Protein AF-0000000070532020 (afdb_homodimer)

InterPro domains:
  IPR010504 Arfaptin homology (AH) domain [PF06456] (80-303)
  IPR010504 Arfaptin homology (AH) domain [PS50870] (108-308)
  IPR010504 Arfaptin homology (AH) domain [SM01015] (76-303)
  IPR027267 AH/BAR domain superfamily [G3DSA:1.20.1270.60] (105-305)
  IPR027267 AH/BAR domain superfamily [SSF103657] (107-305)
  IPR030798 Arfaptin family [PTHR12141] (69-328)

Sequence (656 aa):
MPVSQCWAYAWSWACCCGNSSSRTRALEAGAARSPWLPPLCSWCQVPVPVPVPGPGLHPPPPGPPPGGEEVVRGIAVEKFDIVKKWGINTYKCTKQLLSERFGRGSRTVDLELETQIELLRETKRKYESVLHLARALTAHLYSLVQTQHALGDAFADLSQKSPELQEEFGYNAETQKLLCKNGETLLGAVNFFVSSINTLVNKTMEDTL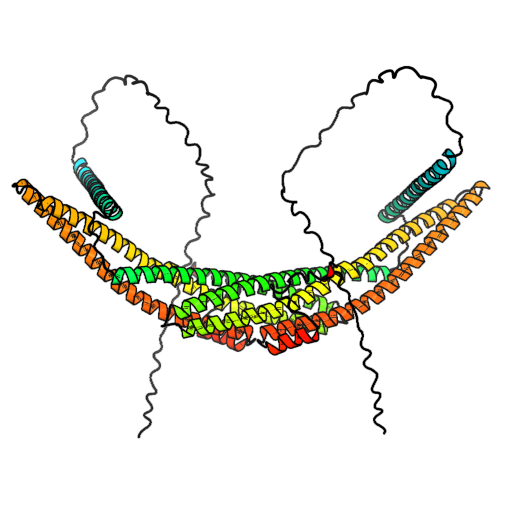MTVKQYETARLEYDAYRTDLEELSMGPRDAGAVSRLDAAQSQFQSHKDKYEKLRADVAIKLKFLEENKIKVMHKQLLLFHNAISAYFAGNQQQLEQTLKQFNIKLKTPGAEKPSWLEEQMPVSQCWAYAWSWACCCGNSSSRTRALEAGAARSPWLPPLCSWCQVPVPVPVPGPGLHPPPPGPPPGGEEVVRGIAVEKFDIVKKWGINTYKCTKQLLSERFGRGSRTVDLELETQIELLRETKRKYESVLHLARALTAHLYSLVQTQHALGDAFADLSQKSPELQEEFGYNAETQKLLCKNGETLLGAVNFFVSSINTLVNKTMEDTLMTVKQYETARLEYDAYRTDLEELSMGPRDAGAVSRLDAAQSQFQSHKDKYEKLRADVAIKLKFLEENKIKVMHKQLLLFHNAISAYFAGNQQQLEQTLKQFNIKLKTPGAEKPSWLEEQ

Nearest PDB structures (foldseek):
  1i49-assembly1_B  TM=9.556E-01  e=4.790E-19  Homo sapiens
  1i4d-assembly1_A  TM=9.467E-01  e=3.806E-17  Homo sapiens
  1i4d-assembly1_B  TM=9.418E-01  e=1.828E-16  Homo sapiens
  1i4t-assembly2_A-2  TM=9.404E-01  e=3.731E-16  Homo sapiens
  1i4t-assembly1_B  TM=9.207E-01  e=2.067E-15  Homo sapiens

Radius of gyration: 43.72 Å; Cα contacts (8 Å, |Δi|>4): 431; chains: 2; bounding box: 119×133×74 Å

Organism: Taeniopygia guttata (NCBI:txid59729)

Solvent-accessible surface area (backbone atoms only — not comparable to full-atom values): 37353 Å² total; per-residue (Å²): 135,91,84,82,79,91,76,83,90,81,81,79,77,78,72,78,72,74,70,76,66,71,72,75,77,88,78,76,88,75,79,77,82,71,80,71,76,68,74,79,76,75,80,77,77,73,74,75,75,74,80,72,81,75,84,84,83,73,84,78,76,92,74,77,82,69,75,68,53,52,60,52,41,46,52,45,43,48,50,47,48,49,50,49,49,46,48,51,50,50,50,42,34,50,51,40,52,51,30,43,74,72,68,76,42,84,72,88,77,56,68,69,61,52,51,52,51,52,49,48,54,52,49,46,52,53,49,48,50,50,49,52,44,47,50,50,44,52,52,31,50,51,51,40,31,52,43,30,43,53,46,15,51,52,24,44,53,45,19,70,74,32,73,93,46,23,65,56,25,40,56,42,14,50,52,26,45,51,50,26,54,52,42,54,56,45,48,45,54,53,50,50,44,45,51,52,50,47,44,46,54,70,45,56,50,42,52,55,50,50,50,45,50,52,31,54,51,31,46,45,46,29,41,25,37,46,53,49,40,54,55,57,67,72,46,78,88,46,78,71,42,51,57,52,47,52,53,37,51,52,50,31,52,52,33,44,50,50,28,55,51,38,50,52,49,43,55,52,49,50,54,52,46,53,55,49,48,52,55,52,48,53,53,43,40,48,49,51,40,50,36,52,51,18,53,36,43,55,33,61,66,55,30,53,48,50,32,58,75,68,68,56,74,74,77,51,88,76,62,75,58,77,74,65,66,58,74,110,137,89,85,84,72,88,77,82,85,82,81,78,80,75,74,75,71,75,74,74,77,73,77,74,76,83,76,81,75,70,74,68,85,80,82,87,84,73,88,81,82,85,80,81,87,76,82,78,80,76,80,76,82,76,82,84,82,73,80,78,72,91,73,76,81,71,75,66,54,53,59,53,43,47,52,45,44,48,51,46,47,50,52,48,50,47,50,50,49,51,48,42,34,51,52,42,52,52,30,43,74,70,67,76,41,83,72,92,77,56,68,68,62,52,50,52,51,50,49,50,55,52,50,48,50,54,51,49,50,50,48,52,44,47,51,50,44,51,51,31,50,51,52,39,31,52,42,31,42,53,46,16,51,53,24,45,53,47,19,72,73,31,73,93,46,23,66,57,25,39,56,42,14,51,50,26,44,52,51,25,55,50,41,55,55,46,47,43,54,52,49,50,44,47,51,52,51,47,44,46,54,68,44,55,49,42,53,54,48,51,50,45,51,52,32,54,51,30,46,44,45,29,42,24,37,46,52,49,40,54,56,56,67,73,44,79,87,45,79,72,41,51,57,52,48,52,53,39,51,52,51,32,51,52,33,43,51,52,30,54,50,38,50,52,48,45,56,51,50,52,53,52,47,52,54,48,49,52,55,52,47,53,54,41,42,48,49,50,40,50,34,53,51,19,54,37,43,55,34,61,67,55,30,53,49,50,32,58,74,68,69,57,76,73,78,53,88,76,61,74,59,77,76,69,67,80,76,111

Foldseek 3Di:
DDPDDPDDDDPPPPPCCVVLVQPDDPDDPDDDDPPPVPDDPDDDPPPPPDPPDDDDDDPDDDDDDCPVVVVVCVVVVVVVVVVVVVVVLVVLLVVQVVCVVVVNADADDDPVLVVLVVVLVVVLVVLVVVLVVLVVVLVVLVVLLVVLQVLLVVLCVVLVVPVVCNVVSVVSSVVSVLLSVLSLLLSLLSVVLSVLSCCLNVPLSVVLVVLVVVLVSLSSSLRSLVVVLVVLVVDDDDPVSVVVNVVSVVSNVVSVVVNVVSSVVSVVSSVVSVVVVCVSCVLSVVLNCQLVVCSVVVNSPSNVVSCVVVVGDRPDVPPPPPPVPSVD/DDPDPPPDDPPPPPPPVVVPPPVPPPPDPPPDDDDDDDDDDDDDDDDDPDDPDDDDCDPDPDDDDCPVVVVVCVVVVVVVVVVVVVVVLVVLLVVQVVCVVVVNADADDDPVLVVLVVVLVVVLVVLVVVLVVLVVVLVVLVVLLVVLQVLLVVLCVVLVVPVVCNVVSVVSSVVSVLLSVLSLLLSLLSVVLSVLSCCLNVPLSVVLVVLVVVLVSLSSSLRSLVVVLVVLVVDDDDPVSVVVNVVSVVSNVVSVVVNVVSSVVSVVSSVVSVVVVCVSCVLSVVLNCQLVVCSVVVNSPSNVVSCVVVVGDRPDVPPPPPPVPVVD

Structure (mmCIF, N/CA/C/O backbone):
data_AF-0000000070532020-model_v1
#
loop_
_entity.id
_entity.type
_entity.pdbx_description
1 polymer 'ARF interacting protein 2'
#
loop_
_atom_site.group_PDB
_atom_site.id
_atom_site.type_symbol
_atom_site.label_atom_id
_atom_site.label_alt_id
_atom_site.label_comp_id
_atom_site.label_asym_id
_atom_site.label_entity_id
_atom_site.label_seq_id
_atom_site.pdbx_PDB_ins_code
_atom_site.Cartn_x
_atom_site.Cartn_y
_atom_site.Cartn_z
_atom_site.occupancy
_atom_site.B_iso_or_equiv
_atom_site.auth_seq_id
_atom_site.auth_comp_id
_atom_site.auth_asym_id
_atom_site.auth_atom_id
_atom_site.pdbx_PDB_model_num
ATOM 1 N N . MET A 1 1 ? -42.812 -44.406 5.457 1 21.59 1 MET A N 1
ATOM 2 C CA . MET A 1 1 ? -41.562 -45.156 5.414 1 21.59 1 MET A CA 1
ATOM 3 C C . MET A 1 1 ? -40.594 -44.688 6.488 1 21.59 1 MET A C 1
ATOM 5 O O . MET A 1 1 ? -40.562 -43.5 6.797 1 21.59 1 MET A O 1
ATOM 9 N N . PRO A 1 2 ? -39.938 -45.5 7.457 1 22.05 2 PRO A N 1
ATOM 10 C CA . PRO A 1 2 ? -39.156 -45.406 8.703 1 22.05 2 PRO A CA 1
ATOM 11 C C . PRO A 1 2 ? -37.812 -44.719 8.5 1 22.05 2 PRO A C 1
ATOM 13 O O . PRO A 1 2 ? -37.156 -44.906 7.473 1 22.05 2 PRO A O 1
ATOM 16 N N . VAL A 1 3 ? -37.625 -43.406 9.031 1 24.3 3 VAL A N 1
ATOM 17 C CA . VAL A 1 3 ? -36.719 -42.281 9.141 1 24.3 3 VAL A CA 1
ATOM 18 C C . VAL A 1 3 ? -35.438 -42.688 9.898 1 24.3 3 VAL A C 1
ATOM 20 O O . VAL A 1 3 ? -35.438 -42.75 11.133 1 24.3 3 VAL A O 1
ATOM 23 N N . SER A 1 4 ? -34.75 -43.938 9.508 1 19.77 4 SER A N 1
ATOM 24 C CA . SER A 1 4 ? -33.688 -44.594 10.242 1 19.77 4 SER A CA 1
ATOM 25 C C . SER A 1 4 ? -32.531 -43.656 10.531 1 19.77 4 SER A C 1
ATOM 27 O O . SER A 1 4 ? -32.156 -42.844 9.68 1 19.77 4 SER A O 1
ATOM 29 N N . GLN A 1 5 ? -31.906 -43.469 11.852 1 20.06 5 GLN A N 1
ATOM 30 C CA . GLN A 1 5 ? -31.141 -42.812 12.891 1 20.06 5 GLN A CA 1
ATOM 31 C C . GLN A 1 5 ? -29.641 -43.031 12.703 1 20.06 5 GLN A C 1
ATOM 33 O O . GLN A 1 5 ? -29.031 -43.844 13.422 1 20.06 5 GLN A O 1
ATOM 38 N N . CYS A 1 6 ? -28.953 -43.156 11.461 1 20.36 6 CYS A N 1
ATOM 39 C CA . CYS A 1 6 ? -27.578 -43.656 11.477 1 20.36 6 CYS A CA 1
ATOM 40 C C . CYS A 1 6 ? -26.641 -42.688 12.188 1 20.36 6 CYS A C 1
ATOM 42 O O . CYS A 1 6 ? -26.312 -41.625 11.641 1 20.36 6 CYS A O 1
ATOM 44 N N . TRP A 1 7 ? -26.547 -42.5 13.57 1 18.08 7 TRP A N 1
ATOM 45 C CA . TRP A 1 7 ? -25.922 -41.594 14.547 1 18.08 7 TRP A CA 1
ATOM 46 C C . TRP A 1 7 ? -24.406 -41.75 14.508 1 18.08 7 TRP A C 1
ATOM 48 O O . TRP A 1 7 ? -23.688 -40.719 14.523 1 18.08 7 TRP A O 1
ATOM 58 N N . ALA A 1 8 ? -23.688 -42.906 14.812 1 18.77 8 ALA A N 1
ATOM 59 C CA . ALA A 1 8 ? -22.875 -43 16.031 1 18.77 8 ALA A CA 1
ATOM 60 C C . ALA A 1 8 ? -21.516 -42.344 15.828 1 18.77 8 ALA A C 1
ATOM 62 O O . ALA A 1 8 ? -21.109 -41.469 16.609 1 18.77 8 ALA A O 1
ATOM 63 N N . TYR A 1 9 ? -20.344 -43.219 15.664 1 18.69 9 TYR A N 1
ATOM 64 C CA . TYR A 1 9 ? -19.141 -43.469 16.469 1 18.69 9 TYR A CA 1
ATOM 65 C C . TYR A 1 9 ? -18.062 -42.438 16.141 1 18.69 9 TYR A C 1
ATOM 67 O O . TYR A 1 9 ? -17.938 -42 14.992 1 18.69 9 TYR A O 1
ATOM 75 N N . ALA A 1 10 ? -17.375 -41.75 17.188 1 21.06 10 ALA A N 1
ATOM 76 C CA . ALA A 1 10 ? -16.531 -40.688 17.734 1 21.06 10 ALA A C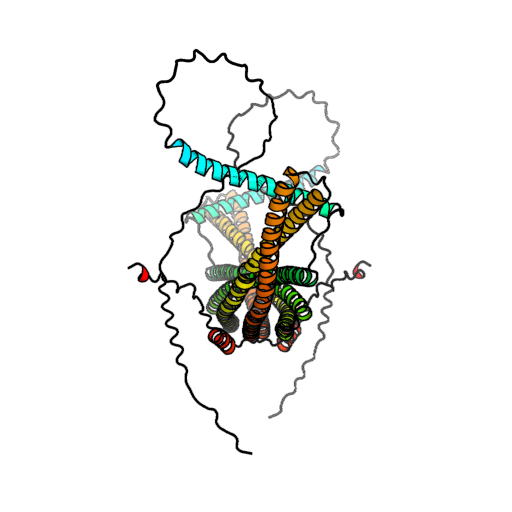A 1
ATOM 77 C C . ALA A 1 10 ? -15.062 -40.906 17.422 1 21.06 10 ALA A C 1
ATOM 79 O O . ALA A 1 10 ? -14.414 -41.75 18.062 1 21.06 10 ALA A O 1
ATOM 80 N N . TRP A 1 11 ? -14.586 -41.281 16.156 1 19.91 11 TRP A N 1
ATOM 81 C CA . TRP A 1 11 ? -13.211 -41.719 15.93 1 19.91 11 TRP A CA 1
ATOM 82 C C . TRP A 1 11 ? -12.227 -40.625 16.359 1 19.91 11 TRP A C 1
ATOM 84 O O . TRP A 1 11 ? -12.336 -39.469 15.945 1 19.91 11 TRP A O 1
ATOM 94 N N . SER A 1 12 ? -11.672 -40.75 17.641 1 20.11 12 SER A N 1
ATOM 95 C CA . SER A 1 12 ? -10.75 -40 18.469 1 20.11 12 SER A CA 1
ATOM 96 C C . SER A 1 12 ? -9.398 -39.812 17.781 1 20.11 12 SER A C 1
ATOM 98 O O . SER A 1 12 ? -8.672 -40.812 17.562 1 20.11 12 SER A O 1
ATOM 100 N N . TRP A 1 13 ? -9.312 -39.125 16.672 1 19.73 13 TRP A N 1
ATOM 101 C CA . TRP A 1 13 ? -8.102 -38.969 15.867 1 19.73 13 TRP A CA 1
ATOM 102 C C . TRP A 1 13 ? -6.988 -38.312 16.672 1 19.73 13 TRP A C 1
ATOM 104 O O . TRP A 1 13 ? -7.129 -37.188 17.125 1 19.73 13 TRP A O 1
ATOM 114 N N . ALA A 1 14 ? -6.348 -39.125 17.672 1 21.09 14 ALA A N 1
ATOM 115 C CA . ALA A 1 14 ? -5.254 -38.75 18.562 1 21.09 14 ALA A CA 1
ATOM 116 C C . ALA A 1 14 ? -4.07 -38.188 17.781 1 21.09 14 ALA A C 1
ATOM 118 O O . ALA A 1 14 ? -3.439 -38.906 17 1 21.09 14 ALA A O 1
ATOM 119 N N . CYS A 1 15 ? -4.234 -37.062 17.219 1 19.3 15 CYS A N 1
ATOM 120 C CA . CYS A 1 15 ? -3.23 -36.375 16.422 1 19.3 15 CYS A CA 1
ATOM 121 C C . CYS A 1 15 ? -1.974 -36.094 17.234 1 19.3 15 CYS A C 1
ATOM 123 O O . CYS A 1 15 ? -2.004 -35.312 18.172 1 19.3 15 CYS A O 1
ATOM 125 N N . CYS A 1 16 ? -1.313 -37.219 17.781 1 20.09 16 CYS A N 1
ATOM 126 C CA . CYS A 1 16 ? -0.093 -37.094 18.578 1 20.09 16 CYS A CA 1
ATOM 127 C C . CYS A 1 16 ? 0.936 -36.219 17.859 1 20.09 16 CYS A C 1
ATOM 129 O O . CYS A 1 16 ? 1.514 -36.656 16.844 1 20.09 16 CYS A O 1
ATOM 131 N N . CYS A 1 17 ? 0.544 -35 17.562 1 19.69 17 CYS A N 1
ATOM 132 C CA . CYS A 1 17 ? 1.395 -34.094 16.828 1 19.69 17 CYS A CA 1
ATOM 133 C C . CYS A 1 17 ? 2.695 -33.812 17.578 1 19.69 17 CYS A C 1
ATOM 135 O O . CYS A 1 17 ? 2.699 -33.156 18.609 1 19.69 17 CYS A O 1
ATOM 137 N N . GLY A 1 18 ? 3.389 -34.938 18.078 1 18.83 18 GLY A N 1
ATOM 138 C CA . GLY A 1 18 ? 4.613 -34.688 18.812 1 18.83 18 GLY A CA 1
ATOM 139 C C . GLY A 1 18 ? 5.602 -33.812 18.078 1 18.83 18 GLY A C 1
ATOM 140 O O . GLY A 1 18 ? 6.16 -34.25 17.062 1 18.83 18 GLY A O 1
ATOM 141 N N . ASN A 1 19 ? 5.211 -32.625 17.828 1 18.42 19 ASN A N 1
ATOM 142 C CA . ASN A 1 19 ? 6 -31.688 17.047 1 18.42 19 ASN A CA 1
ATOM 143 C C . ASN A 1 19 ? 7.367 -31.438 17.672 1 18.42 19 ASN A C 1
ATOM 145 O O . ASN A 1 19 ? 7.469 -30.766 18.703 1 18.42 19 ASN A O 1
ATOM 149 N N . SER A 1 20 ? 8.078 -32.531 17.984 1 19.36 20 SER A N 1
ATOM 150 C CA . SER A 1 20 ? 9.383 -32.281 18.594 1 19.36 20 SER A CA 1
ATOM 151 C C . SER A 1 20 ? 10.234 -31.375 17.719 1 19.36 20 SER A C 1
ATOM 153 O O . SER A 1 20 ? 10.508 -31.688 16.562 1 19.36 20 SER A O 1
ATOM 155 N N . SER A 1 21 ? 9.945 -30.094 17.859 1 19 21 SER A N 1
ATOM 156 C CA . SER A 1 21 ? 10.523 -28.953 17.172 1 19 21 SER A CA 1
ATOM 157 C C . SER A 1 21 ? 12.039 -28.891 17.375 1 19 21 SER A C 1
ATOM 159 O O . SER A 1 21 ? 12.516 -28.641 18.484 1 19 21 SER A O 1
ATOM 161 N N . SER A 1 22 ? 12.711 -29.953 16.953 1 18 22 SER A N 1
ATOM 162 C CA . SER A 1 22 ? 14.164 -29.922 17.078 1 18 22 SER A CA 1
ATOM 163 C C . SER A 1 22 ? 14.742 -28.641 16.484 1 18 22 SER A C 1
ATOM 165 O O . SER A 1 22 ? 14.227 -28.125 15.5 1 18 22 SER A O 1
ATOM 167 N N . ARG A 1 23 ? 15.414 -27.812 17.344 1 21.22 23 ARG A N 1
ATOM 168 C CA . ARG A 1 23 ? 16.125 -26.531 17.375 1 21.22 23 ARG A CA 1
ATOM 169 C C . ARG A 1 23 ? 17.219 -26.5 16.297 1 21.22 23 ARG A C 1
ATOM 171 O O . ARG A 1 23 ? 18.375 -26.797 16.578 1 21.22 23 ARG A O 1
ATOM 178 N N . THR A 1 24 ? 16.906 -26.984 14.992 1 16.84 24 THR A N 1
ATOM 179 C CA . THR A 1 24 ? 18.109 -27.125 14.18 1 16.84 24 THR A CA 1
ATOM 180 C C . THR A 1 24 ? 18.922 -25.844 14.18 1 16.84 24 THR A C 1
ATOM 182 O O . THR A 1 24 ? 18.531 -24.859 14.805 1 16.84 24 THR A O 1
ATOM 185 N N . ARG A 1 25 ? 19.297 -25.359 13.023 1 16.86 25 ARG A N 1
ATOM 186 C CA . ARG A 1 25 ? 20.516 -25.125 12.234 1 16.86 25 ARG A CA 1
ATOM 187 C C . ARG A 1 25 ? 20.859 -23.641 12.18 1 16.86 25 ARG A C 1
ATOM 189 O O . ARG A 1 25 ? 20.047 -22.828 11.727 1 16.86 25 ARG A O 1
ATOM 196 N N . ALA A 1 26 ? 21.531 -22.938 13.227 1 19.58 26 ALA A N 1
ATOM 197 C CA . ALA A 1 26 ? 22.141 -21.609 13.219 1 19.58 26 ALA A CA 1
ATOM 198 C C . ALA A 1 26 ? 22.875 -21.359 11.906 1 19.58 26 ALA A C 1
ATOM 200 O O . ALA A 1 26 ? 23.922 -21.938 11.648 1 19.58 26 ALA A O 1
ATOM 201 N N . LEU A 1 27 ? 22.172 -21.359 10.773 1 17.33 27 LEU A N 1
ATOM 202 C CA . LEU A 1 27 ? 22.734 -21.172 9.438 1 17.33 27 LEU A CA 1
ATOM 203 C C . LEU A 1 27 ? 23.625 -19.938 9.398 1 17.33 27 LEU A C 1
ATOM 205 O O . LEU A 1 27 ? 23.312 -18.906 10 1 17.33 27 LEU A O 1
ATOM 209 N N . GLU A 1 28 ? 24.953 -20.141 9.078 1 18.97 28 GLU A N 1
ATOM 210 C CA . GLU A 1 28 ? 26.203 -19.5 8.719 1 18.97 28 GLU A CA 1
ATOM 211 C C . GLU A 1 28 ? 25.969 -18.328 7.773 1 18.97 28 GLU A C 1
ATOM 213 O O . GLU A 1 28 ? 25.062 -18.359 6.945 1 18.97 28 GLU A O 1
ATOM 218 N N . ALA A 1 29 ? 26.328 -17.141 8.258 1 19.95 29 ALA A N 1
ATOM 219 C CA . ALA A 1 29 ? 26.578 -15.766 7.816 1 19.95 29 ALA A CA 1
ATOM 220 C C . ALA A 1 29 ? 27.266 -15.742 6.457 1 19.95 29 ALA A C 1
ATOM 222 O O . ALA A 1 29 ? 28.422 -16.156 6.336 1 19.95 29 ALA A O 1
ATOM 223 N N . GLY A 1 30 ? 26.547 -16.188 5.375 1 16.25 30 GLY A N 1
ATOM 224 C CA . GLY A 1 30 ? 27.031 -16.359 4.008 1 16.25 30 GLY A CA 1
ATOM 225 C C . GLY A 1 30 ? 27.844 -15.18 3.514 1 16.25 30 GLY A C 1
ATOM 226 O O . GLY A 1 30 ? 27.797 -14.094 4.098 1 16.25 30 GLY A O 1
ATOM 227 N N . ALA A 1 31 ? 28.688 -15.469 2.559 1 19.62 31 ALA A N 1
ATOM 228 C CA . ALA A 1 31 ? 29.766 -15.109 1.633 1 19.62 31 ALA A CA 1
ATOM 229 C C . ALA A 1 31 ? 29.391 -13.875 0.813 1 19.62 31 ALA A C 1
ATOM 231 O O . ALA A 1 31 ? 28.281 -13.789 0.285 1 19.62 31 ALA A O 1
ATOM 232 N N . ALA A 1 32 ? 29.875 -12.789 1.363 1 19.94 32 ALA A N 1
ATOM 233 C CA . ALA A 1 32 ? 29.969 -11.5 0.69 1 19.94 32 ALA A CA 1
ATOM 234 C C . ALA A 1 32 ? 30.25 -11.672 -0.798 1 19.94 32 ALA A C 1
ATOM 236 O O . ALA A 1 32 ? 30.984 -12.578 -1.193 1 19.94 32 ALA A O 1
ATOM 237 N N . ARG A 1 33 ? 29.328 -11.219 -1.539 1 18.23 33 ARG A N 1
ATOM 238 C CA . ARG A 1 33 ? 29.094 -11.141 -2.975 1 18.23 33 ARG A CA 1
ATOM 239 C C . ARG A 1 33 ? 30.328 -10.648 -3.717 1 18.23 33 ARG A C 1
ATOM 241 O O . ARG A 1 33 ? 30.906 -9.625 -3.359 1 18.23 33 ARG A O 1
ATOM 248 N N . SER A 1 34 ? 31.094 -11.609 -4.301 1 20.22 34 SER A N 1
ATOM 249 C CA . SER A 1 34 ? 32.281 -11.695 -5.16 1 20.22 34 SER A CA 1
ATOM 250 C C . SER A 1 34 ? 32.125 -10.805 -6.391 1 20.22 34 SER A C 1
ATOM 252 O O . SER A 1 34 ? 31.234 -11.023 -7.219 1 20.22 34 SER A O 1
ATOM 254 N N . PRO A 1 35 ? 32.156 -9.453 -6.254 1 21.64 35 PRO A N 1
ATOM 255 C CA . PRO A 1 35 ? 31.844 -8.766 -7.508 1 21.64 35 PRO A CA 1
ATOM 256 C C . PRO A 1 35 ? 32.719 -9.25 -8.672 1 21.64 35 PRO A C 1
ATOM 258 O O . PRO A 1 35 ? 33.938 -9.117 -8.625 1 21.64 35 PRO A O 1
ATOM 261 N N . TRP A 1 36 ? 32.5 -10.383 -9.125 1 20.2 36 TRP A N 1
ATOM 262 C CA . TRP A 1 36 ? 33.344 -11.039 -10.141 1 20.2 36 TRP A CA 1
ATOM 263 C C . TRP A 1 36 ? 33.344 -10.227 -11.43 1 20.2 36 TRP A C 1
ATOM 265 O O . TRP A 1 36 ? 32.312 -10.086 -12.102 1 20.2 36 TRP A O 1
ATOM 275 N N . LEU A 1 37 ? 33.844 -8.914 -11.266 1 22.02 37 LEU A N 1
ATOM 276 C CA . LEU A 1 37 ? 33.844 -8.203 -12.531 1 22.02 37 LEU A CA 1
ATOM 277 C C . LEU A 1 37 ? 34.5 -9.023 -13.633 1 22.02 37 LEU A C 1
ATOM 279 O O . LEU A 1 37 ? 35.656 -9.43 -13.492 1 22.02 37 LEU A O 1
ATOM 283 N N . PRO A 1 38 ? 33.812 -9.734 -14.438 1 22.03 38 PRO A N 1
ATOM 284 C CA . PRO A 1 38 ? 34.344 -10.75 -15.352 1 22.03 38 PRO A CA 1
ATOM 285 C C . PRO A 1 38 ? 35.125 -10.148 -16.5 1 22.03 38 PRO A C 1
ATOM 287 O O . PRO A 1 38 ? 35.875 -10.867 -17.188 1 22.03 38 PRO A O 1
ATOM 290 N N . PRO A 1 39 ? 35.094 -8.766 -16.703 1 20.92 39 PRO A N 1
ATOM 291 C CA . PRO A 1 39 ? 34.844 -8.797 -18.141 1 20.92 39 PRO A CA 1
ATOM 292 C C . PRO A 1 39 ? 36 -9.477 -18.906 1 20.92 39 PRO A C 1
ATOM 294 O O . PRO A 1 39 ? 35.75 -10.227 -19.859 1 20.92 39 PRO A O 1
ATOM 297 N N . LEU A 1 40 ? 37.156 -8.875 -18.609 1 20.42 40 LEU A N 1
ATOM 298 C CA . LEU A 1 40 ? 37.938 -8.414 -19.734 1 20.42 40 LEU A CA 1
ATOM 299 C C . LEU A 1 40 ? 38.594 -9.586 -20.453 1 20.42 40 LEU A C 1
ATOM 301 O O . LEU A 1 40 ? 39.344 -10.359 -19.828 1 20.42 40 LEU A O 1
ATOM 305 N N . CYS A 1 41 ? 38 -10.109 -21.531 1 19.72 41 CYS A N 1
ATOM 306 C CA . CYS A 1 41 ? 38.25 -11.219 -22.438 1 19.72 41 CYS A CA 1
ATOM 307 C C . CYS A 1 41 ? 39.594 -11.078 -23.109 1 19.72 41 CYS A C 1
ATOM 309 O O . CYS A 1 41 ? 39.688 -10.602 -24.25 1 19.72 41 CYS A O 1
ATOM 311 N N . SER A 1 42 ? 40.5 -10.281 -22.375 1 19.86 42 SER A N 1
ATOM 312 C CA . SER A 1 42 ? 41.594 -9.969 -23.297 1 19.86 42 SER A CA 1
ATOM 313 C C . SER A 1 42 ? 42.062 -11.211 -24.047 1 19.86 42 SER A C 1
ATOM 315 O O . SER A 1 42 ? 41.781 -12.336 -23.625 1 19.86 42 SER A O 1
ATOM 317 N N . TRP A 1 43 ? 42.812 -10.906 -25.188 1 19.77 43 TRP A N 1
ATOM 318 C CA . TRP A 1 43 ? 43.438 -11.344 -26.438 1 19.77 43 TRP A CA 1
ATOM 319 C C . TRP A 1 43 ? 44.406 -12.477 -26.203 1 19.77 43 TRP A C 1
ATOM 321 O O . TRP A 1 43 ? 45.031 -12.547 -25.141 1 19.77 43 TRP A O 1
ATOM 331 N N . CYS A 1 44 ? 44.281 -13.555 -26.969 1 20.08 44 CYS A N 1
ATOM 332 C CA . CYS A 1 44 ? 44.656 -14.93 -27.281 1 20.08 44 CYS A CA 1
ATOM 333 C C . CYS A 1 44 ? 46.156 -15.062 -27.422 1 20.08 44 CYS A C 1
ATOM 335 O O . CYS A 1 44 ? 46.656 -16.062 -27.922 1 20.08 44 CYS A O 1
ATOM 337 N N . GLN A 1 45 ? 46.906 -13.992 -27.016 1 19.77 45 GLN A N 1
ATOM 338 C CA . GLN A 1 45 ? 48.125 -14.195 -27.766 1 19.77 45 GLN A CA 1
ATOM 339 C C . GLN A 1 45 ? 48.844 -15.484 -27.344 1 19.77 45 GLN A C 1
ATOM 341 O O . GLN A 1 45 ? 48.812 -15.844 -26.156 1 19.77 45 GLN A O 1
ATOM 346 N N . VAL A 1 46 ? 49.031 -16.375 -28.344 1 23.19 46 VAL A N 1
ATOM 347 C CA . VAL A 1 46 ? 49.562 -17.719 -28.531 1 23.19 46 VAL A CA 1
ATOM 348 C C . VAL A 1 46 ? 51 -17.766 -27.984 1 23.19 46 VAL A C 1
ATOM 350 O O . VAL A 1 46 ? 51.938 -17.219 -28.609 1 23.19 46 VAL A O 1
ATOM 353 N N . PRO A 1 47 ? 51.219 -17.219 -26.719 1 22.91 47 PRO A N 1
ATOM 354 C CA . PRO A 1 47 ? 52.656 -17.125 -26.656 1 22.91 47 PRO A CA 1
ATOM 355 C C . PRO A 1 47 ? 53.344 -18.484 -26.828 1 22.91 47 PRO A C 1
ATOM 357 O O . PRO A 1 47 ? 52.781 -19.516 -26.438 1 22.91 47 PRO A O 1
ATOM 360 N N . VAL A 1 48 ? 54.125 -18.609 -27.906 1 23.75 48 VAL A N 1
ATOM 361 C CA . VAL A 1 48 ? 54.938 -19.703 -28.422 1 23.75 48 VAL A CA 1
ATOM 362 C C . VAL A 1 48 ? 55.969 -20.141 -27.359 1 23.75 48 VAL A C 1
ATOM 364 O O . VAL A 1 48 ? 56.844 -19.359 -26.969 1 23.75 48 VAL A O 1
ATOM 367 N N . PRO A 1 49 ? 55.438 -20.656 -26.234 1 24.53 49 PRO A N 1
ATOM 368 C CA . PRO A 1 49 ? 56.5 -20.891 -25.234 1 24.53 49 PRO A CA 1
ATOM 369 C C . PRO A 1 49 ? 57.656 -21.734 -25.781 1 24.53 49 PRO A C 1
ATOM 371 O O . PRO A 1 49 ? 57.438 -22.578 -26.656 1 24.53 49 PRO A O 1
ATOM 374 N N . VAL A 1 50 ? 58.75 -21.109 -25.812 1 25.12 50 VAL A N 1
ATOM 375 C CA . VAL A 1 50 ? 60.062 -21.609 -26.234 1 25.12 50 VAL A CA 1
ATOM 376 C C . VAL A 1 50 ? 60.406 -22.859 -25.422 1 25.12 50 VAL A C 1
ATOM 378 O O . VAL A 1 50 ? 60.094 -22.938 -24.234 1 25.12 50 VAL A O 1
ATOM 381 N N . PRO A 1 51 ? 60.719 -23.969 -26.141 1 25.69 51 PRO A N 1
ATOM 382 C CA . PRO A 1 51 ? 61 -25.359 -25.75 1 25.69 51 PRO A CA 1
ATOM 383 C C . PRO A 1 51 ? 62.156 -25.484 -24.766 1 25.69 51 PRO A C 1
ATOM 385 O O . PRO A 1 51 ? 63.281 -25.078 -25.078 1 25.69 51 PRO A O 1
ATOM 388 N N . VAL A 1 52 ? 62.031 -24.828 -23.562 1 24.41 52 VAL A N 1
ATOM 389 C CA . VAL A 1 52 ? 63.344 -24.906 -22.875 1 24.41 52 VAL A CA 1
ATOM 390 C C . VAL A 1 52 ? 63.719 -26.375 -22.672 1 24.41 52 VAL A C 1
ATOM 392 O O . VAL A 1 52 ? 62.844 -27.219 -22.422 1 24.41 52 VAL A O 1
ATOM 395 N N . PRO A 1 53 ? 64.938 -26.766 -23 1 27.3 53 PRO A N 1
ATOM 396 C CA . PRO A 1 53 ? 65.562 -28.062 -23.125 1 27.3 53 PRO A CA 1
ATOM 397 C C . PRO A 1 53 ? 65.688 -28.797 -21.781 1 27.3 53 PRO A C 1
ATOM 399 O O . PRO A 1 53 ? 66.25 -28.266 -20.828 1 27.3 53 PRO A O 1
ATOM 402 N N . GLY A 1 54 ? 64.562 -29.344 -21.25 1 22.62 54 GLY A N 1
ATOM 403 C CA . GLY A 1 54 ? 64.625 -29.938 -19.906 1 22.62 54 GLY A CA 1
ATOM 404 C C . GLY A 1 54 ? 65.75 -30.953 -19.719 1 22.62 54 GLY A C 1
ATOM 405 O O . GLY A 1 54 ? 66.188 -31.547 -20.688 1 22.62 54 GLY A O 1
ATOM 406 N N . PRO A 1 55 ? 66.438 -30.703 -18.625 1 29.92 55 PRO A N 1
ATOM 407 C CA . PRO A 1 55 ? 67.625 -31.469 -18.297 1 29.92 55 PRO A CA 1
ATOM 408 C C . PRO A 1 55 ? 67.375 -32.969 -18.234 1 29.92 55 PRO A C 1
ATOM 410 O O . PRO A 1 55 ? 66.188 -33.406 -18.203 1 29.92 55 PRO A O 1
ATOM 413 N N . GLY A 1 56 ? 68.438 -33.812 -17.844 1 24.47 56 GLY A N 1
ATOM 414 C CA . GLY A 1 56 ? 68.938 -35.188 -17.953 1 24.47 56 GLY A CA 1
ATOM 415 C C . GLY A 1 56 ? 68.125 -36.156 -17.094 1 24.47 56 GLY A C 1
ATOM 416 O O . GLY A 1 56 ? 67.562 -35.781 -16.078 1 24.47 56 GLY A O 1
ATOM 417 N N . LEU A 1 57 ? 67.625 -37.281 -17.625 1 25.88 57 LEU A N 1
ATOM 418 C CA . LEU A 1 57 ? 66.812 -38.438 -17.344 1 25.88 57 LEU A CA 1
ATOM 419 C C . LEU A 1 57 ? 67.375 -39.25 -16.188 1 25.88 57 LEU A C 1
ATOM 421 O O . LEU A 1 57 ? 68.375 -39.938 -16.344 1 25.88 57 LEU A O 1
ATOM 425 N N . HIS A 1 58 ? 67.5 -38.656 -14.984 1 28.06 58 HIS A N 1
ATOM 426 C CA . HIS A 1 58 ? 68 -39.656 -14.055 1 28.06 58 HIS A CA 1
ATOM 427 C C . HIS A 1 58 ? 67.062 -40.844 -13.914 1 28.06 58 HIS A C 1
ATOM 429 O O . HIS A 1 58 ? 65.875 -40.688 -14.016 1 28.06 58 HIS A O 1
ATOM 435 N N . PRO A 1 59 ? 67.562 -42.125 -13.992 1 30.86 59 PRO A N 1
ATOM 436 C CA . PRO A 1 59 ? 66.812 -43.406 -14.086 1 30.86 59 PRO A CA 1
ATOM 437 C C . PRO A 1 59 ? 66 -43.719 -12.836 1 30.86 59 PRO A C 1
ATOM 439 O O . PRO A 1 59 ? 66.5 -43.656 -11.719 1 30.86 59 PRO A O 1
ATOM 442 N N . PRO A 1 60 ? 64.625 -43.375 -12.758 1 32.16 60 PRO A N 1
ATOM 443 C CA . PRO A 1 60 ? 63.875 -43.5 -11.508 1 32.16 60 PRO A CA 1
ATOM 444 C C . PRO A 1 60 ? 63.906 -44.906 -10.93 1 32.16 60 PRO A C 1
ATOM 446 O O . PRO A 1 60 ? 64.188 -45.875 -11.656 1 32.16 60 PRO A O 1
ATOM 449 N N . PRO A 1 61 ? 63.969 -45.031 -9.617 1 38.97 61 PRO A N 1
ATOM 450 C CA . PRO A 1 61 ? 64.125 -46.219 -8.812 1 38.97 61 PRO A CA 1
ATOM 451 C C . PRO A 1 61 ? 63 -47.25 -9.047 1 38.97 61 PRO A C 1
ATOM 453 O O . PRO A 1 61 ? 61.938 -46.875 -9.562 1 38.97 61 PRO A O 1
ATOM 456 N N . PRO A 1 62 ? 63.125 -48.625 -8.75 1 37.94 62 PRO A N 1
ATOM 457 C CA . PRO A 1 62 ? 62.281 -49.781 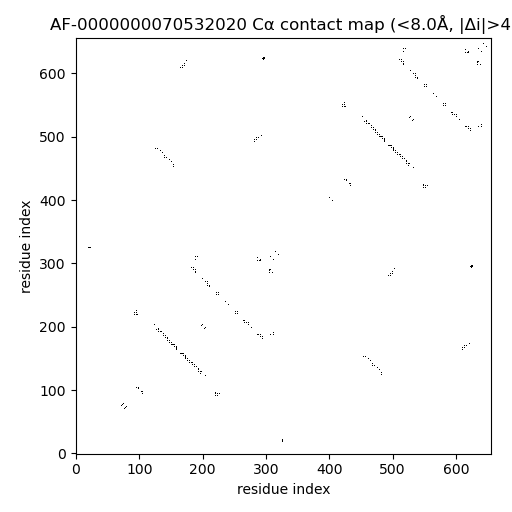-9.086 1 37.94 62 PRO A CA 1
ATOM 458 C C . PRO A 1 62 ? 60.906 -49.688 -8.477 1 37.94 62 PRO A C 1
ATOM 460 O O . PRO A 1 62 ? 60.75 -49.281 -7.309 1 37.94 62 PRO A O 1
ATOM 463 N N . GLY A 1 63 ? 59.875 -49.188 -9.172 1 33.16 63 GLY A N 1
ATOM 464 C CA . GLY A 1 63 ? 58.5 -48.875 -8.789 1 33.16 63 GLY A CA 1
ATOM 465 C C . GLY A 1 63 ? 57.781 -50 -8.078 1 33.16 63 GLY A C 1
ATOM 466 O O . GLY A 1 63 ? 58.219 -51.156 -8.148 1 33.16 63 GLY A O 1
ATOM 467 N N . PRO A 1 64 ? 57 -49.688 -6.957 1 46.56 64 PRO A N 1
ATOM 468 C CA . PRO A 1 64 ? 56.281 -50.594 -6.062 1 46.56 64 PRO A CA 1
ATOM 469 C C . PRO A 1 64 ? 55.406 -51.594 -6.82 1 46.56 64 PRO A C 1
ATOM 471 O O . PRO A 1 64 ? 55.094 -51.375 -8 1 46.56 64 PRO A O 1
ATOM 474 N N . PRO A 1 65 ? 55.062 -52.812 -6.27 1 44.38 65 PRO A N 1
ATOM 475 C CA . PRO A 1 65 ? 54.344 -53.906 -6.906 1 44.38 65 PRO A CA 1
ATOM 476 C C . PRO A 1 65 ? 52.969 -53.5 -7.41 1 44.38 65 PRO A C 1
ATOM 478 O O . PRO A 1 65 ? 52.375 -52.562 -6.879 1 44.38 65 PRO A O 1
ATOM 481 N N . PRO A 1 66 ? 52.531 -53.719 -8.734 1 41.44 66 PRO A N 1
ATOM 482 C CA . PRO A 1 66 ? 51.406 -53.219 -9.523 1 41.44 66 PRO A CA 1
ATOM 483 C C . PRO A 1 66 ? 50.062 -53.594 -8.922 1 41.44 66 PRO A C 1
ATOM 485 O O . PRO A 1 66 ? 49.031 -53.469 -9.586 1 41.44 66 PRO A O 1
ATOM 488 N N . GLY A 1 67 ? 49.875 -54.219 -7.723 1 42.28 67 GLY A N 1
ATOM 489 C CA . GLY A 1 67 ? 48.531 -54.625 -7.387 1 42.28 67 GLY A CA 1
ATOM 490 C C . GLY A 1 67 ? 47.562 -53.438 -7.297 1 42.28 67 GLY A C 1
ATOM 491 O O . GLY A 1 67 ? 46.375 -53.625 -7.133 1 42.28 67 GLY A O 1
ATOM 492 N N . GLY A 1 68 ? 47.969 -52.312 -6.77 1 45.41 68 GLY A N 1
ATOM 493 C CA . GLY A 1 68 ? 47.094 -51.188 -6.578 1 45.41 68 GLY A CA 1
ATOM 494 C C . GLY A 1 68 ? 46.5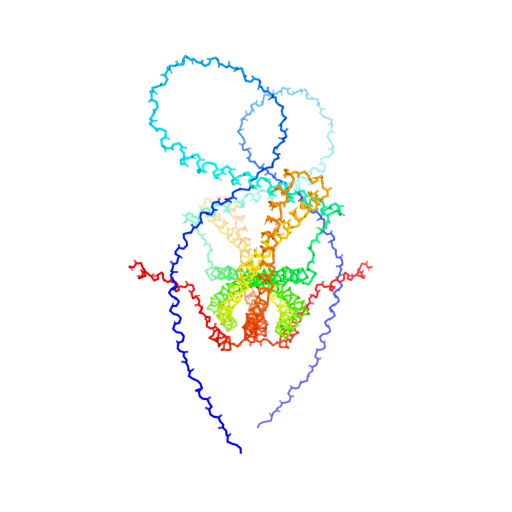94 -50.594 -7.879 1 45.41 68 GLY A C 1
ATOM 495 O O . GLY A 1 68 ? 45.812 -49.625 -7.871 1 45.41 68 GLY A O 1
ATOM 496 N N . GLU A 1 69 ? 47.281 -50.875 -8.984 1 47.97 69 GLU A N 1
ATOM 497 C CA . GLU A 1 69 ? 46.969 -50.219 -10.258 1 47.97 69 GLU A CA 1
ATOM 498 C C . GLU A 1 69 ? 45.688 -50.781 -10.867 1 47.97 69 GLU A C 1
ATOM 500 O O . GLU A 1 69 ? 44.969 -50.062 -11.562 1 47.97 69 GLU A O 1
ATOM 505 N N . GLU A 1 70 ? 45.406 -52 -10.492 1 49.59 70 GLU A N 1
ATOM 506 C CA . GLU A 1 70 ? 44.25 -52.594 -11.164 1 49.59 70 GLU A CA 1
ATOM 507 C C . GLU A 1 70 ? 42.969 -52 -10.641 1 49.59 70 GLU A C 1
ATOM 509 O O . GLU A 1 70 ? 42.031 -51.75 -11.414 1 49.59 70 GLU A O 1
ATOM 514 N N . VAL A 1 71 ? 42.781 -51.906 -9.305 1 53.41 71 VAL A N 1
ATOM 515 C CA . VAL A 1 71 ? 41.562 -51.375 -8.75 1 53.41 71 VAL A CA 1
ATOM 516 C C . VAL A 1 71 ? 41.406 -49.906 -9.195 1 53.41 71 VAL A C 1
ATOM 518 O O . VAL A 1 71 ? 40.312 -49.469 -9.531 1 53.41 71 VAL A O 1
ATOM 521 N N . VAL A 1 72 ? 42.469 -49.219 -9.141 1 53.31 72 VAL A N 1
ATOM 522 C CA . VAL A 1 72 ? 42.406 -47.844 -9.594 1 53.31 72 VAL A CA 1
ATOM 523 C C . VAL A 1 72 ? 42.156 -47.781 -11.102 1 53.31 72 VAL A C 1
ATOM 525 O O . VAL A 1 72 ? 41.5 -46.875 -11.602 1 53.31 72 VAL A O 1
ATOM 528 N N . ARG A 1 73 ? 42.562 -48.781 -11.789 1 56.12 73 ARG A N 1
ATOM 529 C CA . ARG A 1 73 ? 42.312 -48.875 -13.219 1 56.12 73 ARG A CA 1
ATOM 530 C C . ARG A 1 73 ? 40.844 -49.25 -13.484 1 56.12 73 ARG A C 1
ATOM 532 O O . ARG A 1 73 ? 40.25 -48.75 -14.43 1 56.12 73 ARG A O 1
ATOM 539 N N . GLY A 1 74 ? 40.406 -50.062 -12.594 1 56.12 74 GLY A N 1
ATOM 540 C CA . GLY A 1 74 ? 39 -50.406 -12.711 1 56.12 74 GLY A CA 1
ATOM 541 C C . GLY A 1 74 ? 38.062 -49.25 -12.477 1 56.12 74 GLY A C 1
ATOM 542 O O . GLY A 1 74 ? 37.094 -49.062 -13.227 1 56.12 74 GLY A O 1
ATOM 543 N N . ILE A 1 75 ? 38.344 -48.594 -11.344 1 61 75 ILE A N 1
ATOM 544 C CA . ILE A 1 75 ? 37.531 -47.438 -11.039 1 61 75 ILE A CA 1
ATOM 545 C C . ILE A 1 75 ? 37.719 -46.375 -12.133 1 61 75 ILE A C 1
ATOM 547 O O . ILE A 1 75 ? 36.75 -45.75 -12.57 1 61 75 ILE A O 1
ATOM 551 N N . ALA A 1 76 ? 39 -46.281 -12.445 1 62 76 ALA A N 1
ATOM 552 C CA . ALA A 1 76 ? 39.281 -45.312 -13.508 1 62 76 ALA A CA 1
ATOM 553 C C . ALA A 1 76 ? 38.656 -45.75 -14.828 1 62 76 ALA A C 1
ATOM 555 O O . ALA A 1 76 ? 38.156 -44.906 -15.578 1 62 76 ALA A O 1
ATOM 556 N N . VAL A 1 77 ? 38.781 -47.031 -15 1 64.56 77 VAL A N 1
ATOM 557 C CA . VAL A 1 77 ? 38.188 -47.562 -16.219 1 64.56 77 VAL A CA 1
ATOM 558 C C . VAL A 1 77 ? 36.688 -47.406 -16.172 1 64.56 77 VAL A C 1
ATOM 560 O O . VAL A 1 77 ? 36.062 -47.031 -17.172 1 64.56 77 VAL A O 1
ATOM 563 N N . GLU A 1 78 ? 36.219 -47.656 -14.961 1 67.38 78 GLU A N 1
ATOM 564 C CA . GLU A 1 78 ? 34.781 -47.5 -14.828 1 67.38 78 GLU A CA 1
ATOM 565 C C . GLU A 1 78 ? 34.344 -46.031 -15.016 1 67.38 78 GLU A C 1
ATOM 567 O O . GLU A 1 78 ? 33.344 -45.75 -15.672 1 67.38 78 GLU A O 1
ATOM 572 N N . LYS A 1 79 ? 35.219 -45.219 -14.359 1 72.56 79 LYS A N 1
ATOM 573 C CA . LYS A 1 79 ? 34.906 -43.812 -14.531 1 72.56 79 LYS A CA 1
ATOM 574 C C . LYS A 1 79 ? 35.094 -43.375 -15.984 1 72.56 79 LYS A C 1
ATOM 576 O O . LYS A 1 79 ? 34.312 -42.562 -16.484 1 72.56 79 LYS A O 1
ATOM 581 N N . PHE A 1 80 ? 36.125 -43.969 -16.531 1 73.31 80 PHE A N 1
ATOM 582 C CA . PHE A 1 80 ? 36.312 -43.625 -17.938 1 73.31 80 PHE A CA 1
ATOM 583 C C . PHE A 1 80 ? 35.188 -44.188 -18.797 1 73.31 80 PHE A C 1
ATOM 585 O O . PHE A 1 80 ? 34.75 -43.531 -19.75 1 73.31 80 PHE A O 1
ATOM 592 N N . ASP A 1 81 ? 34.781 -45.312 -18.406 1 76.12 81 ASP A N 1
ATOM 593 C CA . ASP A 1 81 ? 33.656 -45.906 -19.141 1 76.12 81 ASP A CA 1
ATOM 594 C C . ASP A 1 81 ? 32.406 -45.062 -18.984 1 76.12 81 ASP A C 1
ATOM 596 O O . ASP A 1 81 ? 31.641 -44.906 -19.938 1 76.12 81 ASP A O 1
ATOM 600 N N . ILE A 1 82 ? 32.25 -44.469 -17.922 1 79.12 82 ILE A N 1
ATOM 601 C CA . ILE A 1 82 ? 31.078 -43.656 -17.672 1 79.12 82 ILE A CA 1
ATOM 602 C C . ILE A 1 82 ? 31.172 -42.375 -18.5 1 79.12 82 ILE A C 1
ATOM 604 O O . ILE A 1 82 ? 30.172 -41.938 -19.094 1 79.12 82 ILE A O 1
ATOM 608 N N . VAL A 1 83 ? 32.344 -41.875 -18.562 1 81.81 83 VAL A N 1
ATOM 609 C CA . VAL A 1 83 ? 32.531 -40.656 -19.328 1 81.81 83 VAL A CA 1
ATOM 610 C C . VAL A 1 83 ? 32.375 -40.906 -20.812 1 81.81 83 VAL A C 1
ATOM 612 O O . VAL A 1 83 ? 31.781 -40.094 -21.547 1 81.81 83 VAL A O 1
ATOM 615 N N . LYS A 1 84 ? 32.844 -42.031 -21.156 1 82.69 84 LYS A N 1
ATOM 616 C CA . LYS A 1 84 ? 32.719 -42.406 -22.578 1 82.69 84 LYS A CA 1
ATOM 617 C C . LYS A 1 84 ? 31.25 -42.625 -22.938 1 82.69 84 LYS A C 1
ATOM 619 O O . LYS A 1 84 ? 30.781 -42.125 -23.969 1 82.69 84 LYS A O 1
ATOM 624 N N . LYS A 1 85 ? 30.609 -43.312 -22.078 1 82.62 85 LYS A N 1
ATOM 625 C CA . LYS A 1 85 ? 29.203 -43.562 -22.328 1 82.62 85 LYS A CA 1
ATOM 626 C C . LYS A 1 85 ? 28.406 -42.281 -22.359 1 82.62 85 LYS A C 1
ATOM 628 O O . LYS A 1 85 ? 27.5 -42.094 -23.172 1 82.62 85 LYS A O 1
ATOM 633 N N . TRP A 1 86 ? 28.828 -41.469 -21.516 1 83.88 86 TRP A N 1
ATOM 634 C CA . TRP A 1 86 ? 28.172 -40.188 -21.484 1 83.88 86 TRP A CA 1
ATOM 635 C C . TRP A 1 86 ? 28.422 -39.406 -22.766 1 83.88 86 TRP A C 1
ATOM 637 O O . TRP A 1 86 ? 27.516 -38.781 -23.328 1 83.88 86 TRP A O 1
ATOM 647 N N . GLY A 1 87 ? 29.547 -39.5 -23.156 1 83.94 87 GLY A N 1
ATOM 648 C CA . GLY A 1 87 ? 29.906 -38.812 -24.391 1 83.94 87 GLY A CA 1
ATOM 649 C C . GLY A 1 87 ? 29.156 -39.344 -25.609 1 83.94 87 GLY A C 1
ATOM 650 O O . GLY A 1 87 ? 28.656 -38.562 -26.422 1 83.94 87 GLY A O 1
ATOM 651 N N . ILE A 1 88 ? 29.047 -40.625 -25.656 1 86.19 88 ILE A N 1
ATOM 652 C CA . ILE A 1 88 ? 28.359 -41.281 -26.766 1 86.19 88 ILE A CA 1
ATOM 653 C C . ILE A 1 88 ? 26.875 -40.906 -26.734 1 86.19 88 ILE A C 1
ATOM 655 O O . ILE A 1 88 ? 26.281 -40.562 -27.75 1 86.19 88 ILE A O 1
ATOM 659 N N . ASN A 1 89 ? 26.406 -41 -25.609 1 86.94 89 ASN A N 1
ATOM 660 C CA . ASN A 1 89 ? 24.984 -40.688 -25.438 1 86.94 89 ASN A CA 1
ATOM 661 C C . ASN A 1 89 ? 24.719 -39.219 -25.797 1 86.94 89 ASN A C 1
ATOM 663 O O . ASN A 1 89 ? 23.734 -38.906 -26.484 1 86.94 89 ASN A O 1
ATOM 667 N N . THR A 1 90 ? 25.531 -38.344 -25.328 1 88.06 90 THR A N 1
ATOM 668 C CA . THR A 1 90 ? 25.359 -36.938 -25.609 1 88.06 90 THR A CA 1
ATOM 669 C C . THR A 1 90 ? 25.438 -36.656 -27.109 1 88.06 90 THR A C 1
ATOM 671 O O . THR A 1 90 ? 24.672 -35.875 -27.641 1 88.06 90 THR A O 1
ATOM 674 N N . TYR A 1 91 ? 26.344 -37.375 -27.656 1 87.94 91 TYR A N 1
ATOM 675 C CA . TYR A 1 91 ? 26.484 -37.219 -29.109 1 87.94 91 TYR A CA 1
ATOM 676 C C . TYR A 1 91 ? 25.234 -37.719 -29.828 1 87.94 91 TYR A C 1
ATOM 678 O O . TYR A 1 91 ? 24.703 -37.031 -30.703 1 87.94 91 TYR A O 1
ATOM 686 N N . LYS A 1 92 ? 24.781 -38.844 -29.484 1 89 92 LYS A N 1
ATOM 687 C CA . LYS A 1 92 ? 23.609 -39.406 -30.141 1 89 92 LYS A CA 1
ATOM 688 C C . LYS A 1 92 ? 22.359 -38.562 -29.922 1 89 92 LYS A C 1
ATOM 690 O O . LYS A 1 92 ? 21.562 -38.375 -30.844 1 89 92 LYS A O 1
ATOM 695 N N . CYS A 1 93 ? 22.266 -38.062 -28.828 1 89.5 93 CYS A N 1
ATOM 696 C CA . CYS A 1 93 ? 21.109 -37.25 -28.484 1 89.5 93 CYS A CA 1
ATOM 697 C C . CYS A 1 93 ? 21.172 -35.906 -29.203 1 89.5 93 CYS A C 1
ATOM 699 O O . CYS A 1 93 ? 20.141 -35.406 -29.672 1 89.5 93 CYS A O 1
ATOM 701 N N . THR A 1 94 ? 22.312 -35.281 -29.203 1 90 94 THR A N 1
ATOM 702 C CA . THR A 1 94 ? 22.469 -34.031 -29.891 1 90 94 THR A CA 1
ATOM 703 C C . THR A 1 94 ? 22.172 -34.188 -31.391 1 90 94 THR A C 1
ATOM 705 O O . THR A 1 94 ? 21.531 -33.312 -32 1 90 94 THR A O 1
ATOM 708 N N . LYS A 1 95 ? 22.656 -35.219 -31.922 1 88.44 95 LYS A N 1
ATOM 709 C CA . LYS A 1 95 ? 22.375 -35.5 -33.312 1 88.44 95 LYS A CA 1
ATOM 710 C C . LYS A 1 95 ? 20.875 -35.625 -33.562 1 88.44 95 LYS A C 1
ATOM 712 O O . LYS A 1 95 ? 20.359 -35.094 -34.531 1 88.44 95 LYS A O 1
ATOM 717 N N . GLN A 1 96 ? 20.266 -36.406 -32.75 1 89.56 96 GLN A N 1
ATOM 718 C CA . GLN A 1 96 ? 18.828 -36.594 -32.875 1 89.56 96 GLN A CA 1
ATOM 719 C C . GLN A 1 96 ? 18.078 -35.281 -32.688 1 89.56 96 GLN A C 1
ATOM 721 O O . GLN A 1 96 ? 17.141 -34.969 -33.438 1 89.56 96 GLN A O 1
ATOM 726 N N . LEU A 1 97 ? 18.531 -34.469 -31.75 1 89.44 97 LEU A N 1
ATOM 727 C CA . LEU A 1 97 ? 17.906 -33.188 -31.484 1 89.44 97 LEU A CA 1
ATOM 728 C C . LEU A 1 97 ? 18 -32.25 -32.688 1 89.44 97 LEU A C 1
ATOM 730 O O . LEU A 1 97 ? 17.016 -31.594 -33.062 1 89.44 97 LEU A O 1
ATOM 734 N N . LEU A 1 98 ? 19.125 -32.25 -33.281 1 87.75 98 LEU A N 1
ATOM 735 C CA . LEU A 1 98 ? 19.359 -31.438 -34.469 1 87.75 98 LEU A CA 1
ATOM 736 C C . LEU A 1 98 ? 18.547 -31.938 -35.656 1 87.75 98 LEU A C 1
ATOM 738 O O . LEU A 1 98 ? 18 -31.125 -36.406 1 87.75 98 LEU A O 1
ATOM 742 N N . SER A 1 99 ? 18.422 -33.188 -35.75 1 89.12 99 SER A N 1
ATOM 743 C CA . SER A 1 99 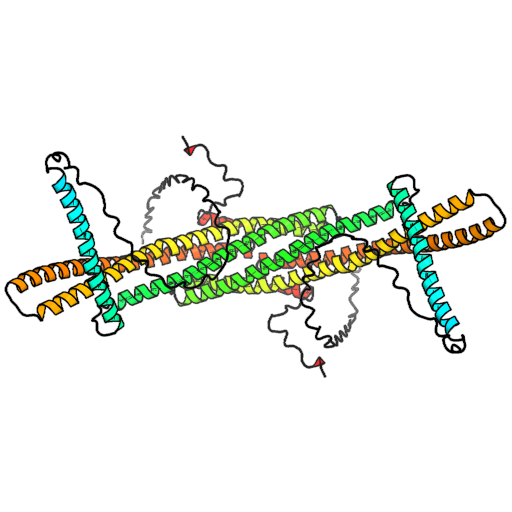? 17.641 -33.75 -36.844 1 89.12 99 SER A CA 1
ATOM 744 C C . SER A 1 99 ? 16.156 -33.406 -36.688 1 89.12 99 SER A C 1
ATOM 746 O O . SER A 1 99 ? 15.484 -33.094 -37.688 1 89.12 99 SER A O 1
ATOM 748 N N . GLU A 1 100 ? 15.672 -33.5 -35.531 1 87.5 100 GLU A N 1
ATOM 749 C CA . GLU A 1 100 ? 14.289 -33.125 -35.281 1 87.5 100 GLU A CA 1
ATOM 750 C C . GLU A 1 100 ? 14.047 -31.641 -35.562 1 87.5 100 GLU A C 1
ATOM 752 O O . GLU A 1 100 ? 13.008 -31.266 -36.125 1 87.5 100 GLU A O 1
ATOM 757 N N . ARG A 1 101 ? 15.008 -30.812 -35.188 1 87.69 101 ARG A N 1
ATOM 758 C CA . ARG A 1 101 ? 14.883 -29.375 -35.375 1 87.69 101 ARG A CA 1
ATOM 759 C C . ARG A 1 101 ? 14.852 -29.016 -36.875 1 87.69 101 ARG A C 1
ATOM 761 O O . ARG A 1 101 ? 14.18 -28.062 -37.25 1 87.69 101 ARG A O 1
ATOM 768 N N . PHE A 1 102 ? 15.547 -29.812 -37.625 1 86.94 102 PHE A N 1
ATOM 769 C CA . PHE A 1 102 ? 15.617 -29.547 -39.062 1 86.94 102 PHE A CA 1
ATOM 770 C C . PHE A 1 102 ? 14.531 -30.312 -39.781 1 86.94 102 PHE A C 1
ATOM 772 O O . PHE A 1 102 ? 14.414 -30.203 -41.031 1 86.94 102 PHE A O 1
ATOM 779 N N . GLY A 1 103 ? 13.594 -31.016 -39.062 1 83.69 103 GLY A N 1
ATOM 780 C CA . GLY A 1 103 ? 12.445 -31.688 -39.656 1 83.69 103 GLY A CA 1
ATOM 781 C C . GLY A 1 103 ? 12.812 -33 -40.344 1 83.69 103 GLY A C 1
ATOM 782 O O . GLY A 1 103 ? 12.039 -33.5 -41.188 1 83.69 103 GLY A O 1
ATOM 783 N N . ARG A 1 104 ? 13.938 -33.562 -40.219 1 81.31 104 ARG A N 1
ATOM 784 C CA . ARG A 1 104 ? 14.383 -34.781 -40.906 1 81.31 104 ARG A CA 1
ATOM 785 C C . ARG A 1 104 ? 14.234 -36 -39.969 1 81.31 104 ARG A C 1
ATOM 787 O O . ARG A 1 104 ? 14.234 -37.125 -40.438 1 81.31 104 ARG A O 1
ATOM 794 N N . GLY A 1 105 ? 14.016 -35.688 -38.688 1 75.88 105 GLY A N 1
ATOM 795 C CA . GLY A 1 105 ? 14.008 -36.781 -37.75 1 75.88 105 GLY A CA 1
ATOM 796 C C . GLY A 1 105 ? 12.609 -37.188 -37.312 1 75.88 105 GLY A C 1
ATOM 797 O O . GLY A 1 105 ? 11.68 -36.375 -37.344 1 75.88 105 GLY A O 1
ATOM 798 N N . SER A 1 106 ? 12.383 -38.562 -37.125 1 84.12 106 SER A N 1
ATOM 799 C CA . SER A 1 106 ? 11.133 -39.094 -36.625 1 84.12 106 SER A CA 1
ATOM 800 C C . SER A 1 106 ? 11.023 -38.906 -35.125 1 84.12 106 SER A C 1
ATOM 802 O O . SER A 1 106 ? 11.922 -39.281 -34.344 1 84.12 106 SER A O 1
ATOM 804 N N . ARG A 1 107 ? 10.141 -38.125 -34.625 1 87.62 107 ARG A N 1
ATOM 805 C CA . ARG A 1 107 ? 9.945 -37.844 -33.219 1 87.62 107 ARG A CA 1
ATOM 806 C C . ARG A 1 107 ? 8.758 -38.656 -32.656 1 87.62 107 ARG A C 1
ATOM 808 O O . ARG A 1 107 ? 7.695 -38.688 -33.281 1 87.62 107 ARG A O 1
ATOM 815 N N . THR A 1 108 ? 8.984 -39.375 -31.641 1 89.12 108 THR A N 1
ATOM 816 C CA . THR A 1 108 ? 7.902 -40.062 -30.953 1 89.12 108 THR A CA 1
ATOM 817 C C . THR A 1 108 ? 6.984 -39.062 -30.266 1 89.12 108 THR A C 1
ATOM 819 O O . THR A 1 108 ? 7.449 -38.219 -29.484 1 89.12 108 THR A O 1
ATOM 822 N N . VAL A 1 109 ? 5.691 -39.062 -30.688 1 85.69 109 VAL A N 1
ATOM 823 C CA . VAL A 1 109 ? 4.793 -38.062 -30.156 1 85.69 109 VAL A CA 1
ATOM 824 C C . VAL A 1 109 ? 3.611 -38.719 -29.453 1 85.69 109 VAL A C 1
ATOM 826 O O . VAL A 1 109 ? 3.025 -39.656 -29.984 1 85.69 109 VAL A O 1
ATOM 829 N N . ASP A 1 110 ? 3.453 -38.375 -28.219 1 91.19 110 ASP A N 1
ATOM 830 C CA . ASP A 1 110 ? 2.211 -38.656 -27.5 1 91.19 110 ASP A CA 1
ATOM 831 C C . ASP A 1 110 ? 1.378 -37.375 -27.344 1 91.19 110 ASP A C 1
ATOM 833 O O . ASP A 1 110 ? 1.555 -36.656 -26.375 1 91.19 110 ASP A O 1
ATOM 837 N N . LEU A 1 111 ? 0.408 -37.25 -28.25 1 91.12 111 LEU A N 1
ATOM 838 C CA . LEU A 1 111 ? -0.323 -35.969 -28.359 1 91.12 111 LEU A CA 1
ATOM 839 C C . LEU A 1 111 ? -1.121 -35.719 -27.094 1 91.12 111 LEU A C 1
ATOM 841 O O . LEU A 1 111 ? -1.159 -34.562 -26.609 1 91.12 111 LEU A O 1
ATOM 845 N N . GLU A 1 112 ? -1.72 -36.719 -26.547 1 93.69 112 GLU A N 1
ATOM 846 C CA . GLU A 1 112 ? -2.539 -36.562 -25.344 1 93.69 112 GLU A CA 1
ATOM 847 C C . GLU A 1 112 ? -1.69 -36.125 -24.156 1 93.69 112 GLU A C 1
ATOM 849 O O . GLU A 1 112 ? -2.023 -35.156 -23.469 1 93.69 112 GLU A O 1
ATOM 854 N N . LEU A 1 113 ? -0.629 -36.844 -23.984 1 94.44 113 LEU A N 1
ATOM 855 C CA . LEU A 1 113 ? 0.243 -36.531 -22.844 1 94.44 113 LEU A CA 1
ATOM 856 C C . LEU A 1 113 ? 0.896 -35.188 -23.016 1 94.44 113 LEU A C 1
ATOM 858 O O . LEU A 1 113 ? 1.008 -34.406 -22.062 1 94.44 113 LEU A O 1
ATOM 862 N N . GLU A 1 114 ? 1.339 -34.844 -24.219 1 93.62 114 GLU A N 1
ATOM 863 C CA . GLU A 1 114 ? 1.971 -33.562 -24.484 1 93.62 114 GLU A CA 1
ATOM 864 C C . GLU A 1 114 ? 0.996 -32.406 -24.266 1 93.62 114 GLU A C 1
ATOM 866 O O . GLU A 1 114 ? 1.382 -31.344 -23.766 1 93.62 114 GLU A O 1
ATOM 871 N N . THR A 1 115 ? -0.27 -32.594 -24.625 1 95.5 115 THR A N 1
ATOM 872 C CA . THR A 1 115 ? -1.283 -31.578 -24.391 1 95.5 115 THR A CA 1
ATOM 873 C C . THR A 1 115 ? -1.495 -31.375 -22.891 1 95.5 115 THR A C 1
ATOM 875 O O . THR A 1 115 ? -1.632 -30.234 -22.438 1 95.5 115 THR A O 1
ATOM 878 N N . GLN A 1 116 ? -1.492 -32.438 -22.141 1 95.25 116 GLN A N 1
ATOM 879 C CA . GLN A 1 116 ? -1.663 -32.375 -20.688 1 95.25 116 GLN A CA 1
ATOM 880 C C . GLN A 1 116 ? -0.488 -31.641 -20.031 1 95.25 116 GLN A C 1
ATOM 882 O O . GLN A 1 116 ? -0.673 -30.859 -19.094 1 95.25 116 GLN A O 1
ATOM 887 N N . ILE A 1 117 ? 0.663 -31.906 -20.562 1 96.19 117 ILE A N 1
ATOM 888 C CA . ILE A 1 117 ? 1.86 -31.266 -20.031 1 96.19 117 ILE A CA 1
ATOM 889 C C . ILE A 1 117 ? 1.82 -29.781 -20.312 1 96.19 117 ILE A C 1
ATOM 891 O O . ILE A 1 117 ? 2.15 -28.953 -19.453 1 96.19 117 ILE A O 1
ATOM 895 N N . GLU A 1 118 ? 1.403 -29.422 -21.531 1 95.5 118 GLU A N 1
ATOM 896 C CA . GLU A 1 118 ? 1.307 -28.016 -21.875 1 95.5 118 GLU A CA 1
ATOM 897 C C . GLU A 1 118 ? 0.252 -27.312 -21.016 1 95.5 118 GLU A C 1
ATOM 899 O O . GLU A 1 118 ? 0.439 -26.156 -20.609 1 95.5 118 GLU A O 1
ATOM 904 N N . LEU A 1 119 ? -0.812 -28 -20.797 1 94.62 119 LEU A N 1
ATOM 905 C CA . LEU A 1 119 ? -1.851 -27.438 -19.938 1 94.62 119 LEU A CA 1
ATOM 906 C C . LEU A 1 119 ? -1.316 -27.203 -18.516 1 94.62 119 LEU A C 1
ATOM 908 O O . LEU A 1 119 ? -1.637 -26.188 -17.891 1 94.62 119 LEU A O 1
ATOM 912 N N . LEU A 1 120 ? -0.515 -28.156 -18.031 1 95.88 120 LEU A N 1
ATOM 913 C CA . LEU A 1 120 ? 0.093 -28 -16.719 1 95.88 120 LEU A CA 1
ATOM 914 C C . LEU A 1 120 ? 1.013 -26.781 -16.688 1 95.88 120 LEU A C 1
ATOM 916 O O . LEU A 1 120 ? 0.991 -26.016 -15.727 1 95.88 120 LEU A O 1
ATOM 920 N N . ARG A 1 121 ? 1.79 -26.531 -17.703 1 96.69 121 ARG A N 1
ATOM 921 C CA . ARG A 1 121 ? 2.695 -25.391 -17.781 1 96.69 121 ARG A CA 1
ATOM 922 C C . ARG A 1 121 ? 1.921 -24.078 -17.781 1 96.69 121 ARG A C 1
ATOM 924 O O . ARG A 1 121 ? 2.305 -23.125 -17.109 1 96.69 121 ARG A O 1
ATOM 931 N N . GLU A 1 122 ? 0.822 -24.031 -18.516 1 95.62 122 GLU A N 1
ATOM 932 C CA . GLU A 1 122 ? -0.02 -22.828 -18.562 1 95.62 122 GLU A CA 1
ATOM 933 C C . GLU A 1 122 ? -0.672 -22.562 -17.219 1 95.62 122 GLU A C 1
ATOM 935 O O . GLU A 1 122 ? -0.717 -21.422 -16.766 1 95.62 122 GLU A O 1
ATOM 940 N N . THR A 1 123 ? -1.186 -23.641 -16.672 1 95.25 123 THR A N 1
ATOM 941 C CA . THR A 1 123 ? -1.804 -23.5 -15.352 1 95.25 123 THR A CA 1
ATOM 942 C C . THR A 1 123 ? -0.792 -23 -14.328 1 95.25 123 THR A C 1
ATOM 944 O O . THR A 1 123 ? -1.113 -22.141 -13.5 1 95.25 123 THR A O 1
ATOM 947 N N . LYS A 1 124 ? 0.397 -23.562 -14.367 1 97 124 LYS A N 1
ATOM 948 C CA . LYS A 1 124 ? 1.432 -23.109 -13.438 1 97 124 LYS A CA 1
ATOM 949 C C . LYS A 1 124 ? 1.718 -21.625 -13.609 1 97 124 LYS A C 1
ATOM 951 O O . LYS A 1 124 ? 1.846 -20.891 -12.633 1 97 124 LYS A O 1
ATOM 956 N N . ARG A 1 125 ? 1.772 -21.156 -14.82 1 97.12 125 ARG A N 1
ATOM 957 C CA . ARG A 1 125 ? 2.016 -19.734 -15.102 1 97.12 125 ARG A CA 1
ATOM 958 C C . ARG A 1 125 ? 0.911 -18.859 -14.516 1 97.12 125 ARG A C 1
ATOM 960 O O . ARG A 1 125 ? 1.187 -17.828 -13.898 1 97.12 125 ARG A O 1
ATOM 967 N N . LYS A 1 126 ? -0.253 -19.219 -14.719 1 96.94 126 LYS A N 1
ATOM 968 C CA . LYS A 1 126 ? -1.396 -18.469 -14.211 1 96.94 126 LYS A CA 1
ATOM 969 C C . LYS A 1 126 ? -1.409 -18.438 -12.688 1 96.94 126 LYS A C 1
ATOM 971 O O . LYS A 1 126 ? -1.693 -17.406 -12.078 1 96.94 126 LYS A O 1
ATOM 976 N N . TYR A 1 127 ? -1.133 -19.609 -12.094 1 97.75 127 TYR A N 1
ATOM 977 C CA . TYR A 1 127 ? -1.094 -19.672 -10.641 1 97.75 127 TYR A CA 1
ATOM 978 C C . TYR A 1 127 ? 0.079 -18.875 -10.086 1 97.75 127 TYR A C 1
ATOM 980 O O . TYR A 1 127 ? -0.004 -18.312 -8.984 1 97.75 127 TYR A O 1
ATOM 988 N N . GLU A 1 128 ? 1.167 -18.781 -10.836 1 97.69 128 GLU A N 1
ATOM 989 C CA . GLU A 1 128 ? 2.281 -17.938 -10.438 1 97.69 128 GLU A CA 1
ATOM 990 C C . GLU A 1 128 ? 1.871 -16.469 -10.43 1 97.69 128 GLU A C 1
ATOM 992 O O . GLU A 1 128 ? 2.295 -15.703 -9.555 1 97.69 128 GLU A O 1
ATOM 997 N N . SER A 1 129 ? 1.122 -16.141 -11.398 1 97.25 129 SER A N 1
ATOM 998 C CA . SER A 1 129 ? 0.606 -14.773 -11.438 1 97.25 129 SER A CA 1
ATOM 999 C C . SER A 1 129 ? -0.279 -14.484 -10.234 1 97.25 129 SER A C 1
ATOM 1001 O O . SER A 1 129 ? -0.161 -13.43 -9.609 1 97.25 129 SER A O 1
ATOM 1003 N N . VAL A 1 130 ? -1.137 -15.414 -9.922 1 97.31 130 VAL A N 1
ATOM 1004 C CA . VAL A 1 130 ? -2.01 -15.266 -8.758 1 97.31 130 VAL A CA 1
ATOM 1005 C C . VAL A 1 130 ? -1.169 -15.164 -7.488 1 97.31 130 VAL A C 1
ATOM 1007 O O . VAL A 1 130 ? -1.47 -14.359 -6.602 1 97.31 130 VAL A O 1
ATOM 1010 N N . LEU A 1 131 ? -0.161 -15.992 -7.438 1 97.62 131 LEU A N 1
ATOM 1011 C CA . LEU A 1 131 ? 0.736 -15.969 -6.285 1 97.62 131 LEU A CA 1
ATOM 1012 C C . LEU A 1 131 ? 1.402 -14.602 -6.141 1 97.62 131 LEU A C 1
ATOM 1014 O O . LEU A 1 131 ? 1.468 -14.055 -5.043 1 97.62 131 LEU A O 1
ATOM 1018 N N . HIS A 1 132 ? 1.847 -14.039 -7.25 1 98.12 132 HIS A N 1
ATOM 1019 C CA . HIS A 1 132 ? 2.469 -12.719 -7.254 1 98.12 132 HIS A CA 1
ATOM 1020 C C . HIS A 1 132 ? 1.495 -11.648 -6.777 1 98.12 132 HIS A C 1
ATOM 1022 O O . HIS A 1 132 ? 1.847 -10.812 -5.941 1 98.12 132 HIS A O 1
ATOM 1028 N N . LEU A 1 133 ? 0.344 -11.688 -7.219 1 97.88 133 LEU A N 1
ATOM 1029 C CA . LEU A 1 133 ? -0.679 -10.711 -6.852 1 97.88 133 LEU A CA 1
ATOM 1030 C C . LEU A 1 133 ? -1.075 -10.867 -5.387 1 97.88 133 LEU A C 1
ATOM 1032 O O . LEU A 1 133 ? -1.291 -9.875 -4.688 1 97.88 133 LEU A O 1
ATOM 1036 N N . ALA A 1 134 ? -1.177 -12.117 -4.965 1 97.5 134 ALA A N 1
ATOM 1037 C CA . ALA A 1 134 ? -1.519 -12.367 -3.566 1 97.5 134 ALA A CA 1
ATOM 1038 C C . ALA A 1 134 ? -0.431 -11.844 -2.635 1 97.5 134 ALA A C 1
ATOM 1040 O O . ALA A 1 134 ? -0.728 -11.305 -1.567 1 97.5 134 ALA A O 1
ATOM 1041 N N . ARG A 1 135 ? 0.765 -11.992 -3.02 1 97.94 135 ARG A N 1
ATOM 1042 C CA . ARG A 1 135 ? 1.873 -11.445 -2.242 1 97.94 135 ARG A CA 1
ATOM 1043 C C . ARG A 1 135 ? 1.813 -9.922 -2.203 1 97.94 135 ARG A C 1
ATOM 1045 O O . ARG A 1 135 ? 2.062 -9.312 -1.159 1 97.94 135 ARG A O 1
ATOM 1052 N N . ALA A 1 136 ? 1.535 -9.344 -3.336 1 97.75 136 ALA A N 1
ATOM 1053 C CA . ALA A 1 136 ? 1.368 -7.895 -3.387 1 97.75 136 ALA A CA 1
ATOM 1054 C C . ALA A 1 136 ? 0.229 -7.441 -2.479 1 97.75 136 ALA A C 1
ATOM 1056 O O . ALA A 1 136 ? 0.351 -6.441 -1.77 1 97.75 136 ALA A O 1
ATOM 1057 N N . LEU A 1 137 ? -0.833 -8.188 -2.506 1 97.38 137 LEU A N 1
ATOM 1058 C CA . LEU A 1 137 ? -1.979 -7.883 -1.655 1 97.38 137 LEU A CA 1
ATOM 1059 C C . LEU A 1 137 ? -1.579 -7.891 -0.183 1 97.38 137 LEU A C 1
ATOM 1061 O O . LEU A 1 137 ? -1.947 -6.988 0.57 1 97.38 137 LEU A O 1
ATOM 1065 N N . THR A 1 138 ? -0.819 -8.875 0.184 1 96.81 138 THR A N 1
ATOM 1066 C CA . THR A 1 138 ? -0.362 -8.984 1.565 1 96.81 138 THR A CA 1
ATOM 1067 C C . THR A 1 138 ? 0.504 -7.785 1.943 1 96.81 138 THR A C 1
ATOM 1069 O O . THR A 1 138 ? 0.364 -7.23 3.035 1 96.81 138 THR A O 1
ATOM 1072 N N . ALA A 1 139 ? 1.308 -7.391 1.061 1 97.06 139 ALA A N 1
ATOM 1073 C CA . ALA A 1 139 ? 2.18 -6.246 1.313 1 97.06 139 ALA A CA 1
ATOM 1074 C C . ALA A 1 139 ? 1.368 -4.961 1.468 1 97.06 139 ALA A C 1
ATOM 1076 O O . ALA A 1 139 ? 1.624 -4.164 2.371 1 97.06 139 ALA A O 1
ATOM 1077 N N . HIS A 1 140 ? 0.463 -4.781 0.603 1 96.94 140 HIS A N 1
ATOM 1078 C CA . HIS A 1 140 ? -0.392 -3.6 0.668 1 96.94 140 HIS A CA 1
ATOM 1079 C C . HIS A 1 140 ? -1.219 -3.59 1.949 1 96.94 140 HIS A C 1
ATOM 1081 O O . HIS A 1 140 ? -1.352 -2.549 2.598 1 96.94 140 HIS A O 1
ATOM 1087 N N . LEU A 1 141 ? -1.772 -4.715 2.307 1 96.38 141 LEU A N 1
ATOM 1088 C CA . LEU A 1 141 ? -2.566 -4.82 3.525 1 96.38 141 LEU A CA 1
ATOM 1089 C C . LEU A 1 141 ? -1.713 -4.531 4.758 1 96.38 141 LEU A C 1
ATOM 1091 O O . LEU A 1 141 ? -2.164 -3.863 5.688 1 96.38 141 LEU A O 1
ATOM 1095 N N . TYR A 1 142 ? -0.491 -5.027 4.719 1 96.25 142 TYR A N 1
ATOM 1096 C CA . TYR A 1 142 ? 0.414 -4.781 5.836 1 96.25 142 TYR A CA 1
ATOM 1097 C C . TYR A 1 142 ? 0.676 -3.291 6.012 1 96.25 142 TYR A C 1
ATOM 1099 O O . TYR A 1 142 ? 0.582 -2.762 7.121 1 96.25 142 TYR A O 1
ATOM 1107 N N . SER A 1 143 ? 0.948 -2.68 4.926 1 97.12 143 SER A N 1
ATOM 1108 C CA . SER A 1 143 ? 1.205 -1.244 4.957 1 97.12 143 SER A CA 1
ATOM 1109 C C . SER A 1 143 ? -0.038 -0.47 5.379 1 97.12 143 SER A C 1
ATOM 1111 O O . SER A 1 143 ? 0.057 0.501 6.133 1 97.12 143 SER A O 1
ATOM 1113 N N . LEU A 1 144 ? -1.139 -0.861 4.891 1 96.81 144 LEU A N 1
ATOM 1114 C CA . LEU A 1 144 ? -2.402 -0.221 5.242 1 96.81 144 LEU A CA 1
ATOM 1115 C C . LEU A 1 144 ? -2.672 -0.335 6.738 1 96.81 144 LEU A C 1
ATOM 1117 O O . LEU A 1 144 ? -3.02 0.654 7.391 1 96.81 144 LEU A O 1
ATOM 1121 N N . VAL A 1 145 ? -2.441 -1.522 7.273 1 96.5 145 VAL A N 1
ATOM 1122 C CA . VAL A 1 145 ? -2.688 -1.778 8.688 1 96.5 145 VAL A CA 1
ATOM 1123 C C . VAL A 1 145 ? -1.734 -0.94 9.539 1 96.5 145 VAL A C 1
ATOM 1125 O O . VAL A 1 145 ? -2.135 -0.381 10.562 1 96.5 145 VAL A O 1
ATOM 1128 N N . GLN A 1 146 ? -0.507 -0.781 9.117 1 96.81 146 GLN A N 1
ATOM 1129 C CA . GLN A 1 146 ? 0.469 0.024 9.844 1 96.81 146 GLN A CA 1
ATOM 1130 C C . GLN A 1 146 ? 0.07 1.497 9.852 1 96.81 146 GLN A C 1
ATOM 1132 O O . GLN A 1 146 ? 0.185 2.17 10.875 1 96.81 146 GLN A O 1
ATOM 1137 N N . THR A 1 147 ? -0.317 1.941 8.719 1 97.88 147 THR A N 1
ATOM 1138 C CA . THR A 1 147 ? -0.742 3.334 8.617 1 97.88 147 THR A CA 1
ATOM 1139 C C . THR A 1 147 ? -1.997 3.578 9.453 1 97.88 147 THR A C 1
ATOM 1141 O O . THR A 1 147 ? -2.123 4.617 10.102 1 97.88 147 THR A O 1
ATOM 1144 N N . GLN A 1 148 ? -2.928 2.656 9.438 1 97 148 GLN A N 1
ATOM 1145 C CA . GLN A 1 148 ? -4.141 2.77 10.242 1 97 148 GLN A CA 1
ATOM 1146 C C . GLN A 1 148 ? -3.814 2.791 11.734 1 97 148 GLN A C 1
ATOM 1148 O O . GLN A 1 148 ? -4.449 3.516 12.5 1 97 148 GLN A O 1
ATOM 1153 N N . HIS A 1 149 ? -2.854 2.029 12.117 1 97.44 149 HIS A N 1
ATOM 1154 C CA . HIS A 1 149 ? -2.4 2.053 13.5 1 97.44 149 HIS A CA 1
ATOM 1155 C C . HIS A 1 149 ? -1.862 3.428 13.883 1 97.44 149 HIS A C 1
ATOM 1157 O O . HIS A 1 149 ? -2.225 3.973 14.93 1 97.44 149 HIS A O 1
ATOM 1163 N N . ALA A 1 150 ? -1.056 3.947 13 1 98.12 150 ALA A N 1
ATOM 1164 C CA . ALA A 1 150 ? -0.468 5.262 13.242 1 98.12 150 ALA A CA 1
ATOM 1165 C C . ALA A 1 150 ? -1.54 6.348 13.258 1 98.12 150 ALA A C 1
ATOM 1167 O O . ALA A 1 150 ? -1.489 7.266 14.078 1 98.12 150 ALA A O 1
ATOM 1168 N N . LEU A 1 151 ? -2.484 6.207 12.391 1 97.69 151 LEU A N 1
ATOM 1169 C CA . LEU A 1 151 ? -3.588 7.16 12.336 1 97.69 151 LEU A CA 1
ATOM 1170 C C . LEU A 1 151 ? -4.438 7.074 13.602 1 97.69 151 LEU A C 1
ATOM 1172 O O . LEU A 1 151 ? -4.863 8.102 14.141 1 97.69 151 LEU A O 1
ATOM 1176 N N . GLY A 1 152 ? -4.688 5.816 14.016 1 97.62 152 GLY A N 1
ATOM 1177 C CA . GLY A 1 152 ? -5.414 5.652 15.258 1 97.62 152 GLY A CA 1
ATOM 1178 C C . GLY A 1 152 ? -4.742 6.328 16.438 1 97.62 152 GLY A C 1
ATOM 1179 O O . GLY A 1 152 ? -5.398 7.004 17.234 1 97.62 152 GLY A O 1
ATOM 1180 N N . ASP A 1 153 ? -3.451 6.266 16.484 1 97.69 153 ASP A N 1
ATOM 1181 C CA . ASP A 1 153 ? -2.684 6.902 17.547 1 97.69 153 ASP A CA 1
ATOM 1182 C C . ASP A 1 153 ? -2.715 8.422 17.422 1 97.69 153 ASP A C 1
ATOM 1184 O O . ASP A 1 153 ? -2.854 9.133 18.422 1 97.69 153 ASP A O 1
ATOM 1188 N N . ALA A 1 154 ? -2.596 8.906 16.234 1 97.81 154 ALA A N 1
ATOM 1189 C CA . ALA A 1 154 ? -2.604 10.352 15.984 1 97.81 154 ALA A CA 1
ATOM 1190 C C . ALA A 1 154 ? -3.959 10.953 16.344 1 97.81 154 ALA A C 1
ATOM 1192 O O . ALA A 1 154 ? -4.027 12.008 16.984 1 97.81 154 ALA A O 1
ATOM 1193 N N . PHE A 1 155 ? -5.066 10.289 16.031 1 98 155 PHE A N 1
ATOM 1194 C CA . PHE A 1 155 ? -6.41 10.758 16.344 1 98 155 PHE A CA 1
ATOM 1195 C C . PHE A 1 155 ? -6.656 10.711 17.859 1 98 155 PHE A C 1
ATOM 1197 O O . PHE A 1 155 ? -7.297 11.602 18.406 1 98 155 PHE A O 1
ATOM 1204 N N . ALA A 1 156 ? -6.121 9.656 18.438 1 97.19 156 ALA A N 1
ATOM 1205 C CA . ALA A 1 156 ? -6.27 9.555 19.891 1 97.19 156 ALA A CA 1
ATOM 1206 C C . ALA A 1 156 ? -5.551 10.695 20.594 1 97.19 156 ALA A C 1
ATOM 1208 O O . ALA A 1 156 ? -6.086 11.281 21.547 1 97.19 156 ALA A O 1
ATOM 1209 N N . ASP A 1 157 ? -4.391 11.016 20.141 1 96.88 157 ASP A N 1
ATOM 1210 C CA . ASP A 1 157 ? -3.625 12.125 20.703 1 96.88 157 ASP A CA 1
ATOM 1211 C C . ASP A 1 157 ? -4.352 13.453 20.5 1 96.88 157 ASP A C 1
ATOM 1213 O O . ASP A 1 157 ? -4.465 14.25 21.438 1 96.88 157 ASP A O 1
ATOM 1217 N N . LEU A 1 158 ? -4.898 13.656 19.344 1 96.75 158 LEU A N 1
ATOM 1218 C CA . LEU A 1 158 ? -5.594 14.898 19.031 1 96.75 158 LEU A CA 1
ATOM 1219 C C . LEU A 1 158 ? -6.922 14.984 19.781 1 96.75 158 LEU A C 1
ATOM 1221 O O . LEU A 1 158 ? -7.383 16.078 20.094 1 96.75 158 LEU A O 1
ATOM 1225 N N . SER A 1 159 ? -7.52 13.844 20.078 1 96 159 SER A N 1
ATOM 1226 C CA . SER A 1 159 ? -8.758 13.812 20.844 1 96 159 SER A CA 1
ATOM 1227 C C . SER A 1 159 ? -8.555 14.352 22.266 1 96 159 SER A C 1
ATOM 1229 O O . SER A 1 159 ? -9.43 15 22.828 1 96 159 SER A O 1
ATOM 1231 N N . GLN A 1 160 ? -7.414 14.156 22.781 1 93.69 160 GLN A N 1
ATOM 1232 C CA . GLN A 1 160 ? -7.086 14.633 24.125 1 93.69 160 GLN A CA 1
ATOM 1233 C C . GLN A 1 160 ? -6.699 16.109 24.109 1 93.69 160 GLN A C 1
ATOM 1235 O O . GLN A 1 160 ? -7.043 16.859 25.031 1 93.69 160 GLN A O 1
ATOM 1240 N N . LYS A 1 161 ? -6.121 16.5 23.047 1 92.81 161 LYS A N 1
ATOM 1241 C CA . LYS A 1 161 ? -5.559 17.844 22.984 1 92.81 161 LYS A CA 1
ATOM 1242 C C . LYS A 1 161 ? -6.582 18.844 22.438 1 92.81 161 LYS A C 1
ATOM 1244 O O . LYS A 1 161 ? -6.426 20.062 22.609 1 92.81 161 LYS A O 1
ATOM 1249 N N . SER A 1 162 ? -7.582 18.328 21.75 1 92.62 162 SER A N 1
ATOM 1250 C CA . SER A 1 162 ? -8.609 19.203 21.172 1 92.62 162 SER A CA 1
ATOM 1251 C C . SER A 1 162 ? -9.977 18.906 21.781 1 92.62 162 SER A C 1
ATOM 1253 O O . SER A 1 162 ? -10.773 18.172 21.188 1 92.62 162 SER A O 1
ATOM 1255 N N . PRO A 1 163 ? -10.344 19.562 22.828 1 91.94 163 PRO A N 1
ATOM 1256 C CA . PRO A 1 163 ? -11.609 19.281 23.516 1 91.94 163 PRO A CA 1
ATOM 1257 C C . PRO A 1 163 ? -12.828 19.578 22.656 1 91.94 163 PRO A C 1
ATOM 1259 O O . PRO A 1 163 ? -13.852 18.891 22.766 1 91.94 163 PRO A O 1
ATOM 1262 N N . GLU A 1 164 ? -12.766 20.531 21.781 1 93.62 164 GLU A N 1
ATOM 1263 C CA . GLU A 1 164 ? -13.898 20.922 20.938 1 93.62 164 GLU A CA 1
ATOM 1264 C C . GLU A 1 164 ? -14.195 19.859 19.891 1 93.62 164 GLU A C 1
ATOM 1266 O O . GLU A 1 164 ? -15.297 19.797 19.344 1 93.62 164 GLU A O 1
ATOM 1271 N N . LEU A 1 165 ? -13.148 19.078 19.609 1 95.94 165 LEU A N 1
ATOM 1272 C CA . LEU A 1 165 ? -13.273 18.047 18.594 1 95.94 165 LEU A CA 1
ATOM 1273 C C . LEU A 1 165 ? -12.992 16.672 19.188 1 95.94 165 LEU A C 1
ATOM 1275 O O . LEU A 1 165 ? -12.547 15.758 18.484 1 95.94 165 LEU A O 1
ATOM 1279 N N . GLN A 1 166 ? -13.188 16.469 20.406 1 96.12 166 GLN A N 1
ATOM 1280 C CA . GLN A 1 166 ? -12.859 15.242 21.141 1 96.12 166 GLN A CA 1
ATOM 1281 C C . GLN A 1 166 ? -13.688 14.07 20.625 1 96.12 166 GLN A C 1
ATOM 1283 O O . GLN A 1 166 ? -13.156 12.969 20.422 1 96.12 166 GLN A O 1
ATOM 1288 N N . GLU A 1 167 ? -14.906 14.242 20.406 1 95.5 167 GLU A N 1
ATOM 1289 C CA . GLU A 1 167 ? -15.781 13.18 19.938 1 95.5 167 GLU A CA 1
ATOM 1290 C C . GLU A 1 167 ? -15.445 12.758 18.516 1 95.5 167 GLU A C 1
ATOM 1292 O O . GLU A 1 167 ? -15.359 11.562 18.219 1 95.5 167 GLU A O 1
ATOM 1297 N N . GLU A 1 168 ? -15.211 13.734 17.672 1 95.81 168 GLU A N 1
ATOM 1298 C CA . GLU A 1 168 ? -14.898 13.461 16.266 1 95.81 168 GLU A CA 1
ATOM 1299 C C . GLU A 1 168 ? -13.586 12.703 16.141 1 95.81 168 GLU A C 1
ATOM 1301 O O . GLU A 1 168 ? -13.516 11.695 15.43 1 95.81 168 GLU A O 1
ATOM 1306 N N . PHE A 1 169 ? -12.57 13.133 16.875 1 97.06 169 PHE A N 1
ATOM 1307 C CA . PHE A 1 169 ? -11.289 12.43 16.859 1 97.06 169 PHE A CA 1
ATOM 1308 C C . PHE A 1 169 ? -11.398 11.086 17.562 1 97.06 169 PHE A C 1
ATOM 1310 O O . PHE A 1 169 ? -10.773 10.109 17.141 1 97.06 169 PHE A O 1
ATOM 1317 N N . GLY A 1 170 ? -12.242 11.047 18.531 1 96.56 170 GLY A N 1
ATOM 1318 C CA . GLY A 1 170 ? -12.383 9.836 19.328 1 96.56 170 GLY A CA 1
ATOM 1319 C C . GLY A 1 170 ? -12.977 8.68 18.547 1 96.56 170 GLY A C 1
ATOM 1320 O O . GLY A 1 170 ? -12.445 7.566 18.562 1 96.56 170 GLY A O 1
ATOM 1321 N N . TYR A 1 171 ? -14.062 8.93 17.891 1 95.5 171 TYR A N 1
ATOM 1322 C CA . TYR A 1 171 ? -14.68 7.832 17.141 1 95.5 171 TYR A CA 1
ATOM 1323 C C . TYR A 1 171 ? -13.805 7.418 15.961 1 95.5 171 TYR A C 1
ATOM 1325 O O . TYR A 1 171 ? -13.789 6.246 15.578 1 95.5 171 TYR A O 1
ATOM 1333 N N . ASN A 1 172 ? -13.094 8.359 15.383 1 97.19 172 ASN A N 1
ATOM 1334 C CA . ASN A 1 172 ? -12.18 7.992 14.305 1 97.19 172 ASN A CA 1
ATOM 1335 C C . ASN A 1 172 ? -11.016 7.156 14.828 1 97.19 172 ASN A C 1
ATOM 1337 O O . ASN A 1 172 ? -10.562 6.223 14.156 1 97.19 172 ASN A O 1
ATOM 1341 N N . ALA A 1 173 ? -10.5 7.512 15.969 1 97.38 173 ALA A N 1
ATOM 1342 C CA . ALA A 1 173 ? -9.422 6.742 16.578 1 97.38 173 ALA A CA 1
ATOM 1343 C C . ALA A 1 173 ? -9.867 5.309 16.859 1 97.38 173 ALA A C 1
ATOM 1345 O O . ALA A 1 173 ? -9.156 4.355 16.547 1 97.38 173 ALA A O 1
ATOM 1346 N N . GLU A 1 174 ? -11.047 5.105 17.359 1 96.06 174 GLU A N 1
ATOM 1347 C CA . GLU A 1 174 ? -11.586 3.789 17.688 1 96.06 174 GLU A CA 1
ATOM 1348 C C . GLU A 1 174 ? -11.797 2.961 16.422 1 96.06 174 GLU A C 1
ATOM 1350 O O . GLU A 1 174 ? -11.484 1.77 16.391 1 96.06 174 GLU A O 1
ATOM 1355 N N . THR A 1 175 ? -12.375 3.582 15.5 1 95.62 175 THR A N 1
ATOM 1356 C CA . THR A 1 175 ? -12.617 2.893 14.234 1 95.62 175 THR A CA 1
ATOM 1357 C C . THR A 1 175 ? -11.312 2.396 13.625 1 95.62 175 THR A C 1
ATOM 1359 O O . THR A 1 175 ? -11.219 1.248 13.188 1 95.62 175 THR A O 1
ATOM 1362 N N . GLN A 1 176 ? -10.289 3.311 13.648 1 96.44 176 GLN A N 1
ATOM 1363 C CA . GLN A 1 176 ? -9.008 2.928 13.07 1 96.44 176 GLN A CA 1
ATOM 1364 C C . GLN A 1 176 ? -8.359 1.799 13.867 1 96.44 176 GLN A C 1
ATOM 1366 O O . GLN A 1 176 ? -7.746 0.897 13.297 1 96.44 176 GLN A O 1
ATOM 1371 N N . LYS A 1 177 ? -8.492 1.776 15.109 1 95.56 177 LYS A N 1
ATOM 1372 C CA . LYS A 1 177 ? -7.93 0.724 15.953 1 95.56 177 LYS A CA 1
ATOM 1373 C C . LYS A 1 177 ? -8.625 -0.61 15.703 1 95.56 177 LYS A C 1
ATOM 1375 O O . LYS A 1 177 ? -7.977 -1.655 15.641 1 95.56 177 LYS A O 1
ATOM 1380 N N . LEU A 1 178 ? -9.914 -0.552 15.578 1 93.75 178 LEU A N 1
ATOM 1381 C CA . LEU A 1 178 ? -10.688 -1.753 15.273 1 93.75 178 LEU A CA 1
ATOM 1382 C C . LEU A 1 178 ? -10.289 -2.322 13.914 1 93.75 178 LEU A C 1
ATOM 1384 O O . LEU A 1 178 ? -10.109 -3.533 13.773 1 93.75 178 LEU A O 1
ATOM 1388 N N . LEU A 1 179 ? -10.203 -1.444 12.969 1 94.62 179 LEU A N 1
ATOM 1389 C CA . LEU A 1 179 ? -9.82 -1.865 11.625 1 94.62 179 LEU A CA 1
ATOM 1390 C C . LEU A 1 179 ? -8.414 -2.457 11.625 1 94.62 179 LEU A C 1
ATOM 1392 O O . LEU A 1 179 ? -8.141 -3.402 10.883 1 94.62 179 LEU A O 1
ATOM 1396 N N . CYS A 1 180 ? -7.527 -1.874 12.453 1 94.56 180 CYS A N 1
ATOM 1397 C CA . CYS A 1 180 ? -6.172 -2.396 12.578 1 94.56 180 CYS A CA 1
ATOM 1398 C C . CYS A 1 180 ? -6.184 -3.816 13.133 1 94.56 180 CYS A C 1
ATOM 1400 O O . CYS A 1 180 ? -5.492 -4.695 12.617 1 94.56 180 CYS A O 1
ATOM 1402 N N . LYS A 1 181 ? -6.941 -4.102 14.086 1 93.38 181 LYS A N 1
ATOM 1403 C CA . LYS A 1 181 ? -7.051 -5.43 14.68 1 93.38 181 LYS A CA 1
ATOM 1404 C C . LYS A 1 181 ? -7.602 -6.441 13.68 1 93.38 181 LYS A C 1
ATOM 1406 O O . LYS A 1 181 ? -7.062 -7.543 13.547 1 93.38 181 LYS A O 1
ATOM 1411 N N . ASN A 1 182 ? -8.68 -6.047 13.016 1 93.88 182 ASN A N 1
ATOM 1412 C CA . ASN A 1 182 ? -9.266 -6.914 11.992 1 93.88 182 ASN A CA 1
ATOM 1413 C C . ASN A 1 182 ? -8.305 -7.152 10.836 1 93.88 182 ASN A C 1
ATOM 1415 O O . ASN A 1 182 ? -8.266 -8.242 10.266 1 93.88 182 ASN A O 1
ATOM 1419 N N . GLY A 1 183 ? -7.559 -6.051 10.539 1 95.25 183 GLY A N 1
ATOM 1420 C CA . GLY A 1 183 ? -6.598 -6.176 9.453 1 95.25 183 GLY A CA 1
ATOM 1421 C C . GLY A 1 183 ? -5.488 -7.168 9.758 1 95.25 183 GLY A C 1
ATOM 1422 O O . GLY A 1 183 ? -5.062 -7.914 8.875 1 95.25 183 GLY A O 1
ATOM 1423 N N . GLU A 1 184 ? -5.039 -7.23 10.953 1 94 184 GLU A N 1
ATOM 1424 C CA . GLU A 1 184 ? -4.012 -8.188 11.359 1 94 184 GLU A CA 1
ATOM 1425 C C . GLU A 1 184 ? -4.523 -9.617 11.266 1 94 184 GLU A C 1
ATOM 1427 O O . GLU A 1 184 ? -3.791 -10.516 10.844 1 94 184 GLU A O 1
ATOM 1432 N N . THR A 1 185 ? -5.734 -9.805 11.633 1 93.88 185 THR A N 1
ATOM 1433 C CA . THR A 1 185 ? -6.355 -11.117 11.523 1 93.88 185 THR A CA 1
ATOM 1434 C C . THR A 1 185 ? -6.469 -11.547 10.062 1 93.88 185 THR A C 1
ATOM 1436 O O . THR A 1 185 ? -6.176 -12.695 9.719 1 93.88 185 THR A O 1
ATOM 1439 N N . LEU A 1 186 ? -6.949 -10.617 9.258 1 95.44 186 LEU A N 1
ATOM 1440 C CA . LEU A 1 186 ? -7.059 -10.914 7.832 1 95.44 186 LEU A CA 1
ATOM 1441 C C . LEU A 1 186 ? -5.695 -11.258 7.246 1 95.44 186 LEU A C 1
ATOM 1443 O O . LEU A 1 186 ? -5.582 -12.172 6.43 1 95.44 186 LEU A O 1
ATOM 1447 N N . LEU A 1 187 ? -4.648 -10.523 7.715 1 95.19 187 LEU A N 1
ATOM 1448 C CA . LEU A 1 187 ? -3.297 -10.773 7.23 1 95.19 187 LEU A CA 1
ATOM 1449 C C . LEU A 1 187 ? -2.867 -12.203 7.527 1 95.19 187 LEU A C 1
ATOM 1451 O O . LEU A 1 187 ? -2.178 -12.836 6.723 1 95.19 187 LEU A O 1
ATOM 1455 N N . GLY A 1 188 ? -3.291 -12.711 8.586 1 93.56 188 GLY A N 1
ATOM 1456 C CA . GLY A 1 188 ? -3.012 -14.109 8.898 1 93.56 188 GLY A CA 1
ATOM 1457 C C . GLY A 1 188 ? -3.619 -15.07 7.898 1 93.56 188 GLY A C 1
ATOM 1458 O O . GLY A 1 188 ? -2.955 -16.016 7.449 1 93.56 188 GLY A O 1
ATOM 1459 N N . ALA A 1 189 ? -4.824 -14.875 7.52 1 94.56 189 ALA A N 1
ATOM 1460 C CA . ALA A 1 189 ? -5.527 -15.734 6.57 1 94.56 189 ALA A CA 1
ATOM 1461 C C . ALA A 1 189 ? -4.902 -15.633 5.18 1 94.56 189 ALA A C 1
ATOM 1463 O O . ALA A 1 189 ? -4.676 -16.656 4.523 1 94.56 189 ALA A O 1
ATOM 1464 N N . VAL A 1 190 ? -4.625 -14.414 4.715 1 96.06 190 VAL A N 1
ATOM 1465 C CA . VAL A 1 190 ? -4.082 -14.219 3.377 1 96.06 190 VAL A CA 1
ATOM 1466 C C . VAL A 1 190 ? -2.67 -14.789 3.303 1 96.06 190 VAL A C 1
ATOM 1468 O O . VAL A 1 190 ? -2.275 -15.359 2.281 1 96.06 190 VAL A O 1
ATOM 1471 N N . ASN A 1 191 ? -1.935 -14.703 4.398 1 95.62 191 ASN A N 1
ATOM 1472 C CA . ASN A 1 191 ? -0.602 -15.297 4.438 1 95.62 191 ASN A CA 1
ATOM 1473 C C . ASN A 1 191 ? -0.664 -16.828 4.34 1 95.62 191 ASN A C 1
ATOM 1475 O O . ASN A 1 191 ? 0.183 -17.438 3.695 1 95.62 191 ASN A O 1
ATOM 1479 N N . PHE A 1 192 ? -1.624 -17.438 4.918 1 95.06 192 PHE A N 1
ATOM 1480 C CA . PHE A 1 192 ? -1.832 -18.875 4.812 1 95.06 192 PHE A CA 1
ATOM 1481 C C . PHE A 1 192 ? -2.16 -19.266 3.375 1 95.06 192 PHE A C 1
ATOM 1483 O O . PHE A 1 192 ? -1.624 -20.25 2.857 1 95.06 192 PHE A O 1
ATOM 1490 N N . PHE A 1 193 ? -3.027 -18.5 2.785 1 96.62 193 PHE A N 1
ATOM 1491 C CA . PHE A 1 193 ? -3.369 -18.688 1.382 1 96.62 193 PHE A CA 1
ATOM 1492 C C . PHE A 1 193 ? -2.123 -18.625 0.506 1 96.62 193 PHE A C 1
ATOM 1494 O O . PHE A 1 193 ? -1.895 -19.5 -0.327 1 96.62 193 PHE A O 1
ATOM 1501 N N . VAL A 1 194 ? -1.271 -17.578 0.731 1 97.44 194 VAL A N 1
ATOM 1502 C CA . VAL A 1 194 ? -0.054 -17.375 -0.049 1 97.44 194 VAL A CA 1
ATOM 1503 C C . VAL A 1 194 ? 0.896 -18.547 0.166 1 97.44 194 VAL A C 1
ATOM 1505 O O . VAL A 1 194 ? 1.48 -19.078 -0.789 1 97.44 194 VAL A O 1
ATOM 1508 N N . SER A 1 195 ? 1.021 -19 1.365 1 96.31 195 SER A N 1
ATOM 1509 C CA . SER A 1 195 ? 1.906 -20.109 1.678 1 96.31 195 SER A CA 1
ATOM 1510 C C . SER A 1 195 ? 1.434 -21.406 1.004 1 96.31 195 SER A C 1
ATOM 1512 O O . SER A 1 195 ? 2.242 -22.156 0.465 1 96.31 195 SER A O 1
ATOM 1514 N N . SER A 1 196 ? 0.159 -21.625 1.008 1 96 196 SER A N 1
ATOM 1515 C CA . SER A 1 196 ? -0.408 -22.828 0.411 1 96 196 SER A CA 1
ATOM 1516 C C . SER A 1 196 ? -0.23 -22.828 -1.104 1 96 196 SER A C 1
ATOM 1518 O O . SER A 1 196 ? 0.15 -23.859 -1.688 1 96 196 SER A O 1
ATOM 1520 N N . ILE A 1 197 ? -0.473 -21.719 -1.73 1 97 197 ILE A N 1
ATOM 1521 C CA . ILE A 1 197 ? -0.323 -21.625 -3.18 1 97 197 ILE A CA 1
ATOM 1522 C C . ILE A 1 197 ? 1.152 -21.75 -3.555 1 97 197 ILE A C 1
ATOM 1524 O O . ILE A 1 197 ? 1.494 -22.328 -4.582 1 97 197 ILE A O 1
ATOM 1528 N N . ASN A 1 198 ? 1.992 -21.156 -2.699 1 97.5 198 ASN A N 1
ATOM 1529 C CA . ASN A 1 198 ? 3.428 -21.281 -2.932 1 97.5 198 ASN A CA 1
ATOM 1530 C C . ASN A 1 198 ? 3.879 -22.734 -2.914 1 97.5 198 ASN A C 1
ATOM 1532 O O . ASN A 1 198 ? 4.66 -23.156 -3.768 1 97.5 198 ASN A O 1
ATOM 1536 N N . THR A 1 199 ? 3.389 -23.531 -2.014 1 97.5 199 THR A N 1
ATOM 1537 C CA . THR A 1 199 ? 3.707 -24.953 -1.925 1 97.5 199 THR A CA 1
ATOM 1538 C C . THR A 1 199 ? 3.184 -25.703 -3.146 1 97.5 199 THR A C 1
ATOM 1540 O O . THR A 1 199 ? 3.896 -26.516 -3.73 1 97.5 199 THR A O 1
ATOM 1543 N N . LEU A 1 200 ? 1.959 -25.375 -3.545 1 97.25 200 LEU A N 1
ATOM 1544 C CA . LEU A 1 200 ? 1.36 -26.031 -4.707 1 97.25 200 LEU A CA 1
ATOM 1545 C C . LEU A 1 200 ? 2.166 -25.734 -5.969 1 97.25 200 LEU A C 1
ATOM 1547 O O . LEU A 1 200 ? 2.516 -26.656 -6.711 1 97.25 200 LEU A O 1
ATOM 1551 N N . VAL A 1 201 ? 2.58 -24.469 -6.207 1 97 201 VAL A N 1
ATOM 1552 C CA . VAL A 1 201 ? 3.197 -24.031 -7.453 1 97 201 VAL A CA 1
ATOM 1553 C C . VAL A 1 201 ? 4.68 -24.391 -7.449 1 97 201 VAL A C 1
ATOM 1555 O O . VAL A 1 201 ? 5.188 -24.984 -8.406 1 97 201 VAL A O 1
ATOM 1558 N N . ASN A 1 202 ? 5.391 -24.172 -6.375 1 96.56 202 ASN A N 1
ATOM 1559 C CA . ASN A 1 202 ? 6.848 -24.234 -6.395 1 96.56 202 ASN A CA 1
ATOM 1560 C C . ASN A 1 202 ? 7.359 -25.547 -5.832 1 96.56 202 ASN A C 1
ATOM 1562 O O . ASN A 1 202 ? 8.539 -25.875 -5.977 1 96.56 202 ASN A O 1
ATOM 1566 N N . LYS A 1 203 ? 6.531 -26.328 -5.273 1 96.31 203 LYS A N 1
ATOM 1567 C CA . LYS A 1 203 ? 6.957 -27.656 -4.801 1 96.31 203 LYS A CA 1
ATOM 1568 C C . LYS A 1 203 ? 6.246 -28.766 -5.559 1 96.31 203 LYS A C 1
ATOM 1570 O O . LYS A 1 203 ? 6.871 -29.5 -6.328 1 96.31 203 LYS A O 1
ATOM 1575 N N . THR A 1 204 ? 4.895 -28.797 -5.441 1 96.06 204 THR A N 1
ATOM 1576 C CA . THR A 1 204 ? 4.117 -29.891 -6 1 96.06 204 THR A CA 1
ATOM 1577 C C . THR A 1 204 ? 4.172 -29.875 -7.523 1 96.06 204 THR A C 1
ATOM 1579 O O . THR A 1 204 ? 4.512 -30.875 -8.148 1 96.06 204 THR A O 1
ATOM 1582 N N . MET A 1 205 ? 3.857 -28.719 -8.18 1 96 205 MET A N 1
ATOM 1583 C CA . MET A 1 205 ? 3.871 -28.641 -9.641 1 96 205 MET A CA 1
ATOM 1584 C C . MET A 1 205 ? 5.289 -28.781 -10.18 1 96 205 MET A C 1
ATOM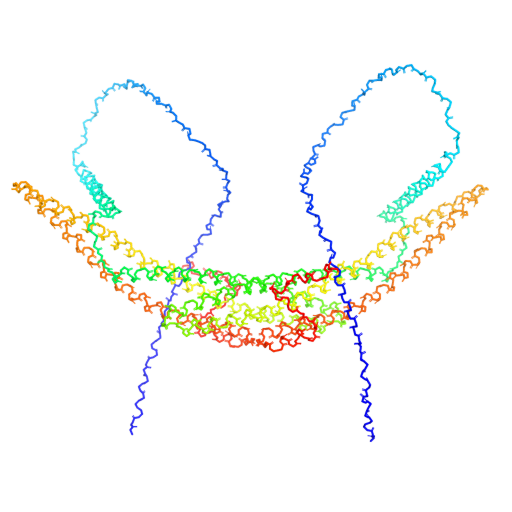 1586 O O . MET A 1 205 ? 5.504 -29.422 -11.211 1 96 205 MET A O 1
ATOM 1590 N N . GLU A 1 206 ? 6.242 -28.25 -9.406 1 95.25 206 GLU A N 1
ATOM 1591 C CA . GLU A 1 206 ? 7.633 -28.328 -9.844 1 95.25 206 GLU A CA 1
ATOM 1592 C C . GLU A 1 206 ? 8.148 -29.766 -9.797 1 95.25 206 GLU A C 1
ATOM 1594 O O . GLU A 1 206 ? 8.906 -30.188 -10.672 1 95.25 206 GLU A O 1
ATOM 1599 N N . ASP A 1 207 ? 7.734 -30.516 -8.82 1 95.75 207 ASP A N 1
ATOM 1600 C CA . ASP A 1 207 ? 8.109 -31.922 -8.719 1 95.75 207 ASP A CA 1
ATOM 1601 C C . ASP A 1 207 ? 7.609 -32.719 -9.93 1 95.75 207 ASP A C 1
ATOM 1603 O O . ASP A 1 207 ? 8.344 -33.531 -10.492 1 95.75 207 ASP A O 1
ATOM 1607 N N . THR A 1 208 ? 6.391 -32.469 -10.336 1 97 208 THR A N 1
ATOM 1608 C CA . THR A 1 208 ? 5.832 -33.156 -11.508 1 97 208 THR A CA 1
ATOM 1609 C C . THR A 1 208 ? 6.566 -32.719 -12.773 1 97 208 THR A C 1
ATOM 1611 O O . THR A 1 208 ? 6.84 -33.562 -13.648 1 97 208 THR A O 1
ATOM 1614 N N . LEU A 1 209 ? 6.98 -31.438 -12.828 1 96.94 209 LEU A N 1
ATOM 1615 C CA . LEU A 1 209 ? 7.68 -30.938 -14.008 1 96.94 209 LEU A CA 1
ATOM 1616 C C . LEU A 1 209 ? 9.086 -31.516 -14.086 1 96.94 209 LEU A C 1
ATOM 1618 O O . LEU A 1 209 ? 9.617 -31.703 -15.188 1 96.94 209 LEU A O 1
ATOM 1622 N N . MET A 1 210 ? 9.625 -31.844 -12.992 1 96.44 210 MET A N 1
ATOM 1623 C CA . MET A 1 210 ? 10.922 -32.531 -12.977 1 96.44 210 MET A CA 1
ATOM 1624 C C . MET A 1 210 ? 10.82 -33.906 -13.586 1 96.44 210 MET A C 1
ATOM 1626 O O . MET A 1 210 ? 11.695 -34.312 -14.352 1 96.44 210 MET A O 1
ATOM 1630 N N . THR A 1 211 ? 9.742 -34.562 -13.266 1 97.06 211 THR A N 1
ATOM 1631 C CA . THR A 1 211 ? 9.516 -35.875 -13.859 1 97.06 211 THR A CA 1
ATOM 1632 C C . THR A 1 211 ? 9.266 -35.75 -15.359 1 97.06 211 THR A C 1
ATOM 1634 O O . THR A 1 211 ? 9.695 -36.625 -16.141 1 97.06 211 THR A O 1
ATOM 1637 N N . VAL A 1 212 ? 8.602 -34.688 -15.734 1 96.69 212 VAL A N 1
ATOM 1638 C CA . VAL A 1 212 ? 8.352 -34.438 -17.141 1 96.69 212 VAL A CA 1
ATOM 1639 C C . VAL A 1 212 ? 9.68 -34.219 -17.875 1 96.69 212 VAL A C 1
ATOM 1641 O O . VAL A 1 212 ? 9.867 -34.688 -18.984 1 96.69 212 VAL A O 1
ATOM 1644 N N . LYS A 1 213 ? 10.586 -33.531 -17.266 1 96.69 213 LYS A N 1
ATOM 1645 C CA . LYS A 1 213 ? 11.898 -33.312 -17.859 1 96.69 213 LYS A CA 1
ATOM 1646 C C . LYS A 1 213 ? 12.633 -34.625 -18.062 1 96.69 213 LYS A C 1
ATOM 1648 O O . LYS A 1 213 ? 13.281 -34.812 -19.094 1 96.69 213 LYS A O 1
ATOM 1653 N N . GLN A 1 214 ? 12.531 -35.5 -17.125 1 96.25 214 GLN A N 1
ATOM 1654 C CA . GLN A 1 214 ? 13.141 -36.812 -17.25 1 96.25 214 GLN A CA 1
ATOM 1655 C C . GLN A 1 214 ? 12.5 -37.625 -18.391 1 96.25 214 GLN A C 1
ATOM 1657 O O . GLN A 1 214 ? 13.195 -38.281 -19.156 1 96.25 214 GLN A O 1
ATOM 1662 N N . TYR A 1 215 ? 11.219 -37.438 -18.453 1 96.62 215 TYR A N 1
ATOM 1663 C CA . TYR A 1 215 ? 10.477 -38.094 -19.531 1 96.62 215 TYR A CA 1
ATOM 1664 C C . TYR A 1 215 ? 10.906 -37.562 -20.891 1 96.62 215 TYR A C 1
ATOM 1666 O O . TYR A 1 215 ? 11.156 -38.344 -21.812 1 96.62 215 TYR A O 1
ATOM 1674 N N . GLU A 1 216 ? 11.047 -36.25 -21.031 1 94.06 216 GLU A N 1
ATOM 1675 C CA . GLU A 1 216 ? 11.461 -35.656 -22.297 1 94.06 216 GLU A CA 1
ATOM 1676 C C . GLU A 1 216 ? 12.883 -36.062 -22.656 1 94.06 216 GLU A C 1
ATOM 1678 O O . GLU A 1 216 ? 13.18 -36.312 -23.828 1 94.06 216 GLU A O 1
ATOM 1683 N N . THR A 1 217 ? 13.75 -36.188 -21.688 1 93.69 217 THR A N 1
ATOM 1684 C CA . THR A 1 217 ? 15.109 -36.656 -21.922 1 93.69 217 THR A CA 1
ATOM 1685 C C . THR A 1 217 ? 15.125 -38.125 -22.344 1 93.69 217 THR A C 1
ATOM 1687 O O . THR A 1 217 ? 15.859 -38.5 -23.266 1 93.69 217 THR A O 1
ATOM 1690 N N . ALA A 1 218 ? 14.281 -38.875 -21.672 1 95.19 218 ALA A N 1
ATOM 1691 C CA . ALA A 1 218 ? 14.188 -40.281 -22.016 1 95.19 218 ALA A CA 1
ATOM 1692 C C . ALA A 1 218 ? 13.609 -40.469 -23.422 1 95.19 218 ALA A C 1
ATOM 1694 O O . ALA A 1 218 ? 14 -41.406 -24.141 1 95.19 218 ALA A O 1
ATOM 1695 N N . ARG A 1 219 ? 12.648 -39.594 -23.75 1 94.25 219 ARG A N 1
ATOM 1696 C CA . ARG A 1 219 ? 12.07 -39.656 -25.078 1 94.25 219 ARG A CA 1
ATOM 1697 C C . ARG A 1 219 ? 13.125 -39.375 -26.141 1 94.25 219 ARG A C 1
ATOM 1699 O O . ARG A 1 219 ? 13.188 -40.062 -27.172 1 94.25 219 ARG A O 1
ATOM 1706 N N . LEU A 1 220 ? 13.969 -38.438 -25.906 1 92.62 220 LEU A N 1
ATOM 1707 C CA . LEU A 1 220 ? 15.039 -38.094 -26.828 1 92.62 220 LEU A CA 1
ATOM 1708 C C . LEU A 1 220 ? 16.047 -39.25 -26.953 1 92.62 220 LEU A C 1
ATOM 1710 O O . LEU A 1 220 ? 16.484 -39.562 -28.062 1 92.62 220 LEU A O 1
ATOM 1714 N N . GLU A 1 221 ? 16.344 -39.844 -25.859 1 93.94 221 GLU A N 1
ATOM 1715 C CA . GLU A 1 221 ? 17.25 -40.969 -25.859 1 93.94 221 GLU A CA 1
ATOM 1716 C C . GLU A 1 221 ? 16.656 -42.156 -26.609 1 93.94 221 GLU A C 1
ATOM 1718 O O . GLU A 1 221 ? 17.328 -42.812 -27.391 1 93.94 221 GLU A O 1
ATOM 1723 N N . TYR A 1 222 ? 15.398 -42.375 -26.375 1 94.38 222 TYR A N 1
ATOM 1724 C CA . TYR A 1 222 ? 14.695 -43.469 -27.062 1 94.38 222 TYR A CA 1
ATOM 1725 C C . TYR A 1 222 ? 14.734 -43.25 -28.578 1 94.38 222 TYR A C 1
ATOM 1727 O O . TYR A 1 222 ? 15.078 -44.188 -29.328 1 94.38 222 TYR A O 1
ATOM 1735 N N . ASP A 1 223 ? 14.477 -42.094 -29.016 1 93.69 223 ASP A N 1
ATOM 1736 C CA . ASP A 1 223 ? 14.469 -41.781 -30.453 1 93.69 223 ASP A CA 1
ATOM 1737 C C . ASP A 1 223 ? 15.883 -41.844 -31.031 1 93.69 223 ASP A C 1
ATOM 1739 O O . ASP A 1 223 ? 16.062 -42.281 -32.156 1 93.69 223 ASP A O 1
ATOM 1743 N N . ALA A 1 224 ? 16.891 -41.438 -30.266 1 92.5 224 ALA A N 1
ATOM 1744 C CA . ALA A 1 224 ? 18.281 -41.469 -30.719 1 92.5 224 ALA A CA 1
ATOM 1745 C C . ALA A 1 224 ? 18.75 -42.906 -30.953 1 92.5 224 ALA A C 1
ATOM 1747 O O . ALA A 1 224 ? 19.359 -43.219 -31.984 1 92.5 224 ALA A O 1
ATOM 1748 N N . TYR A 1 225 ? 18.438 -43.781 -30.062 1 93.56 225 TYR A N 1
ATOM 1749 C CA . TYR A 1 225 ? 18.875 -45.188 -30.188 1 93.56 225 TYR A CA 1
ATOM 1750 C C . TYR A 1 225 ? 18.016 -45.938 -31.172 1 93.56 225 TYR A C 1
ATOM 1752 O O . TYR A 1 225 ? 18.484 -46.938 -31.766 1 93.56 225 TYR A O 1
ATOM 1760 N N . ARG A 1 226 ? 16.781 -45.531 -31.328 1 92 226 ARG A N 1
ATOM 1761 C CA . ARG A 1 226 ? 15.953 -46.094 -32.375 1 92 226 ARG A CA 1
ATOM 1762 C C . ARG A 1 226 ? 16.531 -45.75 -33.75 1 92 226 ARG A C 1
ATOM 1764 O O . ARG A 1 226 ? 16.656 -46.656 -34.625 1 92 226 ARG A O 1
ATOM 1771 N N . THR A 1 227 ? 16.859 -44.469 -33.969 1 90.12 227 THR A N 1
ATOM 1772 C CA . THR A 1 227 ? 17.453 -44.031 -35.25 1 90.12 227 THR A CA 1
ATOM 1773 C C . THR A 1 227 ? 18.781 -44.719 -35.469 1 90.12 227 THR A C 1
ATOM 1775 O O . THR A 1 227 ? 19.094 -45.094 -36.625 1 90.12 227 THR A O 1
ATOM 1778 N N . ASP A 1 228 ? 19.531 -45 -34.438 1 88.88 228 ASP A N 1
ATOM 1779 C CA . ASP A 1 228 ? 20.812 -45.688 -34.531 1 88.88 228 ASP A CA 1
ATOM 1780 C C . ASP A 1 228 ? 20.609 -47.125 -34.969 1 88.88 228 ASP A C 1
ATOM 1782 O O . ASP A 1 228 ? 21.359 -47.656 -35.812 1 88.88 228 ASP A O 1
ATOM 1786 N N . LEU A 1 229 ? 19.672 -47.781 -34.438 1 90.06 229 LEU A N 1
ATOM 1787 C CA . LEU A 1 229 ? 19.359 -49.156 -34.781 1 90.06 229 LEU A CA 1
ATOM 1788 C C . LEU A 1 229 ? 18.891 -49.281 -36.25 1 90.06 229 LEU A C 1
ATOM 1790 O O . LEU A 1 229 ? 19.297 -50.188 -36.969 1 90.06 229 LEU A O 1
ATOM 1794 N N . GLU A 1 230 ? 18.062 -48.25 -36.594 1 89.12 230 GLU A N 1
ATOM 1795 C CA . GLU A 1 230 ? 17.578 -48.25 -37.969 1 89.12 230 GLU A CA 1
ATOM 1796 C C . GLU A 1 230 ? 18.719 -48.031 -38.969 1 89.12 230 GLU A C 1
ATOM 1798 O O . GLU A 1 230 ? 18.766 -48.656 -40.031 1 89.12 230 GLU A O 1
ATOM 1803 N N . GLU A 1 231 ? 19.641 -47.219 -38.562 1 85.69 231 GLU A N 1
ATOM 1804 C CA . GLU A 1 231 ? 20.781 -46.938 -39.438 1 85.69 231 GLU A CA 1
ATOM 1805 C C . GLU A 1 231 ? 21.703 -48.156 -39.531 1 85.69 231 GLU A C 1
ATOM 1807 O O . GLU A 1 231 ? 22.219 -48.438 -40.594 1 85.69 231 GLU A O 1
ATOM 1812 N N . LEU A 1 232 ? 21.859 -48.906 -38.438 1 86.5 232 LEU A N 1
ATOM 1813 C CA . LEU A 1 232 ? 22.719 -50.094 -38.406 1 86.5 232 LEU A CA 1
ATOM 1814 C C . LEU A 1 232 ? 22.062 -51.25 -39.156 1 86.5 232 LEU A C 1
ATOM 1816 O O . LEU A 1 232 ? 22.75 -52.062 -39.781 1 86.5 232 LEU A O 1
ATOM 1820 N N . SER A 1 233 ? 20.766 -51.312 -39.125 1 86.69 233 SER A N 1
ATOM 1821 C CA . SER A 1 233 ? 20.031 -52.375 -39.781 1 86.69 233 SER A CA 1
ATOM 1822 C C . SER A 1 233 ? 20.062 -52.219 -41.281 1 86.69 233 SER A C 1
ATOM 1824 O O . SER A 1 233 ? 19.906 -53.188 -42.031 1 86.69 233 SER A O 1
ATOM 1826 N N . MET A 1 234 ? 20.266 -51 -41.781 1 84.38 234 MET A N 1
ATOM 1827 C CA . MET A 1 234 ? 20.297 -50.719 -43.188 1 84.38 234 MET A CA 1
ATOM 1828 C C . MET A 1 234 ? 21.688 -51 -43.781 1 84.38 234 MET A C 1
ATOM 1830 O O . MET A 1 234 ? 21.859 -51.062 -44.969 1 84.38 234 MET A O 1
ATOM 1834 N N . GLY A 1 235 ? 22.672 -51.375 -42.906 1 77.88 235 GLY A N 1
ATOM 1835 C CA . GLY A 1 235 ? 24.031 -51.594 -43.344 1 77.88 235 GLY A CA 1
ATOM 1836 C C . GLY A 1 235 ? 24.328 -53.062 -43.656 1 77.88 235 GLY A C 1
ATOM 1837 O O . GLY A 1 235 ? 23.453 -53.906 -43.531 1 77.88 235 GLY A O 1
ATOM 1838 N N . PRO A 1 236 ? 25.531 -53.344 -44.188 1 79 236 PRO A N 1
ATOM 1839 C CA . PRO A 1 236 ? 25.906 -54.688 -44.594 1 79 236 PRO A CA 1
ATOM 1840 C C . PRO A 1 236 ? 25.969 -55.656 -43.406 1 79 236 PRO A C 1
ATOM 1842 O O . PRO A 1 236 ? 26.281 -55.25 -42.281 1 79 236 PRO A O 1
ATOM 1845 N N . ARG A 1 237 ? 25.438 -56.938 -43.562 1 78.94 237 ARG A N 1
ATOM 1846 C CA . ARG A 1 237 ? 25.297 -57.938 -42.5 1 78.94 237 ARG A CA 1
ATOM 1847 C C . ARG A 1 237 ? 26.547 -58.812 -42.438 1 78.94 237 ARG A C 1
ATOM 1849 O O . ARG A 1 237 ? 26.594 -59.906 -43.031 1 78.94 237 ARG A O 1
ATOM 1856 N N . ASP A 1 238 ? 27.672 -58.219 -42.156 1 77 238 ASP A N 1
ATOM 1857 C CA . ASP A 1 238 ? 28.844 -59.031 -41.875 1 77 238 ASP A CA 1
ATOM 1858 C C . ASP A 1 238 ? 28.844 -59.562 -40.438 1 77 238 ASP A C 1
ATOM 1860 O O . ASP A 1 238 ? 28 -59.125 -39.625 1 77 238 ASP A O 1
ATOM 1864 N N . ALA A 1 239 ? 29.641 -60.594 -40.062 1 76.06 239 ALA A N 1
ATOM 1865 C CA . ALA A 1 239 ? 29.672 -61.25 -38.75 1 76.06 239 ALA A CA 1
ATOM 1866 C C . ALA A 1 239 ? 29.859 -60.219 -37.656 1 76.06 239 ALA A C 1
ATOM 1868 O O . ALA A 1 239 ? 29.219 -60.312 -36.594 1 76.06 239 ALA A O 1
ATOM 1869 N N . GLY A 1 240 ? 30.734 -59.25 -37.812 1 77.19 240 GLY A N 1
ATOM 1870 C CA . GLY A 1 240 ? 30.938 -58.219 -36.844 1 77.19 240 GLY A CA 1
ATOM 1871 C C . GLY A 1 240 ? 29.75 -57.281 -36.688 1 77.19 240 GLY A C 1
ATOM 1872 O O . GLY A 1 240 ? 29.484 -56.75 -35.625 1 77.19 240 GLY A O 1
ATOM 1873 N N . ALA A 1 241 ? 29.062 -57.344 -37.719 1 80.44 241 ALA A N 1
ATOM 1874 C CA . ALA A 1 241 ? 27.891 -56.438 -37.781 1 80.44 241 ALA A CA 1
ATOM 1875 C C . ALA A 1 241 ? 26.734 -57.031 -36.938 1 80.44 241 ALA A C 1
ATOM 1877 O O . ALA A 1 241 ? 25.969 -56.25 -36.344 1 80.44 241 ALA A O 1
ATOM 1878 N N . VAL A 1 242 ? 26.734 -58.344 -36.812 1 83.5 242 VAL A N 1
ATOM 1879 C CA . VAL A 1 242 ? 25.656 -59 -36.062 1 83.5 242 VAL A CA 1
ATOM 1880 C C . VAL A 1 242 ? 25.797 -58.719 -34.562 1 83.5 242 VAL A C 1
ATOM 1882 O O . VAL A 1 242 ? 24.812 -58.5 -33.875 1 83.5 242 VAL A O 1
ATOM 1885 N N . SER A 1 243 ? 27.094 -58.719 -34.125 1 84.94 243 SER A N 1
ATOM 1886 C CA . SER A 1 243 ? 27.344 -58.438 -32.719 1 84.94 243 SER A CA 1
ATOM 1887 C C . SER A 1 243 ? 26.984 -57 -32.375 1 84.94 243 SER A C 1
ATOM 1889 O O . SER A 1 243 ? 26.453 -56.719 -31.312 1 84.94 243 SER A O 1
ATOM 1891 N N . ARG A 1 244 ? 27.281 -56.125 -33.312 1 86.5 244 ARG A N 1
ATOM 1892 C CA . ARG A 1 244 ? 26.969 -54.719 -33.094 1 86.5 244 ARG A CA 1
ATOM 1893 C C . ARG A 1 244 ? 25.453 -54.5 -33.125 1 86.5 244 ARG A C 1
ATOM 1895 O O . ARG A 1 244 ? 24.938 -53.688 -32.344 1 86.5 244 ARG A O 1
ATOM 1902 N N . LEU A 1 245 ? 24.75 -55.219 -33.875 1 88.06 245 LEU A N 1
ATOM 1903 C CA . LEU A 1 245 ? 23.312 -55.125 -34 1 88.06 245 LEU A CA 1
ATOM 1904 C C . LEU A 1 245 ? 22.609 -55.625 -32.719 1 88.06 245 LEU A C 1
ATOM 1906 O O . LEU A 1 245 ? 21.625 -55.031 -32.281 1 88.06 245 LEU A O 1
ATOM 1910 N N . ASP A 1 246 ? 23.25 -56.719 -32.188 1 88.44 246 ASP A N 1
ATOM 1911 C CA . ASP A 1 246 ? 22.672 -57.25 -30.953 1 88.44 246 ASP A CA 1
ATOM 1912 C C . ASP A 1 246 ? 22.859 -56.281 -29.781 1 88.44 246 ASP A C 1
ATOM 1914 O O . ASP A 1 246 ? 21.953 -56.125 -28.969 1 88.44 246 ASP A O 1
ATOM 1918 N N . ALA A 1 247 ? 23.969 -55.625 -29.75 1 87.88 247 ALA A N 1
ATOM 1919 C CA . ALA A 1 247 ? 24.234 -54.625 -28.688 1 87.88 247 ALA A CA 1
ATOM 1920 C C . ALA A 1 247 ? 23.312 -53.406 -28.859 1 87.88 247 ALA A C 1
ATOM 1922 O O . ALA A 1 247 ? 22.812 -52.875 -27.859 1 87.88 247 ALA A O 1
ATOM 1923 N N . ALA A 1 248 ? 23.109 -53.031 -30.094 1 89.5 248 ALA A N 1
ATOM 1924 C CA . ALA A 1 248 ? 22.25 -51.906 -30.391 1 89.5 248 ALA A CA 1
ATOM 1925 C C . ALA A 1 248 ? 20.797 -52.219 -30.047 1 89.5 248 ALA A C 1
ATOM 1927 O O . ALA A 1 248 ? 20.062 -51.344 -29.562 1 89.5 248 ALA A O 1
ATOM 1928 N N . GLN A 1 249 ? 20.391 -53.438 -30.328 1 92.31 249 GLN A N 1
ATOM 1929 C CA . GLN A 1 249 ? 19.031 -53.844 -30.016 1 92.31 249 GLN A CA 1
ATOM 1930 C C . GLN A 1 249 ? 18.797 -53.875 -28.5 1 92.31 249 GLN A C 1
ATOM 1932 O O . GLN A 1 249 ? 17.734 -53.5 -28.031 1 92.31 249 GLN A O 1
ATOM 1937 N N . SER A 1 250 ? 19.891 -54.344 -27.797 1 93.5 250 SER A N 1
ATOM 1938 C CA . SER A 1 250 ? 19.781 -54.375 -26.344 1 93.5 250 SER A CA 1
ATOM 1939 C C . SER A 1 250 ? 19.656 -52.969 -25.766 1 93.5 250 SER A C 1
ATOM 1941 O O . SER A 1 250 ? 18.875 -52.719 -24.844 1 93.5 250 SER A O 1
ATOM 1943 N N . GLN A 1 251 ? 20.422 -52.031 -26.297 1 91.5 251 GLN A N 1
ATOM 1944 C CA . GLN A 1 251 ? 20.359 -50.656 -25.844 1 91.5 251 GLN A CA 1
ATOM 1945 C C . GLN A 1 251 ? 19.031 -50 -26.188 1 91.5 251 GLN A C 1
ATOM 1947 O O . GLN A 1 251 ? 18.453 -49.281 -25.375 1 91.5 251 GLN A O 1
ATOM 1952 N N . PHE A 1 252 ? 18.5 -50.281 -27.359 1 93.06 252 PHE A N 1
ATOM 1953 C CA . PHE A 1 252 ? 17.203 -49.75 -27.797 1 93.06 252 PHE A CA 1
ATOM 1954 C C . PHE A 1 252 ? 16.094 -50.219 -26.859 1 93.06 252 PHE A C 1
ATOM 1956 O O . PHE A 1 252 ? 15.258 -49.406 -26.438 1 93.06 252 PHE A O 1
ATOM 1963 N N . GLN A 1 253 ? 16.219 -51.531 -26.516 1 94.94 253 GLN A N 1
ATOM 1964 C CA . GLN A 1 253 ? 15.172 -52.062 -25.656 1 94.94 253 GLN A CA 1
ATOM 1965 C C . GLN A 1 253 ? 15.25 -51.469 -24.25 1 94.94 253 GLN A C 1
ATOM 1967 O O . GLN A 1 253 ? 14.227 -51.219 -23.625 1 94.94 253 GLN A O 1
ATOM 1972 N N . SER A 1 254 ? 16.453 -51.188 -23.75 1 95 254 SER A N 1
ATOM 1973 C CA . SER A 1 254 ? 16.625 -50.594 -22.438 1 95 254 SER A CA 1
ATOM 1974 C C . SER A 1 254 ? 16.047 -49.188 -22.391 1 95 254 SER A C 1
ATOM 1976 O O . SER A 1 254 ? 15.352 -48.812 -21.438 1 95 254 SER A O 1
ATOM 1978 N N . HIS A 1 255 ? 16.312 -48.406 -23.438 1 94.06 255 HIS A N 1
ATOM 1979 C CA . HIS A 1 255 ? 15.805 -47.031 -23.484 1 94.06 255 HIS A CA 1
ATOM 1980 C C . HIS A 1 255 ? 14.305 -47.031 -23.734 1 94.06 255 HIS A C 1
ATOM 1982 O O . HIS A 1 255 ? 13.602 -46.125 -23.281 1 94.06 255 HIS A O 1
ATOM 1988 N N . LYS A 1 256 ? 13.797 -47.969 -24.453 1 94.88 256 LYS A N 1
ATOM 1989 C CA . LYS A 1 256 ? 12.359 -48.094 -24.656 1 94.88 256 LYS A CA 1
ATOM 1990 C C . LYS A 1 256 ? 11.625 -48.344 -23.344 1 94.88 256 LYS A C 1
ATOM 1992 O O . LYS A 1 256 ? 10.609 -47.719 -23.062 1 94.88 256 LYS A O 1
ATOM 1997 N N . ASP A 1 257 ? 12.242 -49.219 -22.594 1 96.62 257 ASP A N 1
ATOM 1998 C CA . ASP A 1 257 ? 11.648 -49.562 -21.297 1 96.62 257 ASP A CA 1
ATOM 1999 C C . ASP A 1 257 ? 11.664 -48.344 -20.375 1 96.62 257 ASP A C 1
ATOM 2001 O O . ASP A 1 257 ? 10.695 -48.094 -19.641 1 96.62 257 ASP A O 1
ATOM 2005 N N . LYS A 1 258 ? 12.781 -47.656 -20.359 1 96.5 258 LYS A N 1
ATOM 2006 C CA . LYS A 1 258 ? 12.883 -46.469 -19.547 1 96.5 258 LYS A CA 1
ATOM 2007 C C . LYS A 1 258 ? 11.859 -45.406 -19.969 1 96.5 258 LYS A C 1
ATOM 2009 O O . LYS A 1 258 ? 11.203 -44.812 -19.125 1 96.5 258 LYS A O 1
ATOM 2014 N N . TYR A 1 259 ? 11.695 -45.219 -21.266 1 96.06 259 TYR A N 1
ATOM 2015 C CA . TYR A 1 259 ? 10.742 -44.25 -21.828 1 96.06 259 TYR A CA 1
ATOM 2016 C C . TYR A 1 259 ? 9.312 -44.625 -21.453 1 96.06 259 TYR A C 1
ATOM 2018 O O . TYR A 1 259 ? 8.555 -43.781 -20.969 1 96.06 259 TYR A O 1
ATOM 2026 N N . GLU A 1 260 ? 8.938 -45.875 -21.609 1 95.81 260 GLU A N 1
ATOM 2027 C CA . GLU A 1 260 ? 7.574 -46.344 -21.312 1 95.81 260 GLU A CA 1
ATOM 2028 C C . GLU A 1 260 ? 7.262 -46.219 -19.828 1 95.81 260 GLU A C 1
ATOM 2030 O O . GLU A 1 260 ? 6.141 -45.906 -19.438 1 95.81 260 GLU A O 1
ATOM 2035 N N . LYS A 1 261 ? 8.281 -46.5 -19.031 1 96.88 261 LYS A N 1
ATOM 2036 C CA . LYS A 1 261 ? 8.102 -46.375 -17.578 1 96.88 261 LYS A CA 1
ATOM 2037 C C . LYS A 1 261 ? 7.852 -44.938 -17.188 1 96.88 261 LYS A C 1
ATOM 2039 O O . LYS A 1 261 ? 6.918 -44.625 -16.438 1 96.88 261 LYS A O 1
ATOM 2044 N N . LEU A 1 262 ? 8.68 -44.062 -17.688 1 96.31 262 LEU A N 1
ATOM 2045 C CA . LEU A 1 262 ? 8.555 -42.625 -17.344 1 96.31 262 LEU A CA 1
ATOM 2046 C C . LEU A 1 262 ? 7.27 -42.062 -17.922 1 96.31 262 LEU A C 1
ATOM 2048 O O . LEU A 1 262 ? 6.66 -41.188 -17.312 1 96.31 262 LEU A O 1
ATOM 2052 N N . ARG A 1 263 ? 6.836 -42.5 -19.047 1 95.5 263 ARG A N 1
ATOM 2053 C CA . ARG A 1 263 ? 5.57 -42.062 -19.641 1 95.5 263 ARG A CA 1
ATOM 2054 C C . ARG A 1 263 ? 4.398 -42.406 -18.734 1 95.5 263 ARG A C 1
ATOM 2056 O O . ARG A 1 263 ? 3.521 -41.562 -18.5 1 95.5 263 ARG A O 1
ATOM 2063 N N . ALA A 1 264 ? 4.484 -43.656 -18.266 1 95.94 264 ALA A N 1
ATOM 2064 C CA . ALA A 1 264 ? 3.426 -44.094 -17.359 1 95.94 264 ALA A CA 1
ATOM 2065 C C . ALA A 1 264 ? 3.471 -43.312 -16.047 1 95.94 264 ALA A C 1
ATOM 2067 O O . ALA A 1 264 ? 2.428 -42.938 -15.508 1 95.94 264 ALA A O 1
ATOM 2068 N N . ASP A 1 265 ? 4.66 -43.031 -15.555 1 95.62 265 ASP A N 1
ATOM 2069 C CA . ASP A 1 265 ? 4.824 -42.281 -14.312 1 95.62 265 ASP A CA 1
ATOM 2070 C C . ASP A 1 265 ? 4.27 -40.875 -14.461 1 95.62 265 ASP A C 1
ATOM 2072 O O . ASP A 1 265 ? 3.578 -40.375 -13.57 1 95.62 265 ASP A O 1
ATOM 2076 N N . VAL A 1 266 ? 4.57 -40.25 -15.555 1 96.56 266 VAL A N 1
ATOM 2077 C CA . VAL A 1 266 ? 4.113 -38.875 -15.781 1 96.56 266 VAL A CA 1
ATOM 2078 C C . VAL A 1 266 ? 2.59 -38.844 -15.867 1 96.56 266 VAL A C 1
ATOM 2080 O O . VAL A 1 266 ? 1.948 -37.969 -15.297 1 96.56 266 VAL A O 1
ATOM 2083 N N . ALA A 1 267 ? 1.988 -39.844 -16.547 1 95.88 267 ALA A N 1
ATOM 2084 C CA . ALA A 1 267 ? 0.536 -39.906 -16.688 1 95.88 267 ALA A CA 1
ATOM 2085 C C . ALA A 1 267 ? -0.151 -40.031 -15.336 1 95.88 267 ALA A C 1
ATOM 2087 O O . ALA A 1 267 ? -1.137 -39.344 -15.055 1 95.88 267 ALA A O 1
ATOM 2088 N N . ILE A 1 268 ? 0.402 -40.875 -14.477 1 95.88 268 ILE A N 1
ATOM 2089 C CA . ILE A 1 268 ? -0.153 -41.094 -13.141 1 95.88 268 ILE A CA 1
ATOM 2090 C C . ILE A 1 268 ? 0.043 -39.844 -12.289 1 95.88 268 ILE A C 1
ATOM 2092 O O . ILE A 1 268 ? -0.879 -39.406 -11.602 1 95.88 268 ILE A O 1
ATOM 2096 N N . LYS A 1 269 ? 1.251 -39.25 -12.336 1 95.94 269 LYS A N 1
ATOM 2097 C CA . LYS A 1 269 ? 1.565 -38.062 -11.539 1 95.94 269 LYS A CA 1
ATOM 2098 C C . LYS A 1 269 ? 0.685 -36.875 -11.945 1 95.94 269 LYS A C 1
ATOM 2100 O O . LYS A 1 269 ? 0.249 -36.125 -11.086 1 95.94 269 LYS A O 1
ATOM 2105 N N . LEU A 1 270 ? 0.395 -36.812 -13.227 1 96.62 270 LEU A N 1
ATOM 2106 C CA . LEU A 1 270 ? -0.444 -35.75 -13.719 1 96.62 270 LEU A CA 1
ATOM 2107 C C . LEU A 1 270 ? -1.873 -35.875 -13.203 1 96.62 270 LEU A C 1
ATOM 2109 O O . LEU A 1 270 ? -2.5 -34.906 -12.82 1 96.62 270 LEU A O 1
ATOM 2113 N N . LYS A 1 271 ? -2.375 -37.062 -13.148 1 95.75 271 LYS A N 1
ATOM 2114 C CA . LYS A 1 271 ? -3.723 -37.344 -12.648 1 95.75 271 LYS A CA 1
ATOM 2115 C C . LYS A 1 271 ? -3.83 -37.031 -11.164 1 95.75 271 LYS A C 1
ATOM 2117 O O . LYS A 1 271 ? -4.773 -36.344 -10.727 1 95.75 271 LYS A O 1
ATOM 2122 N N . PHE A 1 272 ? -2.814 -37.469 -10.414 1 95.88 272 PHE A N 1
ATOM 2123 C CA . PHE A 1 272 ? -2.795 -37.188 -8.977 1 95.88 272 PHE A CA 1
ATOM 2124 C C . PHE A 1 272 ? -2.643 -35.719 -8.688 1 95.88 272 PHE A C 1
ATOM 2126 O O . PHE A 1 272 ? -3.248 -35.188 -7.75 1 95.88 272 PHE A O 1
ATOM 2133 N N . LEU A 1 273 ? -1.82 -35.062 -9.438 1 96.94 273 LEU A N 1
ATOM 2134 C CA . LEU A 1 273 ? -1.614 -33.625 -9.273 1 96.94 273 LEU A CA 1
ATOM 2135 C C . LEU A 1 273 ? -2.91 -32.875 -9.523 1 96.94 273 LEU A C 1
ATOM 2137 O O . LEU A 1 273 ? -3.238 -31.953 -8.773 1 96.94 273 LEU A O 1
ATOM 2141 N N . GLU A 1 274 ? -3.645 -33.25 -10.523 1 95.19 274 GLU A N 1
ATOM 2142 C CA . GLU A 1 274 ? -4.906 -32.562 -10.836 1 95.19 274 GLU A CA 1
ATOM 2143 C C . GLU A 1 274 ? -5.91 -32.719 -9.703 1 95.19 274 GLU A C 1
ATOM 2145 O O . GLU A 1 274 ? -6.578 -31.766 -9.312 1 95.19 274 GLU A O 1
ATOM 2150 N N . GLU A 1 275 ? -5.969 -33.906 -9.141 1 95 275 GLU A N 1
ATOM 2151 C CA . GLU A 1 275 ? -6.875 -34.156 -8.023 1 95 275 GLU A CA 1
ATOM 2152 C C . GLU A 1 275 ? -6.469 -33.344 -6.789 1 95 275 GLU A C 1
ATOM 2154 O O . GLU A 1 275 ? -7.32 -32.75 -6.117 1 95 275 GLU A O 1
ATOM 2159 N N . ASN A 1 276 ? -5.203 -33.375 -6.543 1 95.5 276 ASN A N 1
ATOM 2160 C CA . ASN A 1 276 ? -4.691 -32.625 -5.402 1 95.5 276 ASN A CA 1
ATOM 2161 C C . ASN A 1 276 ? -4.902 -31.125 -5.586 1 95.5 276 ASN A C 1
ATOM 2163 O O . ASN A 1 276 ? -5.273 -30.422 -4.641 1 95.5 276 ASN A O 1
ATOM 2167 N N . LYS A 1 277 ? -4.59 -30.656 -6.734 1 95.94 277 LYS A N 1
ATOM 2168 C CA . LYS A 1 277 ? -4.766 -29.234 -7.055 1 95.94 277 LYS A CA 1
ATOM 2169 C C . LYS A 1 277 ? -6.203 -28.781 -6.793 1 95.94 277 LYS A C 1
ATOM 2171 O O . LYS A 1 277 ? -6.43 -27.75 -6.164 1 95.94 277 LYS A O 1
ATOM 2176 N N . ILE A 1 278 ? -7.188 -29.547 -7.234 1 96.12 278 ILE A N 1
ATOM 2177 C CA . ILE A 1 278 ? -8.602 -29.203 -7.086 1 96.12 278 ILE A CA 1
ATOM 2178 C C . ILE A 1 278 ? -8.977 -29.188 -5.605 1 96.12 278 ILE A C 1
ATOM 2180 O O . ILE A 1 278 ? -9.648 -28.266 -5.137 1 96.12 278 ILE A O 1
ATOM 2184 N N . LYS A 1 279 ? -8.469 -30.125 -4.844 1 95.56 279 LYS A N 1
ATOM 2185 C CA . LYS A 1 279 ? -8.766 -30.219 -3.42 1 95.56 279 LYS A CA 1
ATOM 2186 C C . LYS A 1 279 ? -8.172 -29.047 -2.654 1 95.56 279 LYS A C 1
ATOM 2188 O O . LYS A 1 279 ? -8.867 -28.391 -1.867 1 95.56 279 LYS A O 1
ATOM 2193 N N . VAL A 1 280 ? -6.949 -28.812 -2.928 1 95.44 280 VAL A N 1
ATOM 2194 C CA . VAL A 1 280 ? -6.238 -27.75 -2.223 1 95.44 280 VAL A CA 1
ATOM 2195 C C . VAL A 1 280 ? -6.84 -26.406 -2.59 1 95.44 280 VAL A C 1
ATOM 2197 O O . VAL A 1 280 ? -7.137 -25.594 -1.712 1 95.44 280 VAL A O 1
ATOM 2200 N N . MET A 1 281 ? -7.07 -26.141 -3.855 1 96.31 281 MET A N 1
ATOM 2201 C CA . MET A 1 281 ? -7.559 -24.844 -4.316 1 96.31 281 MET A CA 1
ATOM 2202 C C . MET A 1 281 ? -9 -24.609 -3.863 1 96.31 281 MET A C 1
ATOM 2204 O O . MET A 1 281 ? -9.391 -23.469 -3.578 1 96.31 281 MET A O 1
ATOM 2208 N N . HIS A 1 282 ? -9.773 -25.703 -3.822 1 95.81 282 HIS A N 1
ATOM 2209 C CA . HIS A 1 282 ? -11.133 -25.562 -3.311 1 95.81 282 HIS A CA 1
ATOM 2210 C C . HIS A 1 282 ? -11.133 -25.016 -1.887 1 95.81 282 HIS A C 1
ATOM 2212 O O . HIS A 1 282 ? -11.828 -24.047 -1.586 1 95.81 282 HIS A O 1
ATOM 2218 N N . LYS A 1 283 ? -10.328 -25.578 -1.062 1 95 283 LYS A N 1
ATOM 2219 C CA . LYS A 1 283 ? -10.227 -25.172 0.338 1 95 283 LYS A CA 1
ATOM 2220 C C . LYS A 1 283 ? -9.648 -23.766 0.464 1 95 283 LYS A C 1
ATOM 2222 O O . LYS A 1 283 ? -10.18 -22.938 1.211 1 95 283 LYS A O 1
ATOM 2227 N N . GLN A 1 284 ? -8.586 -23.484 -0.28 1 96 284 GLN A N 1
ATOM 2228 C CA . GLN A 1 284 ? -7.875 -22.219 -0.158 1 96 284 GLN A CA 1
ATOM 2229 C C . GLN A 1 284 ? -8.703 -21.062 -0.712 1 96 284 GLN A C 1
ATOM 2231 O O . GLN A 1 284 ? -8.711 -19.969 -0.148 1 96 284 GLN A O 1
ATOM 2236 N N . LEU A 1 285 ? -9.43 -21.297 -1.789 1 96.88 285 LEU A N 1
ATOM 2237 C CA . LEU A 1 285 ? -10.266 -20.266 -2.375 1 96.88 285 LEU A CA 1
ATOM 2238 C C . LEU A 1 285 ? -11.453 -19.938 -1.47 1 96.88 285 LEU A C 1
ATOM 2240 O O . LEU A 1 285 ? -11.875 -18.781 -1.375 1 96.88 285 LEU A O 1
ATOM 2244 N N . LEU A 1 286 ? -11.938 -21 -0.814 1 95.31 286 LEU A N 1
ATOM 2245 C CA . LEU A 1 286 ? -13.008 -20.781 0.152 1 95.31 286 LEU A CA 1
ATOM 2246 C C . LEU A 1 286 ? -12.516 -19.969 1.338 1 95.31 286 LEU A C 1
ATOM 2248 O O . LEU A 1 286 ? -13.195 -19.031 1.769 1 95.31 286 LEU A O 1
ATOM 2252 N N . LEU A 1 287 ? -11.383 -20.312 1.822 1 94.31 287 LEU A N 1
ATOM 2253 C CA . LEU A 1 287 ? -10.781 -19.547 2.91 1 94.31 287 LEU A CA 1
ATOM 2254 C C . LEU A 1 287 ? -10.578 -18.094 2.51 1 94.31 287 LEU A C 1
ATOM 2256 O O . LEU A 1 287 ? -10.922 -17.188 3.266 1 94.31 287 LEU A O 1
ATOM 2260 N N . PHE A 1 288 ? -10.031 -17.875 1.354 1 96.62 288 PHE A N 1
ATOM 2261 C CA . PHE A 1 288 ? -9.734 -16.547 0.848 1 96.62 288 PHE A CA 1
ATOM 2262 C C . PHE A 1 288 ? -11.008 -15.711 0.723 1 96.62 288 PHE A C 1
ATOM 2264 O O . PHE A 1 288 ? -11.062 -14.578 1.191 1 96.62 288 PHE A O 1
ATOM 2271 N N . HIS A 1 289 ? -11.969 -16.312 0.191 1 95.38 289 HIS A N 1
ATOM 2272 C CA . HIS A 1 289 ? -13.227 -15.609 0.002 1 95.38 289 HIS A CA 1
ATOM 2273 C C . HIS A 1 289 ? -13.875 -15.266 1.34 1 95.38 289 HIS A C 1
ATOM 2275 O O . HIS A 1 289 ? -14.297 -14.125 1.554 1 95.38 289 HIS A O 1
ATOM 2281 N N . ASN A 1 290 ? -13.938 -16.25 2.209 1 94.62 290 ASN A N 1
ATOM 2282 C CA . ASN A 1 290 ? -14.594 -16.047 3.496 1 94.62 290 ASN A CA 1
ATOM 2283 C C . ASN A 1 290 ? -13.859 -15.008 4.34 1 94.62 290 ASN A C 1
ATOM 2285 O O . ASN A 1 290 ? -14.492 -14.188 5.004 1 94.62 290 ASN A O 1
ATOM 2289 N N . ALA A 1 291 ? -12.57 -15.055 4.309 1 95.31 291 ALA A N 1
ATOM 2290 C CA . ALA A 1 291 ? -11.789 -14.102 5.086 1 95.31 291 ALA A CA 1
ATOM 2291 C C . ALA A 1 291 ? -11.953 -12.68 4.547 1 95.31 291 ALA A C 1
ATOM 2293 O O . ALA A 1 291 ? -12.211 -11.75 5.312 1 95.31 291 ALA A O 1
ATOM 2294 N N . ILE A 1 292 ? -11.852 -12.492 3.264 1 95.19 292 ILE A N 1
ATOM 2295 C CA . ILE A 1 292 ? -11.953 -11.18 2.635 1 95.19 292 ILE A CA 1
ATOM 2296 C C . ILE A 1 292 ? -13.367 -10.633 2.799 1 95.19 292 ILE A C 1
ATOM 2298 O O . ILE A 1 292 ? -13.555 -9.461 3.131 1 95.19 292 ILE A O 1
ATOM 2302 N N . SER A 1 293 ? -14.312 -11.516 2.588 1 93.38 293 SER A N 1
ATOM 2303 C CA . SER A 1 293 ? -15.703 -11.086 2.711 1 93.38 293 SER A CA 1
ATOM 2304 C C . SER A 1 293 ? -16.031 -10.695 4.148 1 93.38 293 SER A C 1
ATOM 2306 O O . SER A 1 293 ? -16.734 -9.703 4.383 1 93.38 293 SER A O 1
ATOM 2308 N N . ALA A 1 294 ? -15.539 -11.461 5.074 1 93.56 294 ALA A N 1
ATOM 2309 C CA . ALA A 1 294 ? -15.781 -11.156 6.48 1 93.56 294 ALA A CA 1
ATOM 2310 C C . ALA A 1 294 ? -15.125 -9.836 6.875 1 93.56 294 ALA A C 1
ATOM 2312 O O . ALA A 1 294 ? -15.719 -9.031 7.598 1 93.56 294 ALA A O 1
ATOM 2313 N N . TYR A 1 295 ? -13.93 -9.594 6.402 1 93.81 295 TYR A N 1
ATOM 2314 C CA . TYR A 1 295 ? -13.188 -8.375 6.719 1 93.81 295 TYR A CA 1
ATOM 2315 C C . TYR A 1 295 ? -13.891 -7.145 6.152 1 93.81 295 TYR A C 1
ATOM 2317 O O . TYR A 1 295 ? -14.07 -6.148 6.855 1 93.81 295 TYR A O 1
ATOM 2325 N N . PHE A 1 296 ? -14.336 -7.168 4.93 1 91.56 296 PHE A N 1
ATOM 2326 C CA . PHE A 1 296 ? -14.898 -5.992 4.273 1 91.56 296 PHE A CA 1
ATOM 2327 C C . PHE A 1 296 ? -16.375 -5.852 4.602 1 91.56 296 PHE A C 1
ATOM 2329 O O . PHE A 1 296 ? -17 -4.852 4.246 1 91.56 296 PHE A O 1
ATOM 2336 N N . ALA A 1 297 ? -16.938 -6.891 5.262 1 88.31 297 ALA A N 1
ATOM 2337 C CA . ALA A 1 297 ? -18.281 -6.766 5.812 1 88.31 297 ALA A CA 1
ATOM 2338 C C . ALA A 1 297 ? -18.234 -6.27 7.254 1 88.31 297 ALA A C 1
ATOM 2340 O O . ALA A 1 297 ? -19.281 -6.008 7.859 1 88.31 297 ALA A O 1
ATOM 2341 N N . GLY A 1 298 ? -17.078 -6.16 7.781 1 87.19 298 GLY A N 1
ATOM 2342 C CA . GLY A 1 298 ? -16.906 -5.695 9.148 1 87.19 298 GLY A CA 1
ATOM 2343 C C . GLY A 1 298 ? -17.297 -6.73 10.188 1 87.19 298 GLY A C 1
ATOM 2344 O O . GLY A 1 298 ? -17.656 -6.383 11.312 1 87.19 298 GLY A O 1
ATOM 2345 N N . ASN A 1 299 ? -17.344 -7.863 9.75 1 87.88 299 ASN A N 1
ATOM 2346 C CA . ASN A 1 299 ? -17.75 -8.945 10.648 1 87.88 299 ASN A CA 1
ATOM 2347 C C . ASN A 1 299 ? -16.531 -9.609 11.297 1 87.88 299 ASN A C 1
ATOM 2349 O O . ASN A 1 299 ? -16.031 -10.609 10.781 1 87.88 299 ASN A O 1
ATOM 2353 N N . GLN A 1 300 ? -16.172 -9.172 12.43 1 88.88 300 GLN A N 1
ATOM 2354 C CA . GLN A 1 300 ? -14.992 -9.656 13.133 1 88.88 300 GLN A CA 1
ATOM 2355 C C . GLN A 1 300 ? -15.188 -11.102 13.602 1 88.88 300 GLN A C 1
ATOM 2357 O O . GLN A 1 300 ? -14.258 -11.914 13.523 1 88.88 300 GLN A O 1
ATOM 2362 N N . GLN A 1 301 ? -16.359 -11.383 14.008 1 90.25 301 GLN A N 1
ATOM 2363 C CA . GLN A 1 301 ? -16.641 -12.727 14.508 1 90.25 301 GLN A CA 1
ATOM 2364 C C . GLN A 1 301 ? -16.5 -13.766 13.398 1 90.25 301 GLN A C 1
ATOM 2366 O O . GLN A 1 301 ? -15.906 -14.828 13.602 1 90.25 301 GLN A O 1
ATOM 2371 N N . GLN A 1 302 ? -17.109 -13.352 12.32 1 90.94 302 GLN A N 1
ATOM 2372 C CA . GLN A 1 302 ? -17 -14.266 11.188 1 90.94 302 GLN A CA 1
ATOM 2373 C C . GLN A 1 302 ? -15.555 -14.438 10.75 1 90.94 302 GLN A C 1
ATOM 2375 O O . GLN A 1 302 ? -15.156 -15.531 10.328 1 90.94 302 GLN A O 1
ATOM 2380 N N . LEU A 1 303 ? -14.781 -13.461 10.805 1 92.06 303 LEU A N 1
ATOM 2381 C CA . LEU A 1 303 ? -13.375 -13.516 10.43 1 92.06 303 LEU A CA 1
ATOM 2382 C C . LEU A 1 303 ? -12.602 -14.438 11.367 1 92.06 303 LEU A C 1
ATOM 2384 O O . LEU A 1 303 ? -11.828 -15.289 10.906 1 92.06 303 LEU A O 1
ATOM 2388 N N . GLU A 1 304 ? -12.828 -14.359 12.602 1 90.88 304 GLU A N 1
ATOM 2389 C CA . GLU A 1 304 ? -12.164 -15.211 13.586 1 90.88 304 GLU A CA 1
ATOM 2390 C C . GLU A 1 304 ? -12.602 -16.656 13.445 1 90.88 304 GLU A C 1
ATOM 2392 O O . GLU A 1 304 ? -11.797 -17.578 13.602 1 90.88 304 GLU A O 1
ATOM 2397 N N . GLN A 1 305 ? -13.852 -16.828 13.133 1 90.5 305 GLN A N 1
ATOM 2398 C CA . GLN A 1 305 ? -14.367 -18.188 12.922 1 90.5 305 GLN A CA 1
ATOM 2399 C C . GLN A 1 305 ? -13.719 -18.844 11.703 1 90.5 305 GLN A C 1
ATOM 2401 O O . GLN A 1 305 ? -13.445 -20.031 11.711 1 90.5 305 GLN A O 1
ATOM 2406 N N . THR A 1 306 ? -13.594 -17.984 10.719 1 90.12 306 THR A N 1
ATOM 2407 C CA . THR A 1 306 ? -12.945 -18.484 9.516 1 90.12 306 THR A CA 1
ATOM 2408 C C . THR A 1 306 ? -11.531 -18.969 9.828 1 90.12 306 THR A C 1
ATOM 2410 O O . THR A 1 306 ? -11.094 -20 9.336 1 90.12 306 THR A O 1
ATOM 2413 N N . LEU A 1 307 ? -10.758 -18.281 10.648 1 89.75 307 LEU A N 1
ATOM 2414 C CA . LEU A 1 307 ? -9.398 -18.672 11.008 1 89.75 307 LEU A CA 1
ATOM 2415 C C . LEU A 1 307 ? -9.406 -19.953 11.82 1 89.75 307 LEU A C 1
ATOM 2417 O O . LEU A 1 307 ? -8.539 -20.812 11.641 1 89.75 307 LEU A O 1
ATOM 2421 N N . LYS A 1 308 ? -10.367 -20.078 12.648 1 88.5 308 LYS A N 1
ATOM 2422 C CA . LYS A 1 308 ? -10.477 -21.281 13.469 1 88.5 308 LYS A CA 1
ATOM 2423 C C . LYS A 1 308 ? -10.82 -22.5 12.609 1 88.5 308 LYS A C 1
ATOM 2425 O O . LYS A 1 308 ? -10.273 -23.594 12.828 1 88.5 308 LYS A O 1
ATOM 2430 N N . GLN A 1 309 ? -11.68 -22.266 11.688 1 87.38 309 GLN A N 1
ATOM 2431 C CA . GLN A 1 309 ? -12.102 -23.344 10.797 1 87.38 309 GLN A CA 1
ATOM 2432 C C . GLN A 1 309 ? -10.922 -23.906 10 1 87.38 309 GLN A C 1
ATOM 2434 O O . GLN A 1 309 ? -10.883 -25.094 9.688 1 87.38 309 GLN A O 1
ATOM 2439 N N . PHE A 1 310 ? -10.008 -23.047 9.766 1 85.62 310 PHE A N 1
ATOM 2440 C CA . PHE A 1 310 ? -8.898 -23.5 8.922 1 85.62 310 PHE A CA 1
ATOM 2441 C C . PHE A 1 310 ? -7.617 -23.625 9.742 1 85.62 310 PHE A C 1
ATOM 2443 O O . PHE A 1 310 ? -6.527 -23.734 9.18 1 85.62 310 PHE A O 1
ATOM 2450 N N . ASN A 1 311 ? -7.73 -23.531 11.117 1 81.62 311 ASN A N 1
ATOM 2451 C CA . ASN A 1 311 ? -6.648 -23.75 12.07 1 81.62 311 ASN A CA 1
ATOM 2452 C C . ASN A 1 311 ? -5.477 -22.812 11.82 1 81.62 311 ASN A C 1
ATOM 2454 O O . ASN A 1 311 ? -4.324 -23.25 11.766 1 81.62 311 ASN A O 1
ATOM 2458 N N . ILE A 1 312 ? -5.801 -21.641 11.562 1 81.25 312 ILE A N 1
ATOM 2459 C CA . ILE A 1 312 ? -4.773 -20.625 11.344 1 81.25 312 ILE A CA 1
ATOM 2460 C C . ILE A 1 312 ? -4.445 -19.922 12.664 1 81.25 312 ILE A C 1
ATOM 2462 O O . ILE A 1 312 ? -5.336 -19.422 13.344 1 81.25 312 ILE A O 1
ATOM 2466 N N . LYS A 1 313 ? -3.195 -20.047 13.109 1 73.25 313 LYS A N 1
ATOM 2467 C CA . LYS A 1 313 ? -2.754 -19.375 14.328 1 73.25 313 LYS A CA 1
ATOM 2468 C C . LYS A 1 313 ? -2.152 -18.016 14.008 1 73.25 313 LYS A C 1
ATOM 2470 O O . LYS A 1 313 ? -1.343 -17.875 13.086 1 73.25 313 LYS A O 1
ATOM 2475 N N . LEU A 1 314 ? -2.707 -17.031 14.609 1 65.75 314 LEU A N 1
ATOM 2476 C CA . LEU A 1 314 ? -2.23 -15.672 14.391 1 65.75 314 LEU A CA 1
ATOM 2477 C C . LEU A 1 314 ? -0.904 -15.438 15.102 1 65.75 314 LEU A C 1
ATOM 2479 O O . LEU A 1 314 ? -0.723 -15.875 16.234 1 65.75 314 LEU A O 1
ATOM 2483 N N . LYS A 1 315 ? 0.237 -15.445 14.43 1 55.25 315 LYS A N 1
ATOM 2484 C CA . LYS A 1 315 ? 1.521 -15.133 15.055 1 55.25 315 LYS A CA 1
ATOM 2485 C C . LYS A 1 315 ? 1.537 -13.711 15.594 1 55.25 315 LYS A C 1
ATOM 2487 O O . LYS A 1 315 ? 1.24 -12.758 14.867 1 55.25 315 LYS A O 1
ATOM 2492 N N . THR A 1 316 ? 1.085 -13.531 16.766 1 48.72 316 THR A N 1
ATOM 2493 C CA . THR A 1 316 ? 1.289 -12.203 17.344 1 48.72 316 THR A CA 1
ATOM 2494 C C . THR A 1 316 ? 2.762 -11.805 17.281 1 48.72 316 THR A C 1
ATOM 2496 O O . THR A 1 316 ? 3.645 -12.641 17.469 1 48.72 316 THR A O 1
ATOM 2499 N N . PRO A 1 317 ? 3.145 -10.742 16.562 1 45.69 317 PRO A N 1
ATOM 2500 C CA . PRO A 1 317 ? 4.574 -10.414 16.578 1 45.69 317 PRO A CA 1
ATOM 2501 C C . PRO A 1 317 ? 5.258 -10.844 17.875 1 45.69 317 PRO A C 1
ATOM 2503 O O . PRO A 1 317 ? 6.449 -11.156 17.875 1 45.69 317 PRO A O 1
ATOM 2506 N N . GLY A 1 318 ? 4.719 -10.562 18.984 1 36.47 318 GLY A N 1
ATOM 2507 C CA . GLY A 1 318 ? 5.434 -10.766 20.234 1 36.47 318 GLY A CA 1
ATOM 2508 C C . GLY A 1 318 ? 5.594 -12.227 20.594 1 36.47 318 GLY A C 1
ATOM 2509 O O . GLY A 1 318 ? 6.223 -12.555 21.609 1 36.47 318 GLY A O 1
ATOM 2510 N N . ALA A 1 319 ? 4.805 -13.133 20.203 1 38.16 319 ALA A N 1
ATOM 2511 C CA . ALA A 1 319 ? 4.828 -14.43 20.859 1 38.16 319 ALA A CA 1
ATOM 2512 C C . ALA A 1 319 ? 6.031 -15.258 20.406 1 38.16 319 ALA A C 1
ATOM 2514 O O . ALA A 1 319 ? 6.188 -16.406 20.812 1 38.16 319 ALA A O 1
ATOM 2515 N N . GLU A 1 320 ? 6.66 -15.062 19.344 1 35.16 320 GLU A N 1
ATOM 2516 C CA . GLU A 1 320 ? 7.77 -16 19.266 1 35.16 320 GLU A CA 1
ATOM 2517 C C . GLU A 1 320 ? 8.758 -15.805 20.406 1 35.16 320 GLU A C 1
ATOM 2519 O O . GLU A 1 320 ? 9.609 -14.93 20.359 1 35.16 320 GLU A O 1
ATOM 2524 N N . LYS A 1 321 ? 8.344 -15.797 21.672 1 34.81 321 LYS A N 1
ATOM 2525 C CA . LYS A 1 321 ? 9.461 -16.141 22.547 1 34.81 321 LYS A CA 1
ATOM 2526 C C . LYS A 1 321 ? 10.102 -17.453 22.125 1 34.81 321 LYS A C 1
ATOM 2528 O O . LYS A 1 321 ? 9.406 -18.422 21.844 1 34.81 321 LYS A O 1
ATOM 2533 N N . PRO A 1 322 ? 11.312 -17.484 21.719 1 33.72 322 PRO A N 1
ATOM 2534 C CA . PRO A 1 322 ? 12.07 -18.719 21.469 1 33.72 322 PRO A CA 1
ATOM 2535 C C . PRO A 1 322 ? 11.82 -19.781 22.547 1 33.72 322 PRO A C 1
ATOM 2537 O O . PRO A 1 322 ? 11.68 -19.453 23.734 1 33.72 322 PRO A O 1
ATOM 2540 N N . SER A 1 323 ? 10.805 -20.641 22.406 1 32.16 323 SER A N 1
ATOM 2541 C CA . SER A 1 323 ? 10.797 -21.75 23.344 1 32.16 323 SER A CA 1
ATOM 2542 C C . SER A 1 323 ? 12.195 -22.328 23.531 1 32.16 323 SER A C 1
ATOM 2544 O O . SER A 1 323 ? 12.852 -22.703 22.562 1 32.16 323 SER A O 1
ATOM 2546 N N . TRP A 1 324 ? 13.039 -21.781 24.422 1 32.03 324 TRP A N 1
ATOM 2547 C CA . TRP A 1 324 ? 14.32 -22.203 24.969 1 32.03 324 TRP A CA 1
ATOM 2548 C C . TRP A 1 324 ? 14.297 -23.703 25.297 1 32.03 324 TRP A C 1
ATOM 2550 O O . TRP A 1 324 ? 15.344 -24.344 25.312 1 32.03 324 TRP A O 1
ATOM 2560 N N . LEU A 1 325 ? 13.078 -24.312 25.625 1 33 325 LEU A N 1
ATOM 2561 C CA . LEU A 1 325 ? 13.266 -25.609 26.25 1 33 325 LEU A CA 1
ATOM 2562 C C . LEU A 1 325 ? 13.766 -26.641 25.25 1 33 325 LEU A C 1
ATOM 2564 O O . LEU A 1 325 ? 14.359 -27.641 25.625 1 33 325 LEU A O 1
ATOM 2568 N N . GLU A 1 326 ? 13.445 -26.562 23.938 1 32.22 326 GLU A N 1
ATOM 2569 C CA . GLU A 1 326 ? 13.82 -27.781 23.203 1 32.22 326 GLU A CA 1
ATOM 2570 C C . GLU A 1 326 ? 15.328 -27.859 23.016 1 32.22 326 GLU A C 1
ATOM 2572 O O . GLU A 1 326 ? 15.828 -28.781 22.375 1 32.22 326 GLU A O 1
ATOM 2577 N N . GLU A 1 327 ? 16.156 -26.781 23.531 1 30.92 327 GLU A N 1
ATOM 2578 C CA . GLU A 1 327 ? 17.578 -27.094 23.438 1 30.92 327 GLU A CA 1
ATOM 2579 C C . GLU A 1 327 ? 18 -28.047 24.562 1 30.92 327 GLU A C 1
ATOM 2581 O O . GLU A 1 327 ? 19.125 -28.531 24.578 1 30.92 327 GLU A O 1
ATOM 2586 N N . GLN A 1 328 ? 17.203 -28.5 25.531 1 23.44 328 GLN A N 1
ATOM 2587 C CA . GLN A 1 328 ? 17.922 -29.469 26.359 1 23.44 328 GLN A CA 1
ATOM 2588 C C . GLN A 1 328 ? 17.875 -30.859 25.734 1 23.44 328 GLN A C 1
ATOM 2590 O O . GLN A 1 328 ? 16.875 -31.25 25.125 1 23.44 328 GLN A O 1
ATOM 2595 N N . MET B 1 1 ? -51.219 26.547 23.031 1 21.5 1 MET B N 1
ATOM 2596 C CA . MET B 1 1 ? -50.062 27.391 22.75 1 21.5 1 MET B CA 1
ATOM 2597 C C . MET B 1 1 ? -49.594 27.203 21.312 1 21.5 1 MET B C 1
ATOM 2599 O O . MET B 1 1 ? -49.469 26.062 20.844 1 21.5 1 MET B O 1
ATOM 2603 N N . PRO B 1 2 ? -49.688 28.203 20.25 1 22.67 2 PRO B N 1
ATOM 2604 C CA . PRO B 1 2 ? -49.625 28.328 18.781 1 22.67 2 PRO B CA 1
ATOM 2605 C C . PRO B 1 2 ? -48.219 28.078 18.234 1 22.67 2 PRO B C 1
ATOM 2607 O O . PRO B 1 2 ? -47.25 28.422 18.875 1 22.67 2 PRO B O 1
ATOM 2610 N N . VAL B 1 3 ? -48 26.938 17.406 1 24.66 3 VAL B N 1
ATOM 2611 C CA . VAL B 1 3 ? -46.969 26.172 16.703 1 24.66 3 VAL B CA 1
ATOM 2612 C C . VAL B 1 3 ? -46.375 27.031 15.586 1 24.66 3 VAL B C 1
ATOM 2614 O O . VAL B 1 3 ? -47.031 27.281 14.57 1 24.66 3 VAL B O 1
ATOM 2617 N N . SER B 1 4 ? -45.656 28.25 15.875 1 19.56 4 SER B N 1
ATOM 2618 C CA . SER B 1 4 ? -45.125 29.281 14.992 1 19.56 4 SER B CA 1
ATOM 2619 C C . SER B 1 4 ? -44.188 28.672 13.938 1 19.56 4 SER B C 1
ATOM 2621 O O . SER B 1 4 ? -43.25 27.953 14.281 1 19.56 4 SER B O 1
ATOM 2623 N N . GLN B 1 5 ? -44.5 28.547 12.523 1 20 5 GLN B N 1
ATOM 2624 C CA . GLN B 1 5 ? -44.25 28.016 11.188 1 20 5 GLN B CA 1
ATOM 2625 C C . GLN B 1 5 ? -43.094 28.734 10.516 1 20 5 GLN B C 1
ATOM 2627 O O . GLN B 1 5 ? -42.938 28.688 9.297 1 20 5 GLN B O 1
ATOM 2632 N N . CYS B 1 6 ? -42.094 29.5 11.141 1 19.98 6 CYS B N 1
ATOM 2633 C CA . CYS B 1 6 ? -41.344 30.406 10.281 1 19.98 6 CYS B CA 1
ATOM 2634 C C . CYS B 1 6 ? -40.531 29.641 9.25 1 19.98 6 CYS B C 1
ATOM 2636 O O . CYS B 1 6 ? -39.688 28.812 9.602 1 19.98 6 CYS B O 1
ATOM 2638 N N . TRP B 1 7 ? -40.906 29.469 7.895 1 19.53 7 TRP B N 1
ATOM 2639 C CA . TRP B 1 7 ? -40.562 28.906 6.59 1 19.53 7 TRP B CA 1
ATOM 2640 C C . TRP B 1 7 ? -39.344 29.609 5.996 1 19.53 7 TRP B C 1
ATOM 2642 O O . TRP B 1 7 ? -39.438 30.734 5.512 1 19.53 7 TRP B O 1
ATOM 2652 N N . ALA B 1 8 ? -38.25 29.969 6.707 1 20.02 8 ALA B N 1
ATOM 2653 C CA . ALA B 1 8 ? -37.25 30.828 6.109 1 20.02 8 ALA B CA 1
ATOM 2654 C C . ALA B 1 8 ? -36.719 30.25 4.789 1 20.02 8 ALA B C 1
ATOM 2656 O O . ALA B 1 8 ? -36.719 29.031 4.602 1 20.02 8 ALA B O 1
ATOM 2657 N N . TYR B 1 9 ? -36.656 31.125 3.643 1 18.53 9 TYR B N 1
ATOM 2658 C CA . TYR B 1 9 ? -36.375 31.328 2.23 1 18.53 9 TYR B CA 1
ATOM 2659 C C . TYR B 1 9 ? -34.969 30.797 1.891 1 18.53 9 TYR B C 1
ATOM 2661 O O . TYR B 1 9 ? -34.031 30.938 2.68 1 18.53 9 TYR B O 1
ATOM 2669 N N . ALA B 1 10 ? -34.781 29.828 0.94 1 21.36 10 ALA B N 1
ATOM 2670 C CA . ALA B 1 10 ? -33.938 28.875 0.246 1 21.36 10 ALA B CA 1
ATOM 2671 C C . ALA B 1 10 ? -32.938 29.594 -0.678 1 21.36 10 ALA B C 1
ATOM 2673 O O . ALA B 1 10 ? -33.219 29.766 -1.869 1 21.36 10 ALA B O 1
ATOM 2674 N N . TRP B 1 11 ? -32.344 30.875 -0.264 1 19.61 11 TRP B N 1
ATOM 2675 C CA . TRP B 1 11 ? -31.609 31.609 -1.275 1 19.61 11 TRP B CA 1
ATOM 2676 C C . TRP B 1 11 ? -30.531 30.719 -1.908 1 19.61 11 TRP B C 1
ATOM 2678 O O . TRP B 1 11 ? -29.938 29.875 -1.233 1 19.61 11 TRP B O 1
ATOM 2688 N N . SER B 1 12 ? -30.578 30.547 -3.252 1 20.25 12 SER B N 1
ATOM 2689 C CA . SER B 1 12 ? -30.016 29.891 -4.422 1 20.25 12 SER B CA 1
ATOM 2690 C C . SER B 1 12 ? -28.562 30.312 -4.641 1 20.25 12 SER B C 1
ATOM 2692 O O . SER B 1 12 ? -28.297 31.469 -4.969 1 20.25 12 SER B O 1
ATOM 2694 N N . TRP B 1 13 ? -27.641 30.062 -3.684 1 19.39 13 TRP B N 1
ATOM 2695 C CA . TRP B 1 13 ? -26.25 30.516 -3.764 1 19.39 13 TRP B CA 1
ATOM 2696 C C . TRP B 1 13 ? -25.578 30 -5.039 1 19.39 13 TRP B C 1
ATOM 2698 O O . TRP B 1 13 ? -25.469 28.781 -5.246 1 19.39 13 TRP B O 1
ATOM 2708 N N . ALA B 1 14 ? -25.859 30.672 -6.234 1 21.03 14 ALA B N 1
ATOM 2709 C CA . ALA B 1 14 ? -25.359 30.453 -7.59 1 21.03 14 ALA B CA 1
ATOM 2710 C C . ALA B 1 14 ? -23.828 30.547 -7.633 1 21.03 14 ALA B C 1
ATOM 2712 O O . ALA B 1 14 ? -23.266 31.641 -7.539 1 21.03 14 ALA B O 1
ATOM 2713 N N . CYS B 1 15 ? -23.141 29.922 -6.762 1 19.22 15 CYS B N 1
ATOM 2714 C CA . CYS B 1 15 ? -21.703 30.109 -6.719 1 19.22 15 CYS B CA 1
ATOM 2715 C C . CYS B 1 15 ? -21.062 29.719 -8.047 1 19.22 15 CYS B C 1
ATOM 2717 O O . CYS B 1 15 ? -21.156 28.578 -8.477 1 19.22 15 CYS B O 1
ATOM 2719 N N . CYS B 1 16 ? -21.266 30.594 -9.109 1 20.27 16 CYS B N 1
ATOM 2720 C CA . CYS B 1 16 ? -20.719 30.5 -10.453 1 20.27 16 CYS B CA 1
ATOM 2721 C C . CYS B 1 16 ? -19.203 30.312 -10.414 1 20.27 16 CYS B C 1
ATOM 2723 O O . CYS B 1 16 ? -18.469 31.266 -10.172 1 20.27 16 CYS B O 1
ATOM 2725 N N . CYS B 1 17 ? -18.766 29.438 -9.547 1 19.39 17 CYS B N 1
ATOM 2726 C CA . CYS B 1 17 ? -17.328 29.297 -9.383 1 19.39 17 CYS B CA 1
ATOM 2727 C C . CYS B 1 17 ? -16.656 28.953 -10.703 1 19.39 17 CYS B C 1
ATOM 2729 O O . CYS B 1 17 ? -16.984 27.953 -11.328 1 19.39 17 CYS B O 1
ATOM 2731 N N . GLY B 1 18 ? -16.625 30.047 -11.656 1 18.83 18 GLY B N 1
ATOM 2732 C CA . GLY B 1 18 ? -15.93 29.969 -12.938 1 18.83 18 GLY B CA 1
ATOM 2733 C C . GLY B 1 18 ? -14.523 29.438 -12.82 1 18.83 18 GLY B C 1
ATOM 2734 O O . GLY B 1 18 ? -13.672 30.031 -12.164 1 18.83 18 GLY B O 1
ATOM 2735 N N . ASN B 1 19 ? -14.484 28.188 -12.586 1 19.22 19 ASN B N 1
ATOM 2736 C CA . ASN B 1 19 ? -13.258 27.422 -12.367 1 19.22 19 ASN B CA 1
ATOM 2737 C C . ASN B 1 19 ? -12.297 27.562 -13.547 1 19.22 19 ASN B C 1
ATOM 2739 O O . ASN B 1 19 ? -12.609 27.141 -14.656 1 19.22 19 ASN B O 1
ATOM 2743 N N . SER B 1 20 ? -11.844 28.859 -13.711 1 19.48 20 SER B N 1
ATOM 2744 C CA . SER B 1 20 ? -10.875 29.078 -14.781 1 19.48 20 SER B CA 1
ATOM 2745 C C . SER B 1 20 ? -9.719 28.094 -14.688 1 19.48 20 SER B C 1
ATOM 2747 O O . SER B 1 20 ? -9.273 27.75 -13.586 1 19.48 20 SER B O 1
ATOM 2749 N N . SER B 1 21 ? -9.648 27.219 -15.703 1 19.44 21 SER B N 1
ATOM 2750 C CA . SER B 1 21 ? -8.852 26.062 -16.078 1 19.44 21 SER B CA 1
ATOM 2751 C C . SER B 1 21 ? -7.371 26.422 -16.188 1 19.44 21 SER B C 1
ATOM 2753 O O . SER B 1 21 ? -6.965 27.156 -17.078 1 19.44 21 SER B O 1
ATOM 2755 N N . SER B 1 22 ? -6.836 26.984 -15.094 1 18.17 22 SER B N 1
ATOM 2756 C CA . SER B 1 22 ? -5.422 27.344 -15.141 1 18.17 22 SER B CA 1
ATOM 2757 C C . SER B 1 22 ? -4.562 26.156 -15.531 1 18.17 22 SER B C 1
ATOM 2759 O O . SER B 1 22 ? -4.645 25.094 -14.914 1 18.17 22 SER B O 1
ATOM 2761 N N . ARG B 1 23 ? -4.375 26.062 -16.859 1 19.69 23 ARG B N 1
ATOM 2762 C CA . ARG B 1 23 ? -3.545 25.062 -17.531 1 19.69 23 ARG B CA 1
ATOM 2763 C C . ARG B 1 23 ? -2.141 25.031 -16.938 1 19.69 23 ARG B C 1
ATOM 2765 O O . ARG B 1 23 ? -1.387 26 -17.062 1 19.69 23 ARG B O 1
ATOM 2772 N N . THR B 1 24 ? -1.995 24.672 -15.656 1 18.38 24 THR B N 1
ATOM 2773 C CA . THR B 1 24 ? -0.681 24.688 -15.023 1 18.38 24 THR B CA 1
ATOM 2774 C C . THR B 1 24 ? 0.303 23.812 -15.812 1 18.38 24 THR B C 1
ATOM 2776 O O . THR B 1 24 ? 0.001 22.672 -16.141 1 18.38 24 THR B O 1
ATOM 2779 N N . ARG B 1 25 ? 1.07 24.484 -16.797 1 18.89 25 ARG B N 1
ATOM 2780 C CA . ARG B 1 25 ? 2.195 23.969 -17.562 1 18.89 25 ARG B CA 1
ATOM 2781 C C . ARG B 1 25 ? 3.09 23.078 -16.719 1 18.89 25 ARG B C 1
ATOM 2783 O O . ARG B 1 25 ? 3.303 23.359 -15.531 1 18.89 25 ARG B O 1
ATOM 2790 N N . ALA B 1 26 ? 3.213 21.781 -17.156 1 18.59 26 ALA B N 1
ATOM 2791 C CA . ALA B 1 26 ? 3.906 20.547 -16.812 1 18.59 26 ALA B CA 1
ATOM 2792 C C . ALA B 1 26 ? 5.391 20.797 -16.547 1 18.59 26 ALA B C 1
ATOM 2794 O O . ALA B 1 26 ? 6.125 21.203 -17.453 1 18.59 26 ALA B O 1
ATOM 2795 N N . LEU B 1 27 ? 5.691 21.516 -15.398 1 18.17 27 LEU B N 1
ATOM 2796 C CA . LEU B 1 27 ? 7.039 21.781 -14.906 1 18.17 27 LEU B CA 1
ATOM 2797 C C . LEU B 1 27 ? 7.934 20.562 -15.07 1 18.17 27 LEU B C 1
ATOM 2799 O O . LEU B 1 27 ? 7.473 19.422 -14.938 1 18.17 27 LEU B O 1
ATOM 2803 N N . GLU B 1 28 ? 9.078 20.828 -15.789 1 19.59 28 GLU B N 1
ATOM 2804 C CA . GLU B 1 28 ? 10.32 20.203 -16.266 1 19.59 28 GLU B CA 1
ATOM 2805 C C . GLU B 1 28 ? 11.023 19.453 -15.133 1 19.59 28 GLU B C 1
ATOM 2807 O O . GLU B 1 28 ? 11.211 20 -14.047 1 19.59 28 GLU B O 1
ATOM 2812 N N . ALA B 1 29 ? 10.852 18.188 -15.094 1 19.05 29 ALA B N 1
ATOM 2813 C CA . ALA B 1 29 ? 11.234 17.125 -14.164 1 19.05 29 ALA B CA 1
ATOM 2814 C C . ALA B 1 29 ? 12.742 17.125 -13.922 1 19.05 29 ALA B C 1
ATOM 2816 O O . ALA B 1 29 ? 13.266 16.281 -13.203 1 19.05 29 ALA B O 1
ATOM 2817 N N . GLY B 1 30 ? 13.422 18.156 -14.523 1 17.69 30 GLY B N 1
ATOM 2818 C CA . GLY B 1 30 ? 14.742 17.609 -14.797 1 17.69 30 GLY B CA 1
ATOM 2819 C C . GLY B 1 30 ? 15.523 17.281 -13.547 1 17.69 30 GLY B C 1
ATOM 2820 O O . GLY B 1 30 ? 16.719 17.016 -13.609 1 17.69 30 GLY B O 1
ATOM 2821 N N . ALA B 1 31 ? 15.047 17.203 -12.438 1 18.94 31 ALA B N 1
ATOM 2822 C CA . ALA B 1 31 ? 16.016 17.531 -11.391 1 18.94 31 ALA B CA 1
ATOM 2823 C C . ALA B 1 31 ? 16.969 16.359 -11.156 1 18.94 31 ALA B C 1
ATOM 2825 O O . ALA B 1 31 ? 16.891 15.68 -10.133 1 18.94 31 ALA B O 1
ATOM 2826 N N . ALA B 1 32 ? 17.234 15.578 -12.32 1 18.17 32 ALA B N 1
ATOM 2827 C CA . ALA B 1 32 ? 17.688 14.328 -11.719 1 18.17 32 ALA B CA 1
ATOM 2828 C C . ALA B 1 32 ? 18.719 14.594 -10.633 1 18.17 32 ALA B C 1
ATOM 2830 O O . ALA B 1 32 ? 18.578 14.117 -9.5 1 18.17 32 ALA B O 1
ATOM 2831 N N . ARG B 1 33 ? 19.953 14.656 -11.195 1 16.94 33 ARG B N 1
ATOM 2832 C CA . ARG B 1 33 ? 21.031 13.781 -10.719 1 16.94 33 ARG B CA 1
ATOM 2833 C C . ARG B 1 33 ? 21.703 14.367 -9.484 1 16.94 33 ARG B C 1
ATOM 2835 O O . ARG B 1 33 ? 21.781 15.586 -9.328 1 16.94 33 ARG B O 1
ATOM 2842 N N . SER B 1 34 ? 22.141 13.57 -8.539 1 17.39 34 SER B N 1
ATOM 2843 C CA . SER B 1 34 ? 22.391 13.5 -7.109 1 17.39 34 SER B CA 1
ATOM 2844 C C . SER B 1 34 ? 23.734 14.156 -6.758 1 17.39 34 SER B C 1
ATOM 2846 O O . SER B 1 34 ? 23.875 14.734 -5.68 1 17.39 34 SER B O 1
ATOM 2848 N N . PRO B 1 35 ? 24.812 14.086 -7.703 1 18.52 35 PRO B N 1
ATOM 2849 C CA . PRO B 1 35 ? 25.891 13.375 -7.035 1 18.52 35 PRO B CA 1
ATOM 2850 C C . PRO B 1 35 ? 26.578 14.211 -5.961 1 18.52 35 PRO B C 1
ATOM 2852 O O . PRO B 1 35 ? 26.328 15.422 -5.863 1 18.52 35 PRO B O 1
ATOM 2855 N N . TRP B 1 36 ? 28 14.258 -6.117 1 18.94 36 TRP B N 1
ATOM 2856 C CA . TRP B 1 36 ? 29.156 13.883 -5.301 1 18.94 36 TRP B CA 1
ATOM 2857 C C . TRP B 1 36 ? 29.641 15.078 -4.484 1 18.94 36 TRP B C 1
ATOM 2859 O O . TRP B 1 36 ? 29.406 16.234 -4.852 1 18.94 36 TRP B O 1
ATOM 2869 N N . LEU B 1 37 ? 30.484 14.828 -3.51 1 19.25 37 LEU B N 1
ATOM 2870 C CA . LEU B 1 37 ? 30.875 15.188 -2.148 1 19.25 37 LEU B CA 1
ATOM 2871 C C . LEU B 1 37 ? 31.703 16.469 -2.133 1 19.25 37 LEU B C 1
ATOM 2873 O O . LEU B 1 37 ? 31.359 17.422 -1.438 1 19.25 37 LEU B O 1
ATOM 2877 N N . PRO B 1 38 ? 33.062 16.406 -1.983 1 19.62 38 PRO B N 1
ATOM 2878 C CA . PRO B 1 38 ? 33.719 16.969 -0.786 1 19.62 38 PRO B CA 1
ATOM 2879 C C . PRO B 1 38 ? 34.406 18.297 -1.051 1 19.62 38 PRO B C 1
ATOM 2881 O O . PRO B 1 38 ? 34.719 19.031 -0.111 1 19.62 38 PRO B O 1
ATOM 2884 N N . PRO B 1 39 ? 34.531 18.844 -2.326 1 19.08 39 PRO B N 1
ATOM 2885 C CA . PRO B 1 39 ? 35.938 19.266 -2.328 1 19.08 39 PRO B CA 1
ATOM 2886 C C . PRO B 1 39 ? 36.25 20.344 -1.283 1 19.08 39 PRO B C 1
ATOM 2888 O O . PRO B 1 39 ? 35.344 21.078 -0.869 1 19.08 39 PRO B O 1
ATOM 2891 N N . LEU B 1 40 ? 37.531 20.312 -0.773 1 19.36 40 LEU B N 1
ATOM 2892 C CA . LEU B 1 40 ? 38.375 20.891 0.267 1 19.36 40 LEU B CA 1
ATOM 2893 C C . LEU B 1 40 ? 38.594 22.391 0.021 1 19.36 40 LEU B C 1
ATOM 2895 O O . LEU B 1 40 ? 38.438 22.859 -1.107 1 19.36 40 LEU B O 1
ATOM 2899 N N . CYS B 1 41 ? 39.031 23.188 0.988 1 19.61 41 CYS B N 1
ATOM 2900 C CA . CYS B 1 41 ? 39.094 24.5 1.604 1 19.61 41 CYS B CA 1
ATOM 2901 C C . CYS B 1 41 ? 40.156 25.375 0.901 1 19.61 41 CYS B C 1
ATOM 2903 O O . CYS B 1 41 ? 41.281 25.5 1.378 1 19.61 41 CYS B O 1
ATOM 2905 N N . SER B 1 42 ? 40.344 25.172 -0.43 1 18.73 42 SER B N 1
ATOM 2906 C CA . SER B 1 42 ? 41.656 25.75 -0.779 1 18.73 42 SER B CA 1
ATOM 2907 C C . SER B 1 42 ? 41.688 27.25 -0.445 1 18.73 42 SER B C 1
ATOM 2909 O O . SER B 1 42 ? 40.719 27.969 -0.687 1 18.73 42 SER B O 1
ATOM 2911 N N . TRP B 1 43 ? 42.875 27.672 0.15 1 18.5 43 TRP B N 1
ATOM 2912 C CA . TRP B 1 43 ? 43.5 28.75 0.898 1 18.5 43 TRP B CA 1
ATOM 2913 C C . TRP B 1 43 ? 43.656 30 0.046 1 18.5 43 TRP B C 1
ATOM 2915 O O . TRP B 1 43 ? 43.188 31.078 0.442 1 18.5 43 TRP B O 1
ATOM 2925 N N . CYS B 1 44 ? 44.812 30.281 -0.64 1 18.61 44 CYS B N 1
ATOM 2926 C CA . CYS B 1 44 ? 45.781 31.297 -0.232 1 18.61 44 CYS B CA 1
ATOM 2927 C C . CYS B 1 44 ? 45.656 32.562 -1.086 1 18.61 44 CYS B C 1
ATOM 2929 O O . CYS B 1 44 ? 45.625 33.656 -0.557 1 18.61 44 CYS B O 1
ATOM 2931 N N . GLN B 1 45 ? 46.219 32.656 -2.357 1 19.66 45 GLN B N 1
ATOM 2932 C CA . GLN B 1 45 ? 47.281 33.625 -2.658 1 19.66 45 GLN B CA 1
ATOM 2933 C C . GLN B 1 45 ? 46.688 34.906 -3.217 1 19.66 45 GLN B C 1
ATOM 2935 O O . GLN B 1 45 ? 45.719 34.875 -3.988 1 19.66 45 GLN B O 1
ATOM 2940 N N . VAL B 1 46 ? 47.125 36.125 -2.707 1 22.47 46 VAL B N 1
ATOM 2941 C CA . VAL B 1 46 ? 46.812 37.562 -2.646 1 22.47 46 VAL B CA 1
ATOM 2942 C C . VAL B 1 46 ? 47.188 38.219 -3.969 1 22.47 46 VAL B C 1
ATOM 2944 O O . VAL B 1 46 ? 48.25 38.844 -4.078 1 22.47 46 VAL B O 1
ATOM 2947 N N . PRO B 1 47 ? 47 37.688 -5.199 1 23.73 47 PRO B N 1
ATOM 2948 C CA . PRO B 1 47 ? 47.875 38.344 -6.133 1 23.73 47 PRO B CA 1
ATOM 2949 C C . PRO B 1 47 ? 47.562 39.844 -6.297 1 23.73 47 PRO B C 1
ATOM 2951 O O . PRO B 1 47 ? 46.406 40.219 -6.172 1 23.73 47 PRO B O 1
ATOM 2954 N N . VAL B 1 48 ? 48.594 40.75 -6.172 1 23.67 48 VAL B N 1
ATOM 2955 C CA . VAL B 1 48 ? 48.75 42.219 -6.145 1 23.67 48 VAL B CA 1
ATOM 2956 C C . VAL B 1 48 ? 48.531 42.781 -7.543 1 23.67 48 VAL B C 1
ATOM 2958 O O . VAL B 1 48 ? 49.219 42.406 -8.5 1 23.67 48 VAL B O 1
ATOM 2961 N N . PRO B 1 49 ? 47.312 43.156 -7.906 1 24.5 49 PRO B N 1
ATOM 2962 C CA . PRO B 1 49 ? 47.031 43.594 -9.273 1 24.5 49 PRO B CA 1
ATOM 2963 C C . PRO B 1 49 ? 47.781 44.844 -9.664 1 24.5 49 PRO B C 1
ATOM 2965 O O . PRO B 1 49 ? 47.969 45.75 -8.828 1 24.5 49 PRO B O 1
ATOM 2968 N N . VAL B 1 50 ? 48.781 44.656 -10.484 1 25.42 50 VAL B N 1
ATOM 2969 C CA . VAL B 1 50 ? 49.656 45.688 -11.008 1 25.42 50 VAL B CA 1
ATOM 2970 C C . VAL B 1 50 ? 48.844 46.688 -11.805 1 25.42 50 VAL B C 1
ATOM 2972 O O . VAL B 1 50 ? 47.938 46.312 -12.57 1 25.42 50 VAL B O 1
ATOM 2975 N N . PRO B 1 51 ? 48.875 48 -11.438 1 25.66 51 PRO B N 1
ATOM 2976 C CA . PRO B 1 51 ? 48.094 49.188 -11.82 1 25.66 51 PRO B CA 1
ATOM 2977 C C . PRO B 1 51 ? 48.344 49.594 -13.273 1 25.66 51 PRO B C 1
ATOM 2979 O O . PRO B 1 51 ? 49.469 49.875 -13.664 1 25.66 51 PRO B O 1
ATOM 2982 N N . VAL B 1 52 ? 47.844 48.844 -14.258 1 24.94 52 VAL B N 1
ATOM 2983 C CA . VAL B 1 52 ? 48.25 49.25 -15.609 1 24.94 52 VAL B CA 1
ATOM 2984 C C . VAL B 1 52 ? 47.75 50.656 -15.891 1 24.94 52 VAL B C 1
ATOM 2986 O O . VAL B 1 52 ? 46.656 51.062 -15.469 1 24.94 52 VAL B O 1
ATOM 2989 N N . PRO B 1 53 ? 48.625 51.562 -16.406 1 28.38 53 PRO B N 1
ATOM 2990 C CA . PRO B 1 53 ? 48.594 53.031 -16.594 1 28.38 53 PRO B CA 1
ATOM 2991 C C . PRO B 1 53 ? 47.594 53.469 -17.672 1 28.38 53 PRO B C 1
ATOM 2993 O O . PRO B 1 53 ? 47.656 53 -18.797 1 28.38 53 PRO B O 1
ATOM 2996 N N . GLY B 1 54 ? 46.312 53.594 -17.391 1 22.92 54 GLY B N 1
ATOM 2997 C CA . GLY B 1 54 ? 45.25 53.875 -18.359 1 22.92 54 GLY B CA 1
ATOM 2998 C C . GLY B 1 54 ? 45.5 55.156 -19.141 1 22.92 54 GLY B C 1
ATOM 2999 O O . GLY B 1 54 ? 46.156 56.094 -18.656 1 22.92 54 GLY B O 1
ATOM 3000 N N . PRO B 1 55 ? 45.406 54.969 -20.438 1 30.47 55 PRO B N 1
ATOM 3001 C CA . PRO B 1 55 ? 45.75 56 -21.406 1 30.47 55 PRO B CA 1
ATOM 3002 C C . PRO B 1 55 ? 44.969 57.312 -21.188 1 30.47 55 PRO B C 1
ATOM 3004 O O . PRO B 1 55 ? 44 57.312 -20.422 1 30.47 55 PRO B O 1
ATOM 3007 N N . GLY B 1 56 ? 45.062 58.344 -22.203 1 25.11 56 GLY B N 1
ATOM 3008 C CA . GLY B 1 56 ? 44.969 59.781 -22.344 1 25.11 56 GLY B CA 1
ATOM 3009 C C . GLY B 1 56 ? 43.531 60.281 -22.328 1 25.11 56 GLY B C 1
ATOM 3010 O O . GLY B 1 56 ? 42.625 59.562 -22.719 1 25.11 56 GLY B O 1
ATOM 3011 N N . LEU B 1 57 ? 43.188 61.281 -21.5 1 26.34 57 LEU B N 1
ATOM 3012 C CA . LEU B 1 57 ? 42 62 -21.016 1 26.34 57 LEU B CA 1
ATOM 3013 C C . LEU B 1 57 ? 41.344 62.812 -22.141 1 26.34 57 LEU B C 1
ATOM 3015 O O . LEU B 1 57 ? 41.906 63.812 -22.594 1 26.34 57 LEU B O 1
ATOM 3019 N N . HIS B 1 58 ? 40.906 62.094 -23.203 1 29.3 58 HIS B N 1
ATOM 3020 C CA . HIS B 1 58 ? 40.281 63.031 -24.156 1 29.3 58 HIS B CA 1
ATOM 3021 C C . HIS B 1 58 ? 39.156 63.812 -23.516 1 29.3 58 HIS B C 1
ATOM 3023 O O . HIS B 1 58 ? 38.438 63.312 -22.656 1 29.3 58 HIS B O 1
ATOM 3029 N N . PRO B 1 59 ? 39.156 65.188 -23.594 1 31.83 59 PRO B N 1
ATOM 3030 C CA . PRO B 1 59 ? 38.281 66.125 -22.875 1 31.83 59 PRO B CA 1
ATOM 3031 C C . PRO B 1 59 ? 36.812 65.938 -23.25 1 31.83 59 PRO B C 1
ATOM 3033 O O . PRO B 1 59 ? 36.5 65.812 -24.438 1 31.83 59 PRO B O 1
ATOM 3036 N N . PRO B 1 60 ? 35.938 65.25 -22.375 1 32.72 60 PRO B N 1
ATOM 3037 C CA . PRO B 1 60 ? 34.562 64.875 -22.703 1 32.72 60 PRO B CA 1
ATOM 3038 C C . PRO B 1 60 ? 33.719 66.125 -23.125 1 32.72 60 PRO B C 1
ATOM 3040 O O . PRO B 1 60 ? 34.062 67.25 -22.766 1 32.72 60 PRO B O 1
ATOM 3043 N N . PRO B 1 61 ? 33 65.938 -24.188 1 39.5 61 PRO B N 1
ATOM 3044 C CA . PRO B 1 61 ? 32.188 67 -24.812 1 39.5 61 PRO B CA 1
ATOM 3045 C C . PRO B 1 61 ? 31.188 67.625 -23.844 1 39.5 61 PRO B C 1
ATOM 3047 O O . PRO B 1 61 ? 30.891 67.062 -22.797 1 39.5 61 PRO B O 1
ATOM 3050 N N . PRO B 1 62 ? 30.719 68.938 -24.047 1 38.5 62 PRO B N 1
ATOM 3051 C CA . PRO B 1 62 ? 29.922 69.75 -23.141 1 38.5 62 PRO B CA 1
ATOM 3052 C C . PRO B 1 62 ? 28.594 69.125 -22.75 1 38.5 62 PRO B C 1
ATOM 3054 O O . PRO B 1 62 ? 27.922 68.5 -23.594 1 38.5 62 PRO B O 1
ATOM 3057 N N . GLY B 1 63 ? 28.516 68.438 -21.578 1 33.19 63 GLY B N 1
ATOM 3058 C CA . GLY B 1 63 ? 27.469 67.625 -21.031 1 33.19 63 GLY B CA 1
ATOM 3059 C C . GLY B 1 63 ? 26.109 68.312 -21.047 1 33.19 63 GLY B C 1
ATOM 3060 O O . GLY B 1 63 ? 26 69.5 -21.188 1 33.19 63 GLY B O 1
ATOM 3061 N N . PRO B 1 64 ? 25.078 67.5 -21.469 1 46.28 64 PRO B N 1
ATOM 3062 C CA . PRO B 1 64 ? 23.688 67.938 -21.625 1 46.28 64 PRO B CA 1
ATOM 3063 C C . PRO B 1 64 ? 23.156 68.688 -20.391 1 46.28 64 PRO B C 1
ATOM 3065 O O . PRO B 1 64 ? 23.734 68.562 -19.312 1 46.28 64 PRO B O 1
ATOM 3068 N N . PRO B 1 65 ? 22.188 69.625 -20.484 1 43.78 65 PRO B N 1
ATOM 3069 C CA . PRO B 1 65 ? 21.672 70.438 -19.406 1 43.78 65 PRO B CA 1
ATOM 3070 C C . PRO B 1 65 ? 21.219 69.625 -18.188 1 43.78 65 PRO B C 1
ATOM 3072 O O . PRO B 1 65 ? 20.875 68.5 -18.312 1 43.78 65 PRO B O 1
ATOM 3075 N N . PRO B 1 66 ? 21.625 70 -16.844 1 41.53 66 PRO B N 1
ATOM 3076 C CA . PRO B 1 66 ? 21.547 69.312 -15.555 1 41.53 66 PRO B CA 1
ATOM 3077 C C . PRO B 1 66 ? 20.125 68.938 -15.172 1 41.53 66 PRO B C 1
ATOM 3079 O O . PRO B 1 66 ? 19.875 68.5 -14.031 1 41.53 66 PRO B O 1
ATOM 3082 N N . GLY B 1 67 ? 19.047 69.125 -15.938 1 42.28 67 GLY B N 1
ATOM 3083 C CA . GLY B 1 67 ? 17.75 68.875 -15.336 1 42.28 67 GLY B CA 1
ATOM 3084 C C . GLY B 1 67 ? 17.578 67.375 -14.969 1 42.28 67 GLY B C 1
ATOM 3085 O O . GLY B 1 67 ? 16.578 67 -14.359 1 42.28 67 GLY B O 1
ATOM 3086 N N . GLY B 1 68 ? 18.062 66.5 -15.719 1 45.28 68 GLY B N 1
ATOM 3087 C CA . GLY B 1 68 ? 17.859 65.062 -15.516 1 45.28 68 GLY B CA 1
ATOM 3088 C C . GLY B 1 68 ? 18.547 64.5 -14.273 1 45.28 68 GLY B C 1
ATOM 3089 O O . GLY B 1 68 ? 18.422 63.344 -13.945 1 45.28 68 GLY B O 1
ATOM 3090 N N . GLU B 1 69 ? 19.562 65.188 -13.758 1 48.12 69 GLU B N 1
ATOM 3091 C CA . GLU B 1 69 ? 20.391 64.688 -12.672 1 48.12 69 GLU B CA 1
ATOM 3092 C C . GLU B 1 69 ? 19.641 64.75 -11.336 1 48.12 69 GLU B C 1
ATOM 3094 O O . GLU B 1 69 ? 19.859 63.906 -10.461 1 48.12 69 GLU B O 1
ATOM 3099 N N . GLU B 1 70 ? 18.75 65.688 -11.234 1 49.69 70 GLU B N 1
ATOM 3100 C CA . GLU B 1 70 ? 18.109 65.812 -9.938 1 49.69 70 GLU B CA 1
ATOM 3101 C C . GLU B 1 70 ? 17.141 64.688 -9.656 1 49.69 70 GLU B C 1
ATOM 3103 O O . GLU B 1 70 ? 17.047 64.188 -8.531 1 49.69 70 GLU B O 1
ATOM 3108 N N . VAL B 1 71 ? 16.281 64.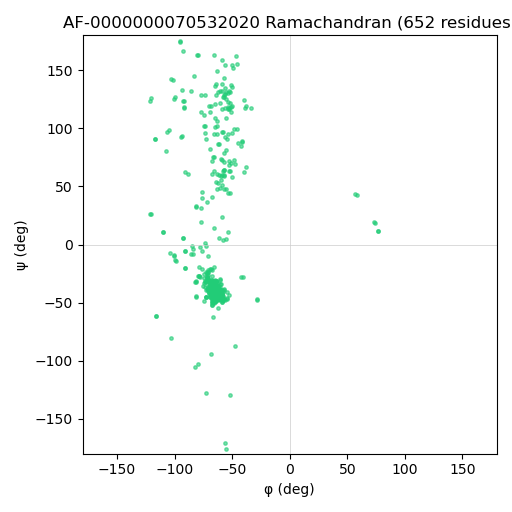312 -10.633 1 53.31 71 VAL B N 1
ATOM 3109 C CA . VAL B 1 71 ? 15.328 63.25 -10.414 1 53.31 71 VAL B CA 1
ATOM 3110 C C . VAL B 1 71 ? 16.062 61.938 -10.148 1 53.31 71 VAL B C 1
ATOM 3112 O O . VAL B 1 71 ? 15.672 61.156 -9.281 1 53.31 71 VAL B O 1
ATOM 3115 N N . VAL B 1 72 ? 17.078 61.75 -10.891 1 53 72 VAL B N 1
ATOM 3116 C CA . VAL B 1 72 ? 17.859 60.531 -10.672 1 53 72 VAL B CA 1
ATOM 3117 C C . VAL B 1 72 ? 18.562 60.625 -9.32 1 53 72 VAL B C 1
ATOM 3119 O O . VAL B 1 72 ? 18.734 59.594 -8.648 1 53 72 VAL B O 1
ATOM 3122 N N . ARG B 1 73 ? 18.891 61.75 -8.891 1 56.22 73 ARG B N 1
ATOM 3123 C CA . ARG B 1 73 ? 19.5 61.938 -7.574 1 56.22 73 ARG B CA 1
ATOM 3124 C C . ARG B 1 73 ? 18.469 61.719 -6.461 1 56.22 73 ARG B C 1
ATOM 3126 O O . ARG B 1 73 ? 18.781 61.156 -5.418 1 56.22 73 ARG B O 1
ATOM 3133 N N . GLY B 1 74 ? 17.297 62.188 -6.781 1 55.72 74 GLY B N 1
ATOM 3134 C CA . GLY B 1 74 ? 16.234 61.969 -5.82 1 55.72 74 GLY B CA 1
ATOM 3135 C C . GLY B 1 74 ? 15.891 60.5 -5.617 1 55.72 74 GLY B C 1
ATOM 3136 O O . GLY B 1 74 ? 15.711 60.062 -4.484 1 55.72 74 GLY B O 1
ATOM 3137 N N . ILE B 1 75 ? 15.742 59.875 -6.762 1 60.97 75 ILE B N 1
ATOM 3138 C CA . ILE B 1 75 ? 15.438 58.438 -6.684 1 60.97 75 ILE B CA 1
ATOM 3139 C C . ILE B 1 75 ? 16.609 57.688 -6.047 1 60.97 75 ILE B C 1
ATOM 3141 O O . ILE B 1 75 ? 16.406 56.812 -5.215 1 60.97 75 ILE B O 1
ATOM 3145 N N . ALA B 1 76 ? 17.75 58.125 -6.543 1 61.97 76 ALA B N 1
ATOM 3146 C CA . ALA B 1 76 ? 18.953 57.531 -5.98 1 61.97 76 ALA B CA 1
ATOM 3147 C C . ALA B 1 76 ? 19.094 57.844 -4.496 1 61.97 76 ALA B C 1
ATOM 3149 O O . ALA B 1 76 ? 19.484 57 -3.699 1 61.97 76 ALA B O 1
ATOM 3150 N N . VAL B 1 77 ? 18.797 59.062 -4.258 1 64.25 77 VAL B N 1
ATOM 3151 C CA . VAL B 1 77 ? 18.891 59.5 -2.859 1 64.25 77 VAL B CA 1
ATOM 3152 C C . VAL B 1 77 ? 17.812 58.75 -2.043 1 64.25 77 VAL B C 1
ATOM 3154 O O . VAL B 1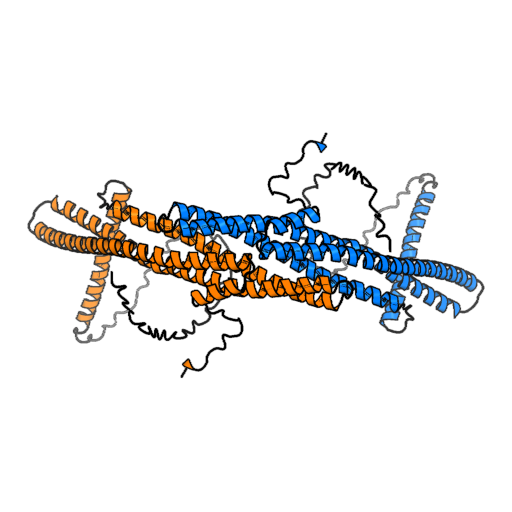 77 ? 18.078 58.312 -0.922 1 64.25 77 VAL B O 1
ATOM 3157 N N . GLU B 1 78 ? 16.703 58.625 -2.734 1 66.81 78 GLU B N 1
ATOM 3158 C CA . GLU B 1 78 ? 15.641 57.938 -2.029 1 66.81 78 GLU B CA 1
ATOM 3159 C C . GLU B 1 78 ? 16 56.469 -1.812 1 66.81 78 GLU B C 1
ATOM 3161 O O . GLU B 1 78 ? 15.758 55.906 -0.738 1 66.81 78 GLU B O 1
ATOM 3166 N N . LYS B 1 79 ? 16.594 55.969 -2.936 1 72.25 79 LYS B N 1
ATOM 3167 C CA . LYS B 1 79 ? 17.016 54.562 -2.801 1 72.25 79 LYS B CA 1
ATOM 3168 C C . LYS B 1 79 ? 18.141 54.438 -1.766 1 72.25 79 LYS B C 1
ATOM 3170 O O . LYS B 1 79 ? 18.172 53.469 -1.01 1 72.25 79 LYS B O 1
ATOM 3175 N N . PHE B 1 80 ? 18.969 55.438 -1.839 1 73.19 80 PHE B N 1
ATOM 3176 C CA . PHE B 1 80 ? 20.047 55.406 -0.86 1 73.19 80 PHE B CA 1
ATOM 3177 C C . PHE B 1 80 ? 19.5 55.562 0.552 1 73.19 80 PHE B C 1
ATOM 3179 O O . PHE B 1 80 ? 19.984 54.938 1.491 1 73.19 80 PHE B O 1
ATOM 3186 N N . ASP B 1 81 ? 18.562 56.406 0.603 1 75.75 81 ASP B N 1
ATOM 3187 C CA . ASP B 1 81 ? 17.953 56.594 1.913 1 75.75 81 ASP B CA 1
ATOM 3188 C C . ASP B 1 81 ? 17.266 55.344 2.408 1 75.75 81 ASP B C 1
ATOM 3190 O O . ASP B 1 81 ? 17.328 55 3.598 1 75.75 81 ASP B O 1
ATOM 3194 N N . ILE B 1 82 ? 16.766 54.594 1.572 1 78.75 82 ILE B N 1
ATOM 3195 C CA . ILE B 1 82 ? 16.094 53.344 1.929 1 78.75 82 ILE B CA 1
ATOM 3196 C C . ILE B 1 82 ? 17.125 52.344 2.393 1 78.75 82 ILE B C 1
ATOM 3198 O O . ILE B 1 82 ? 16.906 51.625 3.381 1 78.75 82 ILE B O 1
ATOM 3202 N N . VAL B 1 83 ? 18.219 52.344 1.717 1 81.5 83 VAL B N 1
ATOM 3203 C CA . VAL B 1 83 ? 19.266 51.375 2.064 1 81.5 83 VAL B CA 1
ATOM 3204 C C . VAL B 1 83 ? 19.891 51.75 3.406 1 81.5 83 VAL B C 1
ATOM 3206 O O . VAL B 1 83 ? 20.203 50.906 4.223 1 81.5 83 VAL B O 1
ATOM 3209 N N . LYS B 1 84 ? 20 53 3.547 1 82.31 84 LYS B N 1
ATOM 3210 C CA . LYS B 1 84 ? 20.562 53.469 4.812 1 82.31 84 LYS B CA 1
ATOM 3211 C C . LYS B 1 84 ? 19.625 53.156 5.977 1 82.31 84 LYS B C 1
ATOM 3213 O O . LYS B 1 84 ? 20.062 52.656 7.016 1 82.31 84 LYS B O 1
ATOM 3218 N N . LYS B 1 85 ? 18.406 53.438 5.738 1 82.5 85 LYS B N 1
ATOM 3219 C CA . LYS B 1 85 ? 17.422 53.156 6.781 1 82.5 85 LYS B CA 1
ATOM 3220 C C . LYS B 1 85 ? 17.375 51.656 7.094 1 82.5 85 LYS B C 1
ATOM 3222 O O . LYS B 1 85 ? 17.25 51.281 8.258 1 82.5 85 LYS B O 1
ATOM 3227 N N . TRP B 1 86 ? 17.516 51 6.074 1 83.69 86 TRP B N 1
ATOM 3228 C CA . TRP B 1 86 ? 17.516 49.562 6.258 1 83.69 86 TRP B CA 1
ATOM 3229 C C . TRP B 1 86 ? 18.734 49.094 7.059 1 83.69 86 TRP B C 1
ATOM 3231 O O . TRP B 1 86 ? 18.625 48.281 7.965 1 83.69 86 TRP B O 1
ATOM 3241 N N . GLY B 1 87 ? 19.75 49.656 6.742 1 84 87 GLY B N 1
ATOM 3242 C CA . GLY B 1 87 ? 20.969 49.344 7.457 1 84 87 GLY B CA 1
ATOM 3243 C C . GLY B 1 87 ? 20.906 49.688 8.93 1 84 87 GLY B C 1
ATOM 3244 O O . GLY B 1 87 ? 21.328 48.906 9.781 1 84 87 GLY B O 1
ATOM 3245 N N . ILE B 1 88 ? 20.359 50.812 9.195 1 86.12 88 ILE B N 1
ATOM 3246 C CA . ILE B 1 88 ? 20.25 51.281 10.57 1 86.12 88 ILE B CA 1
ATOM 3247 C C . ILE B 1 88 ? 19.297 50.375 11.344 1 86.12 88 ILE B C 1
ATOM 3249 O O . ILE B 1 88 ? 19.578 49.969 12.469 1 86.12 88 ILE B O 1
ATOM 3253 N N . ASN B 1 89 ? 18.266 50.156 10.719 1 86.94 89 ASN B N 1
ATOM 3254 C CA . ASN B 1 89 ? 17.281 49.281 11.352 1 86.94 89 ASN B CA 1
ATOM 3255 C C . ASN B 1 89 ? 17.844 47.906 11.617 1 86.94 89 ASN B C 1
ATOM 3257 O O . ASN B 1 89 ? 17.641 47.344 12.695 1 86.94 89 ASN B O 1
ATOM 3261 N N . THR B 1 90 ? 18.5 47.375 10.664 1 87.75 90 THR B N 1
ATOM 3262 C CA . THR B 1 90 ? 19.094 46.031 10.812 1 87.75 90 THR B CA 1
ATOM 3263 C C . THR B 1 90 ? 20.094 46 11.953 1 87.75 90 THR B C 1
ATOM 3265 O O . THR B 1 90 ? 20.156 45.062 12.719 1 87.75 90 THR B O 1
ATOM 3268 N N . TYR B 1 91 ? 20.797 47.094 11.961 1 87.88 91 TYR B N 1
ATOM 3269 C CA . TYR B 1 91 ? 21.797 47.188 13.031 1 87.88 91 TYR B CA 1
ATOM 3270 C C . TYR B 1 91 ? 21.109 47.25 14.398 1 87.88 91 TYR B C 1
ATOM 3272 O O . TYR B 1 91 ? 21.5 46.5 15.32 1 87.88 91 TYR B O 1
ATOM 3280 N N . LYS B 1 92 ? 20.156 48.062 14.523 1 88.88 92 LYS B N 1
ATOM 3281 C CA . LYS B 1 92 ? 19.453 48.219 15.797 1 88.88 92 LYS B CA 1
ATOM 3282 C C . LYS B 1 92 ? 18.766 46.938 16.219 1 88.88 92 LYS B C 1
ATOM 3284 O O . LYS B 1 92 ? 18.781 46.562 17.391 1 88.88 92 LYS B O 1
ATOM 3289 N N . CYS B 1 93 ? 18.25 46.281 15.328 1 89.5 93 CYS B N 1
ATOM 3290 C CA . CYS B 1 93 ? 17.531 45.062 15.617 1 89.5 93 CYS B CA 1
ATOM 3291 C C . CYS B 1 93 ? 18.5 43.938 16 1 89.5 93 CYS B C 1
ATOM 3293 O O . CYS B 1 93 ? 18.219 43.156 16.906 1 89.5 93 CYS B O 1
ATOM 3295 N N . THR B 1 94 ? 19.562 43.812 15.25 1 90 94 THR B N 1
ATOM 3296 C CA . THR B 1 94 ? 20.562 42.812 15.57 1 90 94 THR B CA 1
ATOM 3297 C C . THR B 1 94 ? 21.141 43.031 16.969 1 90 94 THR B C 1
ATOM 3299 O O . THR B 1 94 ? 21.359 42.094 17.719 1 90 94 THR B O 1
ATOM 3302 N N . LYS B 1 95 ? 21.391 44.219 17.25 1 88.19 95 LYS B N 1
ATOM 3303 C CA . LYS B 1 95 ? 21.891 44.562 18.578 1 88.19 95 LYS B CA 1
ATOM 3304 C C . LYS B 1 95 ? 20.891 44.125 19.656 1 88.19 95 LYS B C 1
ATOM 3306 O O . LYS B 1 95 ? 21.281 43.562 20.672 1 88.19 95 LYS B O 1
ATOM 3311 N N . GLN B 1 96 ? 19.672 44.5 19.438 1 89.5 96 GLN B N 1
ATOM 3312 C CA . GLN B 1 96 ? 18.625 44.156 20.391 1 89.5 96 GLN B CA 1
ATOM 3313 C C . GLN B 1 96 ? 18.5 42.625 20.5 1 89.5 96 GLN B C 1
ATOM 3315 O O . GLN B 1 96 ? 18.344 42.094 21.609 1 89.5 96 GLN B O 1
ATOM 3320 N N . LEU B 1 97 ? 18.594 41.938 19.391 1 89.31 97 LEU B N 1
ATOM 3321 C CA . LEU B 1 97 ? 18.469 40.469 19.359 1 89.31 97 LEU B CA 1
ATOM 3322 C C . LEU B 1 97 ? 19.594 39.812 20.172 1 89.31 97 LEU B C 1
ATOM 3324 O O . LEU B 1 97 ? 19.344 38.906 20.938 1 89.31 97 LEU B O 1
ATOM 3328 N N . LEU B 1 98 ? 20.75 40.344 20 1 87.81 98 LEU B N 1
ATOM 3329 C CA . LEU B 1 98 ? 21.906 39.812 20.719 1 87.81 98 LEU B CA 1
ATOM 3330 C C . LEU B 1 98 ? 21.797 40.125 22.203 1 87.81 98 LEU B C 1
ATOM 3332 O O . LEU B 1 98 ? 22.156 39.281 23.031 1 87.81 98 LEU B O 1
ATOM 3336 N N . SER B 1 99 ? 21.297 41.219 22.5 1 89 99 SER B N 1
ATOM 3337 C CA . SER B 1 99 ? 21.141 41.594 23.906 1 89 99 SER B CA 1
ATOM 3338 C C . SER B 1 99 ? 20.125 40.688 24.594 1 89 99 SER B C 1
ATOM 3340 O O . SER B 1 99 ? 20.312 40.281 25.75 1 89 99 SER B O 1
ATOM 3342 N N . GLU B 1 100 ? 19.062 40.438 23.953 1 87.5 100 GLU B N 1
ATOM 3343 C CA . GLU B 1 100 ? 18.047 39.531 24.5 1 87.5 100 GLU B CA 1
ATOM 3344 C C . GLU B 1 100 ? 18.609 38.125 24.688 1 87.5 100 GLU B C 1
ATOM 3346 O O . GLU B 1 100 ? 18.312 37.469 25.688 1 87.5 100 GLU B O 1
ATOM 3351 N N . ARG B 1 101 ? 19.406 37.688 23.734 1 87.62 101 ARG B N 1
ATOM 3352 C CA . ARG B 1 101 ? 19.984 36.344 23.766 1 87.62 101 ARG B CA 1
ATOM 3353 C C . ARG B 1 101 ? 20.938 36.219 24.953 1 87.62 101 ARG B C 1
ATOM 3355 O O . ARG B 1 101 ? 21.047 35.125 25.531 1 87.62 101 ARG B O 1
ATOM 3362 N N . PHE B 1 102 ? 21.562 37.312 25.266 1 87 102 PHE B N 1
ATOM 3363 C CA . PHE B 1 102 ? 22.547 37.281 26.344 1 87 102 PHE B CA 1
ATOM 3364 C C . PHE B 1 102 ? 21.891 37.656 27.672 1 87 102 PHE B C 1
ATOM 3366 O O . PHE B 1 102 ? 22.547 37.656 28.719 1 87 102 PHE B O 1
ATOM 3373 N N . GLY B 1 103 ? 20.531 37.844 27.719 1 83.88 103 GLY B N 1
ATOM 3374 C CA . GLY B 1 103 ? 19.781 38.094 28.938 1 83.88 103 GLY B CA 1
ATOM 3375 C C . GLY B 1 103 ? 19.938 39.531 29.453 1 83.88 103 GLY B C 1
ATOM 3376 O O . GLY B 1 103 ? 19.656 39.781 30.609 1 83.88 103 GLY B O 1
ATOM 3377 N N . ARG B 1 104 ? 20.469 40.438 28.75 1 81.5 104 ARG B N 1
ATOM 3378 C CA . ARG B 1 104 ? 20.703 41.812 29.188 1 81.5 104 ARG B CA 1
ATOM 3379 C C . ARG B 1 104 ? 19.609 42.75 28.688 1 81.5 104 ARG B C 1
ATOM 3381 O O . ARG B 1 104 ? 19.438 43.844 29.219 1 81.5 104 ARG B O 1
ATOM 3388 N N . GLY B 1 105 ? 18.844 42.219 27.734 1 75.94 105 GLY B N 1
ATOM 3389 C CA . GLY B 1 105 ? 17.875 43.094 27.109 1 75.94 105 GLY B CA 1
ATOM 3390 C C . GLY B 1 105 ? 16.453 42.906 27.625 1 75.94 105 GLY B C 1
ATOM 3391 O O . GLY B 1 105 ? 16.109 41.812 28.078 1 75.94 105 GLY B O 1
ATOM 3392 N N . SER B 1 106 ? 15.656 44.031 27.781 1 84 106 SER B N 1
ATOM 3393 C CA . SER B 1 106 ? 14.242 44 28.141 1 84 106 SER B CA 1
ATOM 3394 C C . SER B 1 106 ? 13.383 43.562 26.969 1 84 106 SER B C 1
ATOM 3396 O O . SER B 1 106 ? 13.461 44.156 25.875 1 84 106 SER B O 1
ATOM 3398 N N . ARG B 1 107 ? 12.773 42.438 26.984 1 87.75 107 ARG B N 1
ATOM 3399 C CA . ARG B 1 107 ? 11.914 41.938 25.922 1 87.75 107 ARG B CA 1
ATOM 3400 C C . ARG B 1 107 ? 10.445 42.156 26.25 1 87.75 107 ARG B C 1
ATOM 3402 O O . ARG B 1 107 ? 10.008 41.875 27.375 1 87.75 107 ARG B O 1
ATOM 3409 N N . THR B 1 108 ? 9.75 42.75 25.391 1 89.19 108 THR B N 1
ATOM 3410 C CA . THR B 1 108 ? 8.305 42.906 25.547 1 89.19 108 THR B CA 1
ATOM 3411 C C . THR B 1 108 ? 7.617 41.531 25.375 1 89.19 108 THR B C 1
ATOM 3413 O O . THR B 1 108 ? 7.836 40.844 24.375 1 89.19 108 THR B O 1
ATOM 3416 N N . VAL B 1 109 ? 6.922 41.094 26.469 1 85.81 109 VAL B N 1
ATOM 3417 C CA . VAL B 1 109 ? 6.348 39.75 26.422 1 85.81 109 VAL B CA 1
ATOM 3418 C C . VAL B 1 109 ? 4.836 39.844 26.609 1 85.81 109 VAL B C 1
ATOM 3420 O O . VAL B 1 109 ? 4.352 40.562 27.484 1 85.81 109 VAL B O 1
ATOM 3423 N N . ASP B 1 110 ? 4.141 39.281 25.688 1 91.19 110 ASP B N 1
ATOM 3424 C CA . ASP B 1 110 ? 2.727 38.969 25.844 1 91.19 110 ASP B CA 1
ATOM 3425 C C . ASP B 1 110 ? 2.516 37.469 26.031 1 91.19 110 ASP B C 1
ATOM 3427 O O . ASP B 1 110 ? 2.375 36.75 25.062 1 91.19 110 ASP B O 1
ATOM 3431 N N . LEU B 1 111 ? 2.396 37.094 27.297 1 91.12 111 LEU B N 1
ATOM 3432 C CA . LEU B 1 111 ? 2.41 35.656 27.641 1 91.12 111 LEU B CA 1
ATOM 3433 C C . LEU B 1 111 ? 1.211 34.938 27.047 1 91.12 111 LEU B C 1
ATOM 3435 O O . LEU B 1 111 ? 1.346 33.844 26.531 1 91.12 111 LEU B O 1
ATOM 3439 N N . GLU B 1 112 ? 0.082 35.562 27.078 1 93.69 112 GLU B N 1
ATOM 3440 C CA . GLU B 1 112 ? -1.13 34.938 26.562 1 93.69 112 GLU B CA 1
ATOM 3441 C C . GLU B 1 112 ? -1.031 34.719 25.047 1 93.69 112 GLU B C 1
ATOM 3443 O O . GLU B 1 112 ? -1.297 33.625 24.562 1 93.69 112 GLU B O 1
ATOM 3448 N N . LEU B 1 113 ? -0.633 35.781 24.391 1 94.5 113 LEU B N 1
ATOM 3449 C CA . LEU B 1 113 ? -0.529 35.688 22.938 1 94.5 113 LEU B CA 1
ATOM 3450 C C . LEU B 1 113 ? 0.565 34.688 22.531 1 94.5 113 LEU B C 1
ATOM 3452 O O . LEU B 1 113 ? 0.388 33.938 21.594 1 94.5 113 LEU B O 1
ATOM 3456 N N . GLU B 1 114 ? 1.698 34.719 23.203 1 93.62 114 GLU B N 1
ATOM 3457 C CA . GLU B 1 114 ? 2.803 33.812 22.891 1 93.62 114 GLU B CA 1
ATOM 3458 C C . GLU B 1 114 ? 2.408 32.375 23.125 1 93.62 114 GLU B C 1
ATOM 3460 O O . GLU B 1 114 ? 2.809 31.469 22.375 1 93.62 114 GLU B O 1
ATOM 3465 N N . THR B 1 115 ? 1.625 32.094 24.172 1 95.56 115 THR B N 1
ATOM 3466 C CA . THR B 1 115 ? 1.146 30.75 24.438 1 95.56 115 THR B CA 1
ATOM 3467 C C . THR B 1 115 ? 0.217 30.281 23.328 1 95.56 115 THR B C 1
ATOM 3469 O O . THR B 1 115 ? 0.292 29.125 22.891 1 95.56 115 THR B O 1
ATOM 3472 N N . GLN B 1 116 ? -0.638 31.172 22.844 1 95.25 116 GLN B N 1
ATOM 3473 C CA . GLN B 1 116 ? -1.557 30.844 21.766 1 95.25 116 GLN B CA 1
ATOM 3474 C C . GLN B 1 116 ? -0.798 30.531 20.469 1 95.25 116 GLN B C 1
ATOM 3476 O O . GLN B 1 116 ? -1.175 29.641 19.719 1 95.25 116 GLN B O 1
ATOM 3481 N N . ILE B 1 117 ? 0.24 31.297 20.266 1 96.25 117 ILE B N 1
ATOM 3482 C CA . ILE B 1 117 ? 1.047 31.094 19.078 1 96.25 117 ILE B CA 1
ATOM 3483 C C . ILE B 1 117 ? 1.757 29.75 19.141 1 96.25 117 ILE B C 1
ATOM 3485 O O . ILE B 1 117 ? 1.813 29.016 18.156 1 96.25 117 ILE B O 1
ATOM 3489 N N . GLU B 1 118 ? 2.273 29.422 20.312 1 95.56 118 GLU B N 1
ATOM 3490 C CA . GLU B 1 118 ? 2.943 28.141 20.469 1 95.56 118 GLU B CA 1
ATOM 3491 C C . GLU B 1 118 ? 1.962 26.984 20.297 1 95.56 118 GLU B C 1
ATOM 3493 O O . GLU B 1 118 ? 2.307 25.953 19.719 1 95.56 118 GLU B O 1
ATOM 3498 N N . LEU B 1 119 ? 0.801 27.172 20.812 1 94.62 119 LEU B N 1
ATOM 3499 C CA . LEU B 1 119 ? -0.235 26.156 20.641 1 94.62 119 LEU B CA 1
ATOM 3500 C C . LEU B 1 119 ? -0.564 25.953 19.156 1 94.62 119 LEU B C 1
ATOM 3502 O O . LEU B 1 119 ? -0.765 24.828 18.719 1 94.62 119 LEU B O 1
ATOM 3506 N N . LEU B 1 120 ? -0.626 27.078 18.438 1 95.94 120 LEU B N 1
ATOM 3507 C CA . LEU B 1 120 ? -0.878 27 17 1 95.94 120 LEU B CA 1
ATOM 3508 C C . LEU B 1 120 ? 0.236 26.234 16.297 1 95.94 120 LEU B C 1
ATOM 3510 O O . LEU B 1 120 ? -0.032 25.391 15.43 1 95.94 120 LEU B O 1
ATOM 3514 N N . ARG B 1 121 ? 1.485 26.438 16.641 1 96.69 121 ARG B N 1
ATOM 3515 C CA . ARG B 1 121 ? 2.617 25.75 16.031 1 96.69 121 ARG B CA 1
ATOM 3516 C C . ARG B 1 121 ? 2.562 24.25 16.312 1 96.69 121 ARG B C 1
ATOM 3518 O O . ARG B 1 121 ? 2.824 23.422 15.438 1 96.69 121 ARG B O 1
ATOM 3525 N N . GLU B 1 122 ? 2.219 23.875 17.547 1 95.69 122 GLU B N 1
ATOM 3526 C CA . GLU B 1 122 ? 2.094 22.469 17.922 1 95.69 122 GLU B CA 1
ATOM 3527 C C . GLU B 1 122 ? 0.952 21.781 17.156 1 95.69 122 GLU B C 1
ATOM 3529 O O . GLU B 1 122 ? 1.1 20.656 16.672 1 95.69 122 GLU B O 1
ATOM 3534 N N . THR B 1 123 ? -0.155 22.5 17.156 1 95.31 123 THR B N 1
ATOM 3535 C CA . THR B 1 123 ? -1.305 21.969 16.422 1 95.31 123 THR B CA 1
ATOM 3536 C C . THR B 1 123 ? -0.965 21.766 14.953 1 95.31 123 THR B C 1
ATOM 3538 O O . THR B 1 123 ? -1.342 20.75 14.359 1 95.31 123 THR B O 1
ATOM 3541 N N . LYS B 1 124 ? -0.299 22.766 14.367 1 97.06 124 LYS B N 1
ATOM 3542 C CA . LYS B 1 124 ? 0.092 22.625 12.969 1 97.06 124 LYS B CA 1
ATOM 3543 C C . LYS B 1 124 ? 0.969 21.391 12.758 1 97.06 124 LYS B C 1
ATOM 3545 O O . LYS B 1 124 ? 0.779 20.641 11.797 1 97.06 124 LYS B O 1
ATOM 3550 N N . ARG B 1 125 ? 1.886 21.125 13.648 1 97.19 125 ARG B N 1
ATOM 3551 C CA . ARG B 1 125 ? 2.76 19.953 13.555 1 97.19 125 ARG B CA 1
ATOM 3552 C C . ARG B 1 125 ? 1.953 18.672 13.602 1 97.19 125 ARG B C 1
ATOM 3554 O O . ARG B 1 125 ? 2.195 17.75 12.82 1 97.19 125 ARG B O 1
ATOM 3561 N N . LYS B 1 126 ? 1.088 18.562 14.484 1 97 126 LYS B N 1
ATOM 3562 C CA . LYS B 1 126 ? 0.259 17.375 14.633 1 97 126 LYS B CA 1
ATOM 3563 C C . LYS B 1 126 ? -0.613 17.156 13.406 1 97 126 LYS B C 1
ATOM 3565 O O . LYS B 1 126 ? -0.773 16.016 12.945 1 97 126 LYS B O 1
ATOM 3570 N N . TYR B 1 127 ? -1.206 18.25 12.906 1 97.75 127 TYR B N 1
ATOM 3571 C CA . TYR B 1 127 ? -2.037 18.141 11.711 1 97.75 127 TYR B CA 1
ATOM 3572 C C . TYR B 1 127 ? -1.195 17.781 10.492 1 97.75 127 TYR B C 1
ATOM 3574 O O . TYR B 1 127 ? -1.669 17.109 9.586 1 97.75 127 TYR B O 1
ATOM 3582 N N . GLU B 1 128 ? 0.062 18.219 10.469 1 97.69 128 GLU B N 1
ATOM 3583 C CA . GLU B 1 128 ? 0.971 17.812 9.398 1 97.69 128 GLU B CA 1
ATOM 3584 C C . GLU B 1 128 ? 1.227 16.312 9.445 1 97.69 128 GLU B C 1
ATOM 3586 O O . GLU B 1 128 ? 1.325 15.664 8.398 1 97.69 128 GLU B O 1
ATOM 3591 N N . SER B 1 129 ? 1.365 15.852 10.625 1 97.31 129 SER B N 1
ATOM 3592 C CA . SER B 1 129 ? 1.533 14.406 10.773 1 97.31 129 SER B CA 1
ATOM 3593 C C . SER B 1 129 ? 0.31 13.648 10.266 1 97.31 129 SER B C 1
ATOM 3595 O O . SER B 1 129 ? 0.442 12.648 9.562 1 97.31 129 SER B O 1
ATOM 3597 N N . VAL B 1 130 ? -0.846 14.133 10.617 1 97.38 130 VAL B N 1
ATOM 3598 C CA . VAL B 1 130 ? -2.086 13.516 10.164 1 97.38 130 VAL B CA 1
ATOM 3599 C C . VAL B 1 130 ? -2.162 13.578 8.641 1 97.38 130 VAL B C 1
ATOM 3601 O O . VAL B 1 130 ? -2.582 12.617 7.988 1 97.38 130 VAL B O 1
ATOM 3604 N N . LEU B 1 131 ? -1.78 14.719 8.125 1 97.69 131 LEU B N 1
ATOM 3605 C CA . LEU B 1 131 ? -1.778 14.898 6.68 1 97.69 131 LEU B CA 1
ATOM 3606 C C . LEU B 1 131 ? -0.857 13.883 6.012 1 97.69 131 LEU B C 1
ATOM 3608 O O . LEU B 1 131 ? -1.23 13.258 5.016 1 97.69 131 LEU B O 1
ATOM 3612 N N . HIS B 1 132 ? 0.323 13.672 6.582 1 98.12 132 HIS B N 1
ATOM 3613 C CA . HIS B 1 132 ? 1.281 12.703 6.062 1 98.12 132 HIS B CA 1
ATOM 3614 C C . HIS B 1 132 ? 0.709 11.289 6.098 1 98.12 132 HIS B C 1
ATOM 3616 O O . HIS B 1 132 ? 0.807 10.547 5.117 1 98.12 132 HIS B O 1
ATOM 3622 N N . LEU B 1 133 ? 0.112 10.938 7.121 1 97.94 133 LEU B N 1
ATOM 3623 C CA . LEU B 1 133 ? -0.469 9.609 7.285 1 97.94 133 LEU B CA 1
ATOM 3624 C C . LEU B 1 133 ? -1.655 9.414 6.348 1 97.94 133 LEU B C 1
ATOM 3626 O O . LEU B 1 133 ? -1.831 8.336 5.777 1 97.94 133 LEU B O 1
ATOM 3630 N N . ALA B 1 134 ? -2.451 10.461 6.227 1 97.56 134 ALA B N 1
ATOM 3631 C CA . ALA B 1 134 ? -3.594 10.383 5.32 1 97.56 134 ALA B CA 1
ATOM 3632 C C . ALA B 1 134 ? -3.137 10.195 3.877 1 97.56 134 ALA B C 1
ATOM 3634 O O . ALA B 1 134 ? -3.756 9.453 3.113 1 97.56 134 ALA B O 1
ATOM 3635 N N . ARG B 1 135 ? -2.109 10.844 3.516 1 98 135 ARG B N 1
ATOM 3636 C CA . ARG B 1 135 ? -1.541 10.664 2.184 1 98 135 ARG B CA 1
ATOM 3637 C C . ARG B 1 135 ? -1.025 9.242 1.994 1 98 135 ARG B C 1
ATOM 3639 O O . ARG B 1 135 ? -1.212 8.648 0.931 1 98 135 ARG B O 1
ATOM 3646 N N . ALA B 1 136 ? -0.351 8.75 2.99 1 97.75 136 ALA B N 1
ATOM 3647 C CA . ALA B 1 136 ? 0.108 7.367 2.941 1 97.75 136 ALA B CA 1
ATOM 3648 C C . ALA B 1 136 ? -1.067 6.406 2.803 1 97.75 136 ALA B C 1
ATOM 3650 O O . ALA B 1 136 ? -1.003 5.441 2.033 1 97.75 136 ALA B O 1
ATOM 3651 N N . LEU B 1 137 ? -2.104 6.672 3.535 1 97.38 137 LEU B N 1
ATOM 3652 C CA . LEU B 1 137 ? -3.307 5.852 3.461 1 97.38 137 LEU B CA 1
ATOM 3653 C C . LEU B 1 137 ? -3.861 5.824 2.041 1 97.38 137 LEU B C 1
ATOM 3655 O O . LEU B 1 137 ? -4.215 4.762 1.527 1 97.38 137 LEU B O 1
ATOM 3659 N N . THR B 1 138 ? -3.896 6.969 1.43 1 96.88 138 THR B N 1
ATOM 3660 C CA . THR B 1 138 ? -4.395 7.066 0.063 1 96.88 138 THR B CA 1
ATOM 3661 C C . THR B 1 138 ? -3.525 6.254 -0.891 1 96.88 138 THR B C 1
ATOM 3663 O O . THR B 1 138 ? -4.039 5.551 -1.765 1 96.88 138 THR B O 1
ATOM 3666 N N . ALA B 1 139 ? -2.291 6.316 -0.68 1 97.06 139 ALA B N 1
ATOM 3667 C CA . ALA B 1 139 ? -1.367 5.57 -1.529 1 97.06 139 ALA B CA 1
ATOM 3668 C C . ALA B 1 139 ? -1.557 4.066 -1.354 1 97.06 139 ALA B C 1
ATOM 3670 O O . ALA B 1 139 ? -1.585 3.318 -2.334 1 97.06 139 ALA B O 1
ATOM 3671 N N . HIS B 1 140 ? -1.641 3.664 -0.158 1 96.88 140 HIS B N 1
ATOM 3672 C CA . HIS B 1 140 ? -1.848 2.248 0.126 1 96.88 140 HIS B CA 1
ATOM 3673 C C . HIS B 1 140 ? -3.18 1.763 -0.438 1 96.88 140 HIS B C 1
ATOM 3675 O O . HIS B 1 140 ? -3.252 0.679 -1.022 1 96.88 140 HIS B O 1
ATOM 3681 N N . LEU B 1 141 ? -4.215 2.535 -0.259 1 96.44 141 LEU B N 1
ATOM 3682 C CA . LEU B 1 141 ? -5.527 2.174 -0.778 1 96.44 141 LEU B CA 1
ATOM 3683 C C . LEU B 1 141 ? -5.504 2.08 -2.301 1 96.44 141 LEU B C 1
ATOM 3685 O O . LEU B 1 141 ? -6.113 1.176 -2.881 1 96.44 141 LEU B O 1
ATOM 3689 N N . TYR B 1 142 ? -4.797 3.008 -2.912 1 96.31 142 TYR B N 1
ATOM 3690 C CA . TYR B 1 142 ? -4.688 2.984 -4.367 1 96.31 142 TYR B CA 1
ATOM 3691 C C . TYR B 1 142 ? -4.027 1.695 -4.844 1 96.31 142 TYR B C 1
ATOM 3693 O O . TYR B 1 142 ? -4.531 1.033 -5.754 1 96.31 142 TYR B O 1
ATOM 3701 N N . SER B 1 143 ? -2.975 1.377 -4.203 1 97.19 143 SER B N 1
ATOM 3702 C CA . SER B 1 143 ? -2.26 0.154 -4.555 1 97.19 143 SER B CA 1
ATOM 3703 C C . SER B 1 143 ? -3.111 -1.081 -4.285 1 97.19 143 SER B C 1
ATOM 3705 O O . SER B 1 143 ? -3.105 -2.031 -5.074 1 97.19 143 SER B O 1
ATOM 3707 N N . LEU B 1 144 ? -3.777 -1.087 -3.209 1 96.81 144 LEU B N 1
ATOM 3708 C CA . LEU B 1 144 ? -4.652 -2.199 -2.852 1 96.81 144 LEU B CA 1
ATOM 3709 C C . LEU B 1 144 ? -5.746 -2.385 -3.896 1 96.81 144 LEU B C 1
ATOM 3711 O O . LEU B 1 144 ? -5.996 -3.504 -4.348 1 96.81 144 LEU B O 1
ATOM 3715 N N . VAL B 1 145 ? -6.344 -1.276 -4.301 1 96.56 145 VAL B N 1
ATOM 3716 C CA . VAL B 1 145 ? -7.43 -1.313 -5.277 1 96.56 145 VAL B CA 1
ATOM 3717 C C . VAL B 1 145 ? -6.902 -1.827 -6.613 1 96.56 145 VAL B C 1
ATOM 3719 O O . VAL B 1 145 ? -7.566 -2.621 -7.285 1 96.56 145 VAL B O 1
ATOM 3722 N N . GLN B 1 146 ? -5.707 -1.448 -7.008 1 96.88 146 GLN B N 1
ATOM 3723 C CA . GLN B 1 146 ? -5.105 -1.909 -8.258 1 96.88 146 GLN B CA 1
ATOM 3724 C C . GLN B 1 146 ? -4.844 -3.41 -8.219 1 96.88 146 GLN B C 1
ATOM 3726 O O . GLN B 1 146 ? -5.09 -4.113 -9.195 1 96.88 146 GLN B O 1
ATOM 3731 N N . THR B 1 147 ? -4.305 -3.822 -7.137 1 97.88 147 THR B N 1
ATOM 3732 C CA . THR B 1 147 ? -4.027 -5.246 -6.988 1 97.88 147 THR B CA 1
ATOM 3733 C C . THR B 1 147 ? -5.32 -6.055 -6.977 1 97.88 147 THR B C 1
ATOM 3735 O O . THR B 1 147 ? -5.391 -7.133 -7.562 1 97.88 147 THR B O 1
ATOM 3738 N N . GLN B 1 148 ? -6.34 -5.559 -6.32 1 97.06 148 GLN B N 1
ATOM 3739 C CA . GLN B 1 148 ? -7.637 -6.227 -6.293 1 97.06 148 GLN B CA 1
ATOM 3740 C C . GLN B 1 148 ? -8.242 -6.312 -7.691 1 97.06 148 GLN B C 1
ATOM 3742 O O . GLN B 1 148 ? -8.867 -7.316 -8.047 1 97.06 148 GLN B O 1
ATOM 3747 N N . HIS B 1 149 ? -8.062 -5.293 -8.445 1 97.44 149 HIS B N 1
ATOM 3748 C CA . HIS B 1 149 ? -8.516 -5.32 -9.836 1 97.44 149 HIS B CA 1
ATOM 3749 C C . HIS B 1 149 ? -7.816 -6.422 -10.625 1 97.44 149 HIS B C 1
ATOM 3751 O O . HIS B 1 149 ? -8.469 -7.195 -11.328 1 97.44 149 HIS B O 1
ATOM 3757 N N . ALA B 1 150 ? -6.523 -6.473 -10.438 1 98.12 150 ALA B N 1
ATOM 3758 C CA . ALA B 1 150 ? -5.738 -7.484 -11.141 1 98.12 150 ALA B CA 1
ATOM 3759 C C . ALA B 1 150 ? -6.109 -8.891 -10.672 1 98.12 150 ALA B C 1
ATOM 3761 O O . ALA B 1 150 ? -6.195 -9.82 -11.484 1 98.12 150 ALA B O 1
ATOM 3762 N N . LEU B 1 151 ? -6.352 -9.016 -9.406 1 97.69 151 LEU B N 1
ATOM 3763 C CA . LEU B 1 151 ? -6.758 -10.297 -8.859 1 97.69 151 LEU B CA 1
ATOM 3764 C C . LEU B 1 151 ? -8.133 -10.711 -9.383 1 97.69 151 LEU B C 1
ATOM 3766 O O . LEU B 1 151 ? -8.352 -11.875 -9.703 1 97.69 151 LEU B O 1
ATOM 3770 N N . GLY B 1 152 ? -9.031 -9.703 -9.414 1 97.62 152 GLY B N 1
ATOM 3771 C CA . GLY B 1 152 ? -10.336 -9.984 -9.984 1 97.62 152 GLY B CA 1
ATOM 3772 C C . GLY B 1 152 ? -10.266 -10.5 -11.414 1 97.62 152 GLY B C 1
ATOM 3773 O O . GLY B 1 152 ? -10.938 -11.469 -11.766 1 97.62 152 GLY B O 1
ATOM 3774 N N . ASP B 1 153 ? -9.383 -9.953 -12.195 1 97.69 153 ASP B N 1
ATOM 3775 C CA . ASP B 1 153 ? -9.195 -10.375 -13.578 1 97.69 153 ASP B CA 1
ATOM 3776 C C . ASP B 1 153 ? -8.562 -11.766 -13.641 1 97.69 153 ASP B C 1
ATOM 3778 O O . ASP B 1 153 ? -8.961 -12.594 -14.461 1 97.69 153 ASP B O 1
ATOM 3782 N N . ALA B 1 154 ? -7.602 -12.016 -12.812 1 97.81 154 ALA B N 1
ATOM 3783 C CA . ALA B 1 154 ? -6.922 -13.305 -12.797 1 97.81 154 ALA B CA 1
ATOM 3784 C C . ALA B 1 154 ? -7.879 -14.422 -12.383 1 97.81 154 ALA B C 1
ATOM 3786 O O . ALA B 1 154 ? -7.895 -15.492 -12.992 1 97.81 154 ALA B O 1
ATOM 3787 N N . PHE B 1 155 ? -8.766 -14.188 -11.398 1 98 155 PHE B N 1
ATOM 3788 C CA . PHE B 1 155 ? -9.742 -15.172 -10.953 1 98 155 PHE B CA 1
ATOM 3789 C C . PHE B 1 155 ? -10.797 -15.414 -12.023 1 98 155 PHE B C 1
ATOM 3791 O O . PHE B 1 155 ? -11.242 -16.547 -12.227 1 98 155 PHE B O 1
ATOM 3798 N N . ALA B 1 156 ? -11.141 -14.32 -12.664 1 97.19 156 ALA B N 1
ATOM 3799 C CA . ALA B 1 156 ? -12.117 -14.461 -13.742 1 97.19 156 ALA B CA 1
ATOM 3800 C C . ALA B 1 156 ? -11.57 -15.328 -14.875 1 97.19 156 ALA B C 1
ATOM 3802 O O . ALA B 1 156 ? -12.273 -16.172 -15.414 1 97.19 156 ALA B O 1
ATOM 3803 N N . ASP B 1 157 ? -10.336 -15.117 -15.211 1 96.88 157 ASP B N 1
ATOM 3804 C CA . ASP B 1 157 ? -9.68 -15.906 -16.25 1 96.88 157 ASP B CA 1
ATOM 3805 C C . ASP B 1 157 ? -9.594 -17.375 -15.836 1 96.88 157 ASP B C 1
ATOM 3807 O O . ASP B 1 157 ? -9.898 -18.266 -16.625 1 96.88 157 ASP B O 1
ATOM 3811 N N . LEU B 1 158 ? -9.25 -17.625 -14.609 1 96.75 158 LEU B N 1
ATOM 3812 C CA . LEU B 1 158 ? -9.102 -19 -14.109 1 96.75 158 LEU B CA 1
ATOM 3813 C C . LEU B 1 158 ? -10.461 -19.672 -13.977 1 96.75 158 LEU B C 1
ATOM 3815 O O . LEU B 1 158 ? -10.57 -20.891 -14.109 1 96.75 158 LEU B O 1
ATOM 3819 N N . SER B 1 159 ? -11.508 -18.891 -13.734 1 96.06 159 SER B N 1
ATOM 3820 C CA . SER B 1 159 ? -12.859 -19.438 -13.641 1 96.06 159 SER B CA 1
ATOM 3821 C C . SER B 1 159 ? -13.312 -20.016 -14.969 1 96.06 159 SER B C 1
ATOM 3823 O O . SER B 1 159 ? -14.023 -21.031 -15 1 96.06 159 SER B O 1
ATOM 3825 N N . GLN B 1 160 ? -12.859 -19.484 -16.031 1 93.75 160 GLN B N 1
ATOM 3826 C CA . GLN B 1 160 ? -13.211 -19.953 -17.359 1 93.75 160 GLN B CA 1
ATOM 3827 C C . GLN B 1 160 ? -12.359 -21.156 -17.75 1 93.75 160 GLN B C 1
ATOM 3829 O O . GLN B 1 160 ? -12.852 -22.094 -18.391 1 93.75 160 GLN B O 1
ATOM 3834 N N . LYS B 1 161 ? -11.18 -21.172 -17.281 1 92.94 161 LYS B N 1
ATOM 3835 C CA . LYS B 1 161 ? -10.219 -22.172 -17.719 1 92.94 161 LYS B CA 1
ATOM 3836 C C . LYS B 1 161 ? -10.266 -23.406 -16.812 1 92.94 161 LYS B C 1
ATOM 3838 O O . LYS B 1 161 ? -9.781 -24.484 -17.203 1 92.94 161 LYS B O 1
ATOM 3843 N N . SER B 1 162 ? -10.789 -23.234 -15.617 1 92.69 162 SER B N 1
ATOM 3844 C CA . SER B 1 162 ? -10.875 -24.359 -14.68 1 92.69 162 SER B CA 1
ATOM 3845 C C . SER B 1 162 ? -12.32 -24.688 -14.352 1 92.69 162 SER B C 1
ATOM 3847 O O . SER B 1 162 ? -12.852 -24.25 -13.328 1 92.69 162 SER B O 1
ATOM 3849 N N . PRO B 1 163 ? -12.953 -25.547 -15.07 1 92.06 163 PRO B N 1
ATOM 3850 C CA . PRO B 1 163 ? -14.375 -25.859 -14.875 1 92.06 163 PRO B CA 1
ATOM 3851 C C . PRO B 1 163 ? -14.664 -26.484 -13.516 1 92.06 163 PRO B C 1
ATOM 3853 O O . PRO B 1 163 ? -15.727 -26.25 -12.93 1 92.06 163 PRO B O 1
ATOM 3856 N N . GLU B 1 164 ? -13.727 -27.234 -12.961 1 93.69 164 GLU B N 1
ATOM 3857 C CA . GLU B 1 164 ? -13.922 -27.906 -11.688 1 93.69 164 GLU B CA 1
ATOM 3858 C C . GLU B 1 164 ? -13.938 -26.922 -10.531 1 93.69 164 GLU B C 1
ATOM 3860 O O . GLU B 1 164 ? -14.461 -27.219 -9.453 1 93.69 164 GLU B O 1
ATOM 3865 N N . LEU B 1 165 ? -13.328 -25.766 -10.797 1 96 165 LEU B N 1
ATOM 3866 C CA . LEU B 1 165 ? -13.234 -24.734 -9.766 1 96 165 LEU B CA 1
ATOM 3867 C C . LEU B 1 165 ? -13.891 -23.438 -10.242 1 96 165 LEU B C 1
ATOM 3869 O O . LEU B 1 165 ? -13.516 -22.359 -9.805 1 96 165 LEU B O 1
ATOM 3873 N N . GLN B 1 166 ? -14.805 -23.5 -11.094 1 96.25 166 GLN B N 1
ATOM 3874 C CA . GLN B 1 166 ? -15.453 -22.344 -11.711 1 96.25 166 GLN B CA 1
ATOM 3875 C C . GLN B 1 166 ? -16.219 -21.516 -10.672 1 96.25 166 GLN B C 1
ATOM 3877 O O . GLN B 1 166 ? -16.141 -20.281 -10.672 1 96.25 166 GLN B O 1
ATOM 3882 N N . GLU B 1 167 ? -16.891 -22.125 -9.82 1 95.56 167 GLU B N 1
ATOM 3883 C CA . GLU B 1 167 ? -17.672 -21.422 -8.805 1 95.56 167 GLU B CA 1
ATOM 3884 C C . GLU B 1 167 ? -16.781 -20.719 -7.789 1 95.56 167 GLU B C 1
ATOM 3886 O O . GLU B 1 167 ? -17 -19.562 -7.441 1 95.56 167 GLU B O 1
ATOM 3891 N N . GLU B 1 168 ? -15.75 -21.422 -7.371 1 95.81 168 GLU B N 1
ATOM 3892 C CA . GLU B 1 168 ? -14.828 -20.875 -6.383 1 95.81 168 GLU B CA 1
ATOM 3893 C C . GLU B 1 168 ? -14.086 -19.656 -6.93 1 95.81 168 GLU B C 1
ATOM 3895 O O . GLU B 1 168 ? -14.016 -18.625 -6.266 1 95.81 168 GLU B O 1
ATOM 3900 N N . PHE B 1 169 ? -13.609 -19.766 -8.156 1 97 169 PHE B N 1
ATOM 3901 C CA . PHE B 1 169 ? -12.938 -18.641 -8.781 1 97 169 PHE B CA 1
ATOM 3902 C C . PHE B 1 169 ? -13.93 -17.531 -9.117 1 97 169 PHE B C 1
ATOM 3904 O O . PHE B 1 169 ? -13.609 -16.344 -9.016 1 97 169 PHE B O 1
ATOM 3911 N N . GLY B 1 170 ? -15.125 -17.938 -9.422 1 96.56 170 GLY B N 1
ATOM 3912 C CA . GLY B 1 170 ? -16.141 -16.969 -9.828 1 96.56 170 GLY B CA 1
ATOM 3913 C C . GLY B 1 170 ? -16.562 -16.047 -8.703 1 96.56 170 GLY B C 1
ATOM 3914 O O . GLY B 1 170 ? -16.609 -14.828 -8.891 1 96.56 170 GLY B O 1
ATOM 3915 N N . TYR B 1 171 ? -16.875 -16.609 -7.582 1 95.56 171 TYR B N 1
ATOM 3916 C CA . TYR B 1 171 ? -17.328 -15.742 -6.492 1 95.56 171 TYR B CA 1
ATOM 3917 C C . TYR B 1 171 ? -16.172 -14.883 -5.977 1 95.56 171 TYR B C 1
ATOM 3919 O O . TYR B 1 171 ? -16.391 -13.758 -5.531 1 95.56 171 TYR B O 1
ATOM 3927 N N . ASN B 1 172 ? -14.953 -15.406 -6.039 1 97.19 172 ASN B N 1
ATOM 3928 C CA . ASN B 1 172 ? -13.82 -14.586 -5.645 1 97.19 172 ASN B CA 1
ATOM 3929 C C . ASN B 1 172 ? -13.586 -13.438 -6.629 1 97.19 172 ASN B C 1
ATOM 3931 O O . ASN B 1 172 ? -13.227 -12.336 -6.223 1 97.19 172 ASN B O 1
ATOM 3935 N N . ALA B 1 173 ? -13.734 -13.711 -7.891 1 97.38 173 ALA B N 1
ATOM 3936 C CA . ALA B 1 173 ? -13.594 -12.672 -8.906 1 97.38 173 ALA B CA 1
ATOM 3937 C C . ALA B 1 173 ? -14.625 -11.562 -8.703 1 97.38 173 ALA B C 1
ATOM 3939 O O . ALA B 1 173 ? -14.281 -10.383 -8.727 1 97.38 173 ALA B O 1
ATOM 3940 N N . GLU B 1 174 ? -15.836 -11.898 -8.406 1 96.06 174 GLU B N 1
ATOM 3941 C CA . GLU B 1 174 ? -16.906 -10.938 -8.188 1 96.06 174 GLU B CA 1
ATOM 3942 C C . GLU B 1 174 ? -16.656 -10.102 -6.938 1 96.06 174 GLU B C 1
ATOM 3944 O O . GLU B 1 174 ? -16.875 -8.883 -6.941 1 96.06 174 GLU B O 1
ATOM 3949 N N . THR B 1 175 ? -16.312 -10.773 -5.941 1 95.62 175 THR B N 1
ATOM 3950 C CA . THR B 1 175 ? -16.031 -10.078 -4.691 1 95.62 175 THR B CA 1
ATOM 3951 C C . THR B 1 175 ? -14.914 -9.055 -4.879 1 95.62 175 THR B C 1
ATOM 3953 O O . THR B 1 175 ? -15.039 -7.91 -4.43 1 95.62 175 THR B O 1
ATOM 3956 N N . GLN B 1 176 ? -13.852 -9.492 -5.598 1 96.5 176 GLN B N 1
ATOM 3957 C CA . GLN B 1 176 ? -12.734 -8.586 -5.816 1 96.5 176 GLN B CA 1
ATOM 3958 C C . GLN B 1 176 ? -13.148 -7.402 -6.691 1 96.5 176 GLN B C 1
ATOM 3960 O O . GLN B 1 176 ? -12.719 -6.273 -6.461 1 96.5 176 GLN B O 1
ATOM 3965 N N . LYS B 1 177 ? -13.961 -7.586 -7.617 1 95.56 177 LYS B N 1
ATOM 3966 C CA . LYS B 1 177 ? -14.438 -6.516 -8.484 1 95.56 177 LYS B CA 1
ATOM 3967 C C . LYS B 1 177 ? -15.312 -5.527 -7.715 1 95.56 177 LYS B C 1
ATOM 3969 O O . LYS B 1 177 ? -15.195 -4.312 -7.906 1 95.56 177 LYS B O 1
ATOM 3974 N N . LEU B 1 178 ? -16.156 -6.059 -6.883 1 93.75 178 LEU B N 1
ATOM 3975 C CA . LEU B 1 178 ? -17 -5.215 -6.043 1 93.75 178 LEU B CA 1
ATOM 3976 C C . LEU B 1 178 ? -16.141 -4.371 -5.094 1 93.75 178 LEU B C 1
ATOM 3978 O O . LEU B 1 178 ? -16.391 -3.174 -4.93 1 93.75 178 LEU B O 1
ATOM 3982 N N . LEU B 1 179 ? -15.203 -5.035 -4.504 1 94.69 179 LEU B N 1
ATOM 3983 C CA . LEU B 1 179 ? -14.32 -4.336 -3.584 1 94.69 179 LEU B CA 1
ATOM 3984 C C . LEU B 1 179 ? -13.523 -3.256 -4.309 1 94.69 179 LEU B C 1
ATOM 3986 O O . LEU B 1 179 ? -13.25 -2.191 -3.748 1 94.69 179 LEU B O 1
ATOM 3990 N N . CYS B 1 180 ? -13.133 -3.561 -5.555 1 94.62 180 CYS B N 1
ATOM 3991 C CA . CYS B 1 180 ? -12.422 -2.582 -6.367 1 94.62 180 CYS B CA 1
ATOM 3992 C C . CYS B 1 180 ? -13.281 -1.354 -6.629 1 94.62 180 CYS B C 1
ATOM 3994 O O . CYS B 1 180 ? -12.82 -0.222 -6.492 1 94.62 180 CYS B O 1
ATOM 3996 N N . LYS B 1 181 ? -14.492 -1.497 -6.93 1 93.44 181 LYS B N 1
ATOM 3997 C CA . LYS B 1 181 ? -15.414 -0.397 -7.188 1 93.44 181 LYS B CA 1
ATOM 3998 C C . LYS B 1 181 ? -15.625 0.447 -5.934 1 93.44 181 LYS B C 1
ATOM 4000 O O . LYS B 1 181 ? -15.578 1.677 -5.992 1 93.44 181 LYS B O 1
ATOM 4005 N N . ASN B 1 182 ? -15.875 -0.238 -4.828 1 93.94 182 ASN B N 1
ATOM 4006 C CA . ASN B 1 182 ? -16.047 0.46 -3.559 1 93.94 182 ASN B CA 1
ATOM 4007 C C . ASN B 1 182 ? -14.773 1.192 -3.141 1 93.94 182 ASN B C 1
ATOM 4009 O O . ASN B 1 182 ? -14.844 2.277 -2.562 1 93.94 182 ASN B O 1
ATOM 4013 N N . GLY B 1 183 ? -13.648 0.504 -3.465 1 95.25 183 GLY B N 1
ATOM 4014 C CA . GLY B 1 183 ? -12.375 1.123 -3.123 1 95.25 183 GLY B CA 1
ATOM 4015 C C . GLY B 1 183 ? -12.117 2.416 -3.875 1 95.25 183 GLY B C 1
ATOM 4016 O O . GLY B 1 183 ? -11.586 3.373 -3.311 1 95.25 183 GLY B O 1
ATOM 4017 N N . GLU B 1 184 ? -12.508 2.486 -5.09 1 94.06 184 GLU B N 1
ATOM 4018 C CA . GLU B 1 184 ? -12.359 3.697 -5.891 1 94.06 184 GLU B CA 1
ATOM 4019 C C . GLU B 1 184 ? -13.219 4.832 -5.336 1 94.06 184 GLU B C 1
ATOM 4021 O O . GLU B 1 184 ? -12.781 5.984 -5.305 1 94.06 184 GLU B O 1
ATOM 4026 N N . THR B 1 185 ? -14.383 4.496 -4.914 1 94 185 THR B N 1
ATOM 4027 C CA . THR B 1 185 ? -15.273 5.48 -4.309 1 94 185 THR B CA 1
ATOM 4028 C C . THR B 1 185 ? -14.68 6.012 -3.006 1 94 185 THR B C 1
ATOM 4030 O O . THR B 1 185 ? -14.703 7.219 -2.754 1 94 185 THR B O 1
ATOM 4033 N N . LEU B 1 186 ? -14.211 5.078 -2.191 1 95.5 186 LEU B N 1
ATOM 4034 C CA . LEU B 1 186 ? -13.578 5.484 -0.938 1 95.5 186 LEU B CA 1
ATOM 4035 C C . LEU B 1 186 ? -12.391 6.398 -1.197 1 95.5 186 LEU B C 1
ATOM 4037 O O . LEU B 1 186 ? -12.188 7.383 -0.483 1 95.5 186 LEU B O 1
ATOM 4041 N N . LEU B 1 187 ? -11.625 6.078 -2.268 1 95.19 187 LEU B N 1
ATOM 4042 C CA . LEU B 1 187 ? -10.461 6.883 -2.615 1 95.19 187 LEU B CA 1
ATOM 4043 C C . LEU B 1 187 ? -10.867 8.32 -2.924 1 95.19 187 LEU B C 1
ATOM 4045 O O . LEU B 1 187 ? -10.141 9.258 -2.588 1 95.19 187 LEU B O 1
ATOM 4049 N N . GLY B 1 188 ? -11.977 8.477 -3.482 1 93.69 188 GLY B N 1
ATOM 4050 C CA . GLY B 1 188 ? -12.477 9.82 -3.717 1 93.69 188 GLY B CA 1
ATOM 4051 C C . GLY B 1 188 ? -12.711 10.602 -2.438 1 93.69 188 GLY B C 1
ATOM 4052 O O . GLY B 1 188 ? -12.328 11.773 -2.338 1 93.69 188 GLY B O 1
ATOM 4053 N N . ALA B 1 189 ? -13.297 10.008 -1.462 1 94.56 189 ALA B N 1
ATOM 4054 C CA . ALA B 1 189 ? -13.586 10.641 -0.179 1 94.56 189 ALA B CA 1
ATOM 4055 C C . ALA B 1 189 ? -12.305 10.969 0.575 1 94.56 189 ALA B C 1
ATOM 4057 O O . ALA B 1 189 ? -12.148 12.07 1.105 1 94.56 189 ALA B O 1
ATOM 4058 N N . VAL B 1 190 ? -11.359 10.016 0.625 1 96.12 190 VAL B N 1
ATOM 4059 C CA . VAL B 1 190 ? -10.125 10.211 1.372 1 96.12 190 VAL B CA 1
ATOM 4060 C C . VAL B 1 190 ? -9.273 11.289 0.698 1 96.12 190 VAL B C 1
ATOM 4062 O O . VAL B 1 190 ? -8.617 12.086 1.374 1 96.12 190 VAL B O 1
ATOM 4065 N N . ASN B 1 191 ? -9.336 11.359 -0.615 1 95.69 191 ASN B N 1
ATOM 4066 C CA . ASN B 1 191 ? -8.617 12.406 -1.335 1 95.69 191 ASN B CA 1
ATOM 4067 C C . ASN B 1 191 ? -9.188 13.789 -1.03 1 95.69 191 ASN B C 1
ATOM 4069 O O . ASN B 1 191 ? -8.438 14.758 -0.915 1 95.69 191 ASN B O 1
ATOM 4073 N N . PHE B 1 192 ? -10.453 13.906 -0.875 1 95.19 192 PHE B N 1
ATOM 4074 C CA . PHE B 1 192 ? -11.094 15.156 -0.487 1 95.19 192 PHE B CA 1
ATOM 4075 C C . PHE B 1 192 ? -10.656 15.578 0.912 1 95.19 192 PHE B C 1
ATOM 4077 O O . PHE B 1 192 ? -10.352 16.75 1.148 1 95.19 192 PHE B O 1
ATOM 4084 N N . PHE B 1 193 ? -10.648 14.602 1.788 1 96.62 193 PHE B N 1
ATOM 4085 C CA . PHE B 1 193 ? -10.172 14.836 3.146 1 96.62 193 PHE B CA 1
ATOM 4086 C C . PHE B 1 193 ? -8.742 15.359 3.135 1 96.62 193 PHE B C 1
ATOM 4088 O O . PHE B 1 193 ? -8.43 16.359 3.787 1 96.62 193 PHE B O 1
ATOM 4095 N N . VAL B 1 194 ? -7.852 14.703 2.324 1 97.5 194 VAL B N 1
ATOM 4096 C CA . VAL B 1 194 ? -6.445 15.086 2.232 1 97.5 194 VAL B CA 1
ATOM 4097 C C . VAL B 1 194 ? -6.328 16.5 1.664 1 97.5 194 VAL B C 1
ATOM 4099 O O . VAL B 1 194 ? -5.555 17.312 2.168 1 97.5 194 VAL B O 1
ATOM 4102 N N . SER B 1 195 ? -7.098 16.797 0.692 1 96.38 195 SER B N 1
ATOM 4103 C CA . SER B 1 195 ? -7.062 18.125 0.072 1 96.38 195 SER B CA 1
ATOM 4104 C C . SER B 1 195 ? -7.508 19.203 1.05 1 96.38 195 SER B C 1
ATOM 4106 O O . SER B 1 195 ? -6.898 20.266 1.118 1 96.38 195 SER B O 1
ATOM 4108 N N . SER B 1 196 ? -8.516 18.922 1.803 1 96.12 196 SER B N 1
ATOM 4109 C CA . SER B 1 196 ? -9.047 19.891 2.762 1 96.12 196 SER B CA 1
ATOM 4110 C C . SER B 1 196 ? -8.055 20.156 3.887 1 96.12 196 SER B C 1
ATOM 4112 O O . SER B 1 196 ? -7.836 21.297 4.273 1 96.12 196 SER B O 1
ATOM 4114 N N . ILE B 1 197 ? -7.441 19.109 4.387 1 97 197 ILE B N 1
ATOM 4115 C CA . ILE B 1 197 ? -6.469 19.281 5.465 1 97 197 ILE B CA 1
ATOM 4116 C C . ILE B 1 197 ? -5.23 20 4.938 1 97 197 ILE B C 1
ATOM 4118 O O . ILE B 1 197 ? -4.621 20.797 5.648 1 97 197 ILE B O 1
ATOM 4122 N N . ASN B 1 198 ? -4.895 19.672 3.689 1 97.5 198 ASN B N 1
ATOM 4123 C CA . ASN B 1 198 ? -3.766 20.359 3.07 1 97.5 198 ASN B CA 1
ATOM 4124 C C . ASN B 1 198 ? -4.004 21.875 2.982 1 97.5 198 ASN B C 1
ATOM 4126 O O . ASN B 1 198 ? -3.111 22.656 3.281 1 97.5 198 ASN B O 1
ATOM 4130 N N . THR B 1 199 ? -5.172 22.281 2.641 1 97.5 199 THR B N 1
ATOM 4131 C CA . THR B 1 199 ? -5.535 23.703 2.564 1 97.5 199 THR B CA 1
ATOM 4132 C C . THR B 1 199 ? -5.504 24.344 3.947 1 97.5 199 THR B C 1
ATOM 4134 O O . THR B 1 199 ? -4.969 25.438 4.117 1 97.5 199 THR B O 1
ATOM 4137 N N . LEU B 1 200 ? -6.039 23.625 4.93 1 97.31 200 LEU B N 1
ATOM 4138 C CA . LEU B 1 200 ? -6.059 24.141 6.297 1 97.31 200 LEU B CA 1
ATOM 4139 C C . LEU B 1 200 ? -4.641 24.344 6.82 1 97.31 200 LEU B C 1
ATOM 4141 O O . LEU B 1 200 ? -4.309 25.406 7.34 1 97.31 200 LEU B O 1
ATOM 4145 N N . VAL B 1 201 ? -3.717 23.375 6.617 1 97.06 201 VAL B N 1
ATOM 4146 C CA . VAL B 1 201 ? -2.387 23.359 7.219 1 97.06 201 VAL B CA 1
ATOM 4147 C C . VAL B 1 201 ? -1.449 24.266 6.414 1 97.06 201 VAL B C 1
ATOM 4149 O O . VAL B 1 201 ? -0.753 25.109 6.977 1 97.06 201 VAL B O 1
ATOM 4152 N N . ASN B 1 202 ? -1.475 24.188 5.105 1 96.56 202 ASN B N 1
ATOM 4153 C CA . ASN B 1 202 ? -0.431 24.797 4.293 1 96.56 202 ASN B CA 1
ATOM 4154 C C . ASN B 1 202 ? -0.886 26.141 3.715 1 96.56 202 ASN B C 1
ATOM 4156 O O . ASN B 1 202 ? -0.069 26.906 3.209 1 96.56 202 ASN B O 1
ATOM 4160 N N . LYS B 1 203 ? -2.104 26.469 3.828 1 96.31 203 LYS B N 1
ATOM 4161 C CA . LYS B 1 203 ? -2.564 27.766 3.363 1 96.31 203 LYS B CA 1
ATOM 4162 C C . LYS B 1 203 ? -3.078 28.609 4.523 1 96.31 203 LYS B C 1
ATOM 4164 O O . LYS B 1 203 ? -2.461 29.625 4.887 1 96.31 203 LYS B O 1
ATOM 4169 N N . THR B 1 204 ? -4.141 28.109 5.207 1 96.06 204 THR B N 1
ATOM 4170 C CA . THR B 1 204 ? -4.805 28.891 6.242 1 96.06 204 THR B CA 1
ATOM 4171 C C . THR B 1 204 ? -3.887 29.094 7.445 1 96.06 204 THR B C 1
ATOM 4173 O O . THR B 1 204 ? -3.67 30.219 7.883 1 96.06 204 THR B O 1
ATOM 4176 N N . MET B 1 205 ? -3.293 28 8.008 1 96 205 MET B N 1
ATOM 4177 C CA . MET B 1 205 ? -2.418 28.125 9.172 1 96 205 MET B CA 1
ATOM 4178 C C . MET B 1 205 ? -1.135 28.859 8.812 1 96 205 MET B C 1
ATOM 4180 O O . MET B 1 205 ? -0.633 29.656 9.602 1 96 205 MET B O 1
ATOM 4184 N N . GLU B 1 206 ? -0.691 28.641 7.574 1 95.25 206 GLU B N 1
ATOM 4185 C CA . GLU B 1 206 ? 0.537 29.297 7.145 1 95.25 206 GLU B CA 1
ATOM 4186 C C . GLU B 1 206 ? 0.329 30.797 6.988 1 95.25 206 GLU B C 1
ATOM 4188 O O . GLU B 1 206 ? 1.216 31.594 7.312 1 95.25 206 GLU B O 1
ATOM 4193 N N . ASP B 1 207 ? -0.805 31.203 6.527 1 95.81 207 ASP B N 1
ATOM 4194 C CA . ASP B 1 207 ? -1.136 32.625 6.406 1 95.81 207 ASP B CA 1
ATOM 4195 C C . ASP B 1 207 ? -1.106 33.312 7.77 1 95.81 207 ASP B C 1
ATOM 4197 O O . ASP B 1 207 ? -0.563 34.406 7.906 1 95.81 207 ASP B O 1
ATOM 4201 N N . THR B 1 208 ? -1.673 32.688 8.766 1 97 208 THR B N 1
ATOM 4202 C CA . THR B 1 208 ? -1.665 33.219 10.117 1 97 208 THR B CA 1
ATOM 4203 C C . THR B 1 208 ? -0.244 33.281 10.672 1 97 208 THR B C 1
ATOM 4205 O O . THR B 1 208 ? 0.134 34.25 11.328 1 97 208 THR B O 1
ATOM 4208 N N . LEU B 1 209 ? 0.576 32.281 10.312 1 96.94 209 LEU B N 1
ATOM 4209 C CA . LEU B 1 209 ? 1.948 32.25 10.805 1 96.94 209 LEU B CA 1
ATOM 4210 C C . LEU B 1 209 ? 2.795 33.344 10.141 1 96.94 209 LEU B C 1
ATOM 4212 O O . LEU B 1 209 ? 3.736 33.844 10.75 1 96.94 209 LEU B O 1
ATOM 4216 N N . MET B 1 210 ? 2.424 33.688 9 1 96.5 210 MET B N 1
ATOM 4217 C CA . MET B 1 210 ? 3.104 34.812 8.328 1 96.5 210 MET B CA 1
ATOM 4218 C C . MET B 1 210 ? 2.842 36.125 9.055 1 96.5 210 MET B C 1
ATOM 4220 O O . MET B 1 210 ? 3.754 36.938 9.227 1 96.5 210 MET B O 1
ATOM 4224 N N . THR B 1 211 ? 1.633 36.25 9.484 1 97.12 211 THR B N 1
ATOM 4225 C CA . THR B 1 211 ? 1.299 37.438 10.258 1 97.12 211 THR B CA 1
ATOM 4226 C C . THR B 1 211 ? 2.025 37.438 11.602 1 97.12 211 THR B C 1
ATOM 4228 O O . THR B 1 211 ? 2.443 38.5 12.094 1 97.12 211 THR B O 1
ATOM 4231 N N . VAL B 1 212 ? 2.168 36.25 12.148 1 96.75 212 VAL B N 1
ATOM 4232 C CA . VAL B 1 212 ? 2.898 36.094 13.406 1 96.75 212 VAL B CA 1
ATOM 4233 C C . VAL B 1 212 ? 4.359 36.5 13.203 1 96.75 212 VAL B C 1
ATOM 4235 O O . VAL B 1 212 ? 4.953 37.156 14.062 1 96.75 212 VAL B O 1
ATOM 4238 N N . LYS B 1 213 ? 4.922 36.156 12.109 1 96.75 213 LYS B N 1
ATOM 4239 C CA . LYS B 1 213 ? 6.301 36.531 11.805 1 96.75 213 LYS B CA 1
ATOM 4240 C C . LYS B 1 213 ? 6.445 38.031 11.719 1 96.75 213 LYS B C 1
ATOM 4242 O O . LYS B 1 213 ? 7.43 38.594 12.211 1 96.75 213 LYS B O 1
ATOM 4247 N N . GLN B 1 214 ? 5.496 38.688 11.133 1 96.25 214 GLN B N 1
ATOM 4248 C CA . GLN B 1 214 ? 5.5 40.156 11.047 1 96.25 214 GLN B CA 1
ATOM 4249 C C . GLN B 1 214 ? 5.383 40.781 12.43 1 96.25 214 GLN B C 1
ATOM 4251 O O . GLN B 1 214 ? 6.066 41.75 12.734 1 96.25 214 GLN B O 1
ATOM 4256 N N . TYR B 1 215 ? 4.555 40.125 13.188 1 96.69 215 TYR B N 1
ATOM 4257 C CA . TYR B 1 215 ? 4.379 40.562 14.562 1 96.69 215 TYR B CA 1
ATOM 4258 C C . TYR B 1 215 ? 5.672 40.438 15.359 1 96.69 215 TYR B C 1
ATOM 4260 O O . TYR B 1 215 ? 6.082 41.375 16.062 1 96.69 215 TYR B O 1
ATOM 4268 N N . GLU B 1 216 ? 6.363 39.312 15.227 1 94.06 216 GLU B N 1
ATOM 4269 C CA . GLU B 1 216 ? 7.621 39.062 15.938 1 94.06 216 GLU B CA 1
ATOM 4270 C C . GLU B 1 216 ? 8.695 40.062 15.469 1 94.06 216 GLU B C 1
ATOM 4272 O O . GLU B 1 216 ? 9.492 40.531 16.281 1 94.06 216 GLU B O 1
ATOM 4277 N N . THR B 1 217 ? 8.719 40.375 14.219 1 93.69 217 THR B N 1
ATOM 4278 C CA . THR B 1 217 ? 9.664 41.344 13.68 1 93.69 217 THR B CA 1
ATOM 4279 C C . THR B 1 217 ? 9.359 42.75 14.203 1 93.69 217 THR B C 1
ATOM 4281 O O . THR B 1 217 ? 10.273 43.5 14.57 1 93.69 217 THR B O 1
ATOM 4284 N N . ALA B 1 218 ? 8.062 43.031 14.227 1 95.25 218 ALA B N 1
ATOM 4285 C CA . ALA B 1 218 ? 7.652 44.344 14.742 1 95.25 218 ALA B CA 1
ATOM 4286 C C . ALA B 1 218 ? 7.965 44.469 16.234 1 95.25 218 ALA B C 1
ATOM 4288 O O . ALA B 1 218 ? 8.312 45.562 16.719 1 95.25 218 ALA B O 1
ATOM 4289 N N . ARG B 1 219 ? 7.781 43.344 16.938 1 94.31 219 ARG B N 1
ATOM 4290 C CA . ARG B 1 219 ? 8.109 43.344 18.359 1 94.31 219 ARG B CA 1
ATOM 4291 C C . ARG B 1 219 ? 9.594 43.625 18.578 1 94.31 219 ARG B C 1
ATOM 4293 O O . ARG B 1 219 ? 9.961 44.406 19.453 1 94.31 219 ARG B O 1
ATOM 4300 N N . LEU B 1 220 ? 10.422 43.062 17.766 1 92.75 220 LEU B N 1
ATOM 4301 C CA . LEU B 1 220 ? 11.867 43.281 17.875 1 92.75 220 LEU B CA 1
ATOM 4302 C C . LEU B 1 220 ? 12.219 44.719 17.547 1 92.75 220 LEU B C 1
ATOM 4304 O O . LEU B 1 220 ? 13.055 45.344 18.219 1 92.75 220 LEU B O 1
ATOM 4308 N N . GLU B 1 221 ? 11.586 45.25 16.547 1 94 221 GLU B N 1
ATOM 4309 C CA . GLU B 1 221 ? 11.812 46.656 16.172 1 94 221 GLU B CA 1
ATOM 4310 C C . GLU B 1 221 ? 11.344 47.594 17.281 1 94 221 GLU B C 1
ATOM 4312 O O . GLU B 1 221 ? 12.031 48.562 17.609 1 94 221 GLU B O 1
ATOM 4317 N N . TYR B 1 222 ? 10.219 47.281 17.828 1 94.44 222 TYR B N 1
ATOM 4318 C CA . TYR B 1 222 ? 9.688 48.094 18.938 1 94.44 222 TYR B CA 1
ATOM 4319 C C . TYR B 1 222 ? 10.656 48.125 20.109 1 94.44 222 TYR B C 1
ATOM 4321 O O . TYR B 1 222 ? 10.977 49.188 20.641 1 94.44 222 TYR B O 1
ATOM 4329 N N . ASP B 1 223 ? 11.164 47 20.453 1 93.75 223 ASP B N 1
ATOM 4330 C CA . ASP B 1 223 ? 12.094 46.906 21.578 1 93.75 223 ASP B CA 1
ATOM 4331 C C . ASP B 1 223 ? 13.422 47.594 21.25 1 93.75 223 ASP B C 1
ATOM 4333 O O . ASP B 1 223 ? 14.047 48.188 22.125 1 93.75 223 ASP B O 1
ATOM 4337 N N . ALA B 1 224 ? 13.883 47.5 20 1 92.62 224 ALA B N 1
ATOM 4338 C CA . ALA B 1 224 ? 15.141 48.125 19.578 1 92.62 224 ALA B CA 1
ATOM 4339 C C . ALA B 1 224 ? 15.062 49.656 19.672 1 92.62 224 ALA B C 1
ATOM 4341 O O . ALA B 1 224 ? 15.969 50.281 20.203 1 92.62 224 ALA B O 1
ATOM 4342 N N . TYR B 1 225 ? 13.984 50.219 19.25 1 93.62 225 TYR B N 1
ATOM 4343 C CA . TYR B 1 225 ? 13.844 51.656 19.266 1 93.62 225 TYR B CA 1
ATOM 4344 C C . TYR B 1 225 ? 13.492 52.188 20.656 1 93.62 225 TYR B C 1
ATOM 4346 O O . TYR B 1 225 ? 13.789 53.312 21 1 93.62 225 TYR B O 1
ATOM 4354 N N . ARG B 1 226 ? 12.844 51.312 21.422 1 91.94 226 ARG B N 1
ATOM 4355 C CA . ARG B 1 226 ? 12.633 51.656 22.828 1 91.94 226 ARG B CA 1
ATOM 4356 C C . ARG B 1 226 ? 13.953 51.75 23.562 1 91.94 226 ARG B C 1
ATOM 4358 O O . ARG B 1 226 ? 14.195 52.719 24.297 1 91.94 226 ARG B O 1
ATOM 4365 N N . THR B 1 227 ? 14.812 50.75 23.391 1 90.25 227 THR B N 1
ATOM 4366 C CA . THR B 1 227 ? 16.125 50.75 24.016 1 90.25 227 THR B CA 1
ATOM 4367 C C . THR B 1 227 ? 16.953 51.938 23.547 1 90.25 227 THR B C 1
ATOM 4369 O O . THR B 1 227 ? 17.703 52.531 24.328 1 90.25 227 THR B O 1
ATOM 4372 N N . ASP B 1 228 ? 16.812 52.312 22.297 1 88.88 228 ASP B N 1
ATOM 4373 C CA . ASP B 1 228 ? 17.531 53.438 21.734 1 88.88 228 ASP B CA 1
ATOM 4374 C C . ASP B 1 228 ? 17.078 54.75 22.391 1 88.88 228 ASP B C 1
ATOM 4376 O O . ASP B 1 228 ? 17.891 55.625 22.688 1 88.88 228 ASP B O 1
ATOM 4380 N N . LEU B 1 229 ? 15.836 54.906 22.562 1 90.06 229 LEU B N 1
ATOM 4381 C CA . LEU B 1 229 ? 15.289 56.125 23.203 1 90.06 229 LEU B CA 1
ATOM 4382 C C . LEU B 1 229 ? 15.734 56.219 24.656 1 90.06 229 LEU B C 1
ATOM 4384 O O . LEU B 1 229 ? 16.094 57.281 25.125 1 90.06 229 LEU B O 1
ATOM 4388 N N . GLU B 1 230 ? 15.734 55.031 25.281 1 89.12 230 GLU B N 1
ATOM 4389 C CA . GLU B 1 230 ? 16.188 55 26.672 1 89.12 230 GLU B CA 1
ATOM 4390 C C . GLU B 1 230 ? 17.656 55.375 26.797 1 89.12 230 GLU B C 1
ATOM 4392 O O . GLU B 1 230 ? 18.047 56.094 27.703 1 89.12 230 GLU B O 1
ATOM 4397 N N . GLU B 1 231 ? 18.406 54.906 25.844 1 85.75 231 GLU B N 1
ATOM 4398 C CA . GLU B 1 231 ? 19.828 55.219 25.859 1 85.75 231 GLU B CA 1
ATOM 4399 C C . GLU B 1 231 ? 20.078 56.688 25.562 1 85.75 231 GLU B C 1
ATOM 4401 O O . GLU B 1 231 ? 20.969 57.312 26.156 1 85.75 231 GLU B O 1
ATOM 4406 N N . LEU B 1 232 ? 19.281 57.312 24.688 1 86.5 232 LEU B N 1
ATOM 4407 C CA . LEU B 1 232 ? 19.438 58.719 24.328 1 86.5 232 LEU B CA 1
ATOM 4408 C C . LEU B 1 232 ? 18.953 59.625 25.453 1 86.5 232 LEU B C 1
ATOM 4410 O O . LEU B 1 232 ? 19.484 60.719 25.641 1 86.5 232 LEU B O 1
ATOM 4414 N N . SER B 1 233 ? 17.953 59.188 26.156 1 86.69 233 SER B N 1
ATOM 4415 C CA . SER B 1 233 ? 17.391 59.969 27.25 1 86.69 233 SER B CA 1
ATOM 4416 C C . SER B 1 233 ? 18.328 60.031 28.438 1 86.69 233 SER B C 1
ATOM 4418 O O . SER B 1 233 ? 18.266 60.938 29.234 1 86.69 233 SER B O 1
ATOM 4420 N N . MET B 1 234 ? 19.234 59.031 28.531 1 84.44 234 MET B N 1
ATOM 4421 C CA . MET B 1 234 ? 20.188 59 29.641 1 84.44 234 MET B CA 1
ATOM 4422 C C . MET B 1 234 ? 21.406 59.844 29.328 1 84.44 234 MET B C 1
ATOM 4424 O O . MET B 1 234 ? 22.203 60.156 30.219 1 84.44 234 MET B O 1
ATOM 4428 N N . GLY B 1 235 ? 21.469 60.469 28.109 1 77.94 235 GLY B N 1
ATOM 4429 C CA . GLY B 1 235 ? 22.625 61.25 27.703 1 77.94 235 GLY B CA 1
ATOM 4430 C C . GLY B 1 235 ? 22.469 62.719 27.984 1 77.94 235 GLY B C 1
ATOM 4431 O O . GLY B 1 235 ? 21.438 63.156 28.484 1 77.94 235 GLY B O 1
ATOM 4432 N N . PRO B 1 236 ? 23.547 63.531 27.734 1 79.12 236 PRO B N 1
ATOM 4433 C CA . PRO B 1 236 ? 23.531 65 28.016 1 79.12 236 PRO B CA 1
ATOM 4434 C C . PRO B 1 236 ? 22.516 65.75 27.141 1 79.12 236 PRO B C 1
ATOM 4436 O O . PRO B 1 236 ? 22.266 65.312 26 1 79.12 236 PRO B O 1
ATOM 4439 N N . ARG B 1 237 ? 21.75 66.688 27.734 1 78.94 237 ARG B N 1
ATOM 4440 C CA . ARG B 1 237 ? 20.656 67.438 27.078 1 78.94 237 ARG B CA 1
ATOM 4441 C C . ARG B 1 237 ? 21.172 68.688 26.406 1 78.94 237 ARG B C 1
ATOM 4443 O O . ARG B 1 237 ? 21.125 69.812 26.984 1 78.94 237 ARG B O 1
ATOM 4450 N N . ASP B 1 238 ? 22.047 68.562 25.469 1 77.38 238 ASP B N 1
ATOM 4451 C CA . ASP B 1 238 ? 22.422 69.688 24.672 1 77.38 238 ASP B CA 1
ATOM 4452 C C . ASP B 1 238 ? 21.406 70 23.578 1 77.38 238 ASP B C 1
ATOM 4454 O O . ASP B 1 238 ? 20.5 69.188 23.359 1 77.38 238 ASP B O 1
ATOM 4458 N N . ALA B 1 239 ? 21.391 71.188 22.953 1 75.62 239 ALA B N 1
ATOM 4459 C CA . ALA B 1 239 ? 20.406 71.625 21.969 1 75.62 239 ALA B CA 1
ATOM 4460 C C . ALA B 1 239 ? 20.297 70.625 20.828 1 75.62 239 ALA B C 1
ATOM 4462 O O . ALA B 1 239 ? 19.203 70.312 20.359 1 75.62 239 ALA B O 1
ATOM 4463 N N . GLY B 1 240 ? 21.391 70.062 20.344 1 77.5 240 GLY B N 1
ATOM 4464 C CA . GLY B 1 240 ? 21.391 69.062 19.312 1 77.5 240 GLY B CA 1
ATOM 4465 C C . GLY B 1 240 ? 20.812 67.75 19.781 1 77.5 240 GLY B C 1
ATOM 4466 O O . GLY B 1 240 ? 20.188 67 18.984 1 77.5 240 GLY B O 1
ATOM 4467 N N . ALA B 1 241 ? 20.859 67.688 20.984 1 80.56 241 ALA B N 1
ATOM 4468 C CA . ALA B 1 241 ? 20.391 66.438 21.609 1 80.56 241 ALA B CA 1
ATOM 4469 C C . ALA B 1 241 ? 18.875 66.375 21.688 1 80.56 241 ALA B C 1
ATOM 4471 O O . ALA B 1 241 ? 18.266 65.312 21.531 1 80.56 241 ALA B O 1
ATOM 4472 N N . VAL B 1 242 ? 18.297 67.625 21.734 1 83.56 242 VAL B N 1
ATOM 4473 C CA . VAL B 1 242 ? 16.844 67.688 21.844 1 83.56 242 VAL B CA 1
ATOM 4474 C C . VAL B 1 242 ? 16.188 67.312 20.516 1 83.56 242 VAL B C 1
ATOM 4476 O O . VAL B 1 242 ? 15.164 66.625 20.484 1 83.56 242 VAL B O 1
ATOM 4479 N N . SER B 1 243 ? 16.875 67.75 19.422 1 85.06 243 SER B N 1
ATOM 4480 C CA . SER B 1 243 ? 16.359 67.375 18.109 1 85.06 243 SER B CA 1
ATOM 4481 C C . SER B 1 243 ? 16.453 65.875 17.844 1 85.06 243 SER B C 1
ATOM 4483 O O . SER B 1 243 ? 15.547 65.312 17.266 1 85.06 243 SER B O 1
ATOM 4485 N N . ARG B 1 244 ? 17.531 65.312 18.312 1 86.5 244 ARG B N 1
ATOM 4486 C CA . ARG B 1 244 ? 17.719 63.875 18.156 1 86.5 244 ARG B CA 1
ATOM 4487 C C . ARG B 1 244 ? 16.719 63.094 19 1 86.5 244 ARG B C 1
ATOM 4489 O O . ARG B 1 244 ? 16.219 62.062 18.578 1 86.5 244 ARG B O 1
ATOM 4496 N N . LEU B 1 245 ? 16.375 63.594 20.109 1 88.12 245 LEU B N 1
ATOM 4497 C CA . LEU B 1 245 ? 15.43 62.969 21.031 1 88.12 245 LEU B CA 1
ATOM 4498 C C . LEU B 1 245 ? 14.016 63 20.469 1 88.12 245 LEU B C 1
ATOM 4500 O O . LEU B 1 245 ? 13.266 62.031 20.594 1 88.12 245 LEU B O 1
ATOM 4504 N N . ASP B 1 246 ? 13.734 64.188 19.797 1 88.62 246 ASP B N 1
ATOM 4505 C CA . ASP B 1 246 ? 12.406 64.312 19.203 1 88.62 246 ASP B CA 1
ATOM 4506 C C . ASP B 1 246 ? 12.234 63.312 18.047 1 88.62 246 ASP B C 1
ATOM 4508 O O . ASP B 1 246 ? 11.164 62.719 17.875 1 88.62 246 ASP B O 1
ATOM 4512 N N . ALA B 1 247 ? 13.281 63.125 17.281 1 87.94 247 ALA B N 1
ATOM 4513 C CA . ALA B 1 247 ? 13.234 62.188 16.156 1 87.94 247 ALA B CA 1
ATOM 4514 C C . ALA B 1 247 ? 13.133 60.75 16.656 1 87.94 247 ALA B C 1
ATOM 4516 O O . ALA B 1 247 ? 12.406 59.938 16.078 1 87.94 247 ALA B O 1
ATOM 4517 N N . ALA B 1 248 ? 13.844 60.469 17.75 1 89.56 248 ALA B N 1
ATOM 4518 C CA . ALA B 1 248 ? 13.828 59.125 18.328 1 89.56 248 ALA B CA 1
ATOM 4519 C C . ALA B 1 248 ? 12.461 58.812 18.938 1 89.56 248 ALA B C 1
ATOM 4521 O O . ALA B 1 248 ? 11.984 57.688 18.859 1 89.56 248 ALA B O 1
ATOM 4522 N N . GLN B 1 249 ? 11.867 59.812 19.531 1 92.31 249 GLN B N 1
ATOM 4523 C CA . GLN B 1 249 ? 10.539 59.656 20.109 1 92.31 249 GLN B CA 1
ATOM 4524 C C . GLN B 1 249 ? 9.492 59.375 19.031 1 92.31 249 GLN B C 1
ATOM 4526 O O . GLN B 1 249 ? 8.594 58.562 19.203 1 92.31 249 GLN B O 1
ATOM 4531 N N . SER B 1 250 ? 9.695 60.125 17.891 1 93.5 250 SER B N 1
ATOM 4532 C CA . SER B 1 250 ? 8.766 59.938 16.781 1 93.5 250 SER B CA 1
ATOM 4533 C C . SER B 1 250 ? 8.898 58.531 16.203 1 93.5 250 SER B C 1
ATOM 4535 O O . SER B 1 250 ? 7.895 57.875 15.867 1 93.5 250 SER B O 1
ATOM 4537 N N . GLN B 1 251 ? 10.109 58.031 16.078 1 91.5 251 GLN B N 1
ATOM 4538 C CA . GLN B 1 251 ? 10.336 56.688 15.57 1 91.5 251 GLN B CA 1
ATOM 4539 C C . GLN B 1 251 ? 9.812 55.625 16.547 1 91.5 251 GLN B C 1
ATOM 4541 O O . GLN B 1 251 ? 9.211 54.625 16.125 1 91.5 251 GLN B O 1
ATOM 4546 N N . PHE B 1 252 ? 10.008 55.812 17.812 1 93.06 252 PHE B N 1
ATOM 4547 C CA . PHE B 1 252 ? 9.516 54.906 18.844 1 93.06 252 PHE B CA 1
ATOM 4548 C C . PHE B 1 252 ? 7.996 54.781 18.781 1 93.06 252 PHE B C 1
ATOM 4550 O O . PHE B 1 252 ? 7.457 53.688 18.828 1 93.06 252 PHE B O 1
ATOM 4557 N N . GLN B 1 253 ? 7.387 55.969 18.609 1 94.94 253 GLN B N 1
ATOM 4558 C CA . GLN B 1 253 ? 5.93 55.969 18.562 1 94.94 253 GLN B CA 1
ATOM 4559 C C . GLN B 1 253 ? 5.414 55.281 17.312 1 94.94 253 GLN B C 1
ATOM 4561 O O . GLN B 1 253 ? 4.406 54.562 17.359 1 94.94 253 GLN B O 1
ATOM 4566 N N . SER B 1 254 ? 6.09 55.438 16.188 1 95.12 254 SER B N 1
ATOM 4567 C CA . SER B 1 254 ? 5.695 54.75 14.945 1 95.12 254 SER B CA 1
ATOM 4568 C C . SER B 1 254 ? 5.797 53.25 15.07 1 95.12 254 SER B C 1
ATOM 4570 O O . SER B 1 254 ? 4.891 52.531 14.648 1 95.12 254 SER B O 1
ATOM 4572 N N . HIS B 1 255 ? 6.871 52.781 15.664 1 94.12 255 HIS B N 1
ATOM 4573 C CA . HIS B 1 255 ? 7.059 51.344 15.82 1 94.12 255 HIS B CA 1
ATOM 4574 C C . HIS B 1 255 ? 6.129 50.781 16.891 1 94.12 255 HIS B C 1
ATOM 4576 O O . HIS B 1 255 ? 5.711 49.625 16.797 1 94.12 255 HIS B O 1
ATOM 4582 N N . LYS B 1 256 ? 5.812 51.531 17.875 1 94.88 256 LYS B N 1
ATOM 4583 C CA . LYS B 1 256 ? 4.844 51.125 18.891 1 94.88 256 LYS B CA 1
ATOM 4584 C C . LYS B 1 256 ? 3.463 50.906 18.266 1 94.88 256 LYS B C 1
ATOM 4586 O O . LYS B 1 256 ? 2.799 49.906 18.547 1 94.88 256 LYS B O 1
ATOM 4591 N N . ASP B 1 257 ? 3.131 51.875 17.406 1 96.62 257 ASP B N 1
ATOM 4592 C CA . ASP B 1 257 ? 1.837 51.75 16.75 1 96.62 257 ASP B CA 1
ATOM 4593 C C . ASP B 1 257 ? 1.783 50.531 15.828 1 96.62 257 ASP B C 1
ATOM 4595 O O . ASP B 1 257 ? 0.763 49.844 15.766 1 96.62 257 ASP B O 1
ATOM 4599 N N . LYS B 1 258 ? 2.855 50.344 15.117 1 96.56 258 LYS B N 1
ATOM 4600 C CA . LYS B 1 258 ? 2.928 49.188 14.242 1 96.56 258 LYS B CA 1
ATOM 4601 C C . LYS B 1 258 ? 2.832 47.875 15.047 1 96.56 258 LYS B C 1
ATOM 4603 O O . LYS B 1 258 ? 2.111 46.969 14.664 1 96.56 258 LYS B O 1
ATOM 4608 N N . TYR B 1 259 ? 3.523 47.812 16.172 1 96.12 259 TYR B N 1
ATOM 4609 C CA . TYR B 1 259 ? 3.523 46.656 17.047 1 96.12 259 TYR B CA 1
ATOM 4610 C C . TYR B 1 259 ? 2.131 46.375 17.609 1 96.12 259 TYR B C 1
ATOM 4612 O O . TYR B 1 259 ? 1.638 45.25 17.547 1 96.12 259 TYR B O 1
ATOM 4620 N N . GLU B 1 260 ? 1.466 47.406 18.094 1 95.88 260 GLU B N 1
ATOM 4621 C CA . GLU B 1 260 ? 0.145 47.25 18.703 1 95.88 260 GLU B CA 1
ATOM 4622 C C . GLU B 1 260 ? -0.895 46.844 17.656 1 95.88 260 GLU B C 1
ATOM 4624 O O . GLU B 1 260 ? -1.799 46.062 17.938 1 95.88 260 GLU B O 1
ATOM 4629 N N . LYS B 1 261 ? -0.724 47.375 16.453 1 96.88 261 LYS B N 1
ATOM 4630 C CA . LYS B 1 261 ? -1.633 47 15.383 1 96.88 261 LYS B CA 1
ATOM 4631 C C . LYS B 1 261 ? -1.479 45.531 15.023 1 96.88 261 LYS B C 1
ATOM 4633 O O . LYS B 1 261 ? -2.471 44.812 14.914 1 96.88 261 LYS B O 1
ATOM 4638 N N . LEU B 1 262 ? -0.264 45.125 14.844 1 96.38 262 LEU B N 1
ATOM 4639 C CA . LEU B 1 262 ? 0.002 43.719 14.469 1 96.38 262 LEU B CA 1
ATOM 4640 C C . LEU B 1 262 ? -0.378 42.781 15.594 1 96.38 262 LEU B C 1
ATOM 4642 O O . LEU B 1 262 ? -0.831 41.656 15.336 1 96.38 262 LEU B O 1
ATOM 4646 N N . ARG B 1 263 ? -0.208 43.156 16.812 1 95.5 263 ARG B N 1
ATOM 4647 C CA . ARG B 1 263 ? -0.62 42.375 17.953 1 95.5 263 ARG B CA 1
ATOM 4648 C C . ARG B 1 263 ? -2.123 42.094 17.938 1 95.5 263 ARG B C 1
ATOM 4650 O O . ARG B 1 263 ? -2.572 40.969 18.141 1 95.5 263 ARG B O 1
ATOM 4657 N N . ALA B 1 264 ? -2.814 43.219 17.672 1 96.06 264 ALA B N 1
ATOM 4658 C CA . ALA B 1 264 ? -4.27 43.094 17.609 1 96.06 264 ALA B CA 1
ATOM 4659 C C . ALA B 1 264 ? -4.688 42.219 16.422 1 96.06 264 ALA B C 1
ATOM 4661 O O . ALA B 1 264 ? -5.609 41.438 16.531 1 96.06 264 ALA B O 1
ATOM 4662 N N . ASP B 1 265 ? -3.996 42.375 15.297 1 95.75 265 ASP B N 1
ATOM 4663 C CA . ASP B 1 265 ? -4.293 41.562 14.102 1 95.75 265 ASP B CA 1
ATOM 4664 C C . ASP B 1 265 ? -4.07 40.094 14.367 1 95.75 265 ASP B C 1
ATOM 4666 O O . ASP B 1 265 ? -4.891 39.25 13.977 1 95.75 265 ASP B O 1
ATOM 4670 N N . VAL B 1 266 ? -2.996 39.781 15.008 1 96.62 266 VAL B N 1
ATOM 4671 C CA . VAL B 1 266 ? -2.672 38.375 15.273 1 96.62 266 VAL B CA 1
ATOM 4672 C C . VAL B 1 266 ? -3.717 37.781 16.219 1 96.62 266 VAL B C 1
ATOM 4674 O O . VAL B 1 266 ? -4.172 36.656 16.016 1 96.62 266 VAL B O 1
ATOM 4677 N N . ALA B 1 267 ? -4.145 38.562 17.234 1 95.94 267 ALA B N 1
ATOM 4678 C CA . ALA B 1 267 ? -5.129 38.062 18.203 1 95.94 267 ALA B CA 1
ATOM 4679 C C . ALA B 1 267 ? -6.457 37.75 17.516 1 95.94 267 ALA B C 1
ATOM 4681 O O . ALA B 1 267 ? -7.07 36.719 17.766 1 95.94 267 ALA B O 1
ATOM 4682 N N . ILE B 1 268 ? -6.867 38.625 16.594 1 95.94 268 ILE B N 1
ATOM 4683 C CA . ILE B 1 268 ? -8.117 38.438 15.859 1 95.94 268 ILE B CA 1
ATOM 4684 C C . ILE B 1 268 ? -7.98 37.25 14.906 1 95.94 268 ILE B C 1
ATOM 4686 O O . ILE B 1 268 ? -8.875 36.406 14.82 1 95.94 268 ILE B O 1
ATOM 4690 N N . LYS B 1 269 ? -6.855 37.188 14.188 1 96.12 269 LYS B N 1
ATOM 4691 C CA . LYS B 1 269 ? -6.629 36.125 13.219 1 96.12 269 LYS B CA 1
ATOM 4692 C C . LYS B 1 269 ? -6.586 34.75 13.898 1 96.12 269 LYS B C 1
ATOM 4694 O O . LYS B 1 269 ? -7.094 33.75 13.359 1 96.12 269 LYS B O 1
ATOM 4699 N N . LEU B 1 270 ? -6.035 34.75 15.086 1 96.62 270 LEU B N 1
ATOM 4700 C CA . LEU B 1 270 ? -5.945 33.5 15.828 1 96.62 270 LEU B CA 1
ATOM 4701 C C . LEU B 1 270 ? -7.332 33 16.25 1 96.62 270 LEU B C 1
ATOM 4703 O O . LEU B 1 270 ? -7.629 31.812 16.172 1 96.62 270 LEU B O 1
ATOM 4707 N N . LYS B 1 271 ? -8.18 33.906 16.641 1 95.88 271 LYS B N 1
ATOM 4708 C CA . LYS B 1 271 ? -9.539 33.562 17.047 1 95.88 271 LYS B CA 1
ATOM 4709 C C . LYS B 1 271 ? -10.352 33.031 15.859 1 95.88 271 LYS B C 1
ATOM 4711 O O . LYS B 1 271 ? -11.031 32.031 15.969 1 95.88 271 LYS B O 1
ATOM 4716 N N . PHE B 1 272 ? -10.211 33.75 14.727 1 95.94 272 PHE B N 1
ATOM 4717 C CA . PHE B 1 272 ? -10.922 33.344 13.523 1 95.94 272 PHE B CA 1
ATOM 4718 C C . PHE B 1 272 ? -10.406 31.984 13.016 1 95.94 272 PHE B C 1
ATOM 4720 O O . PHE B 1 272 ? -11.18 31.156 12.531 1 95.94 272 PHE B O 1
ATOM 4727 N N . LEU B 1 273 ? -9.133 31.812 13.078 1 97 273 LEU B N 1
ATOM 4728 C CA . LEU B 1 273 ? -8.523 30.562 12.648 1 97 273 LEU B CA 1
ATOM 4729 C C . LEU B 1 273 ? -9.031 29.391 13.492 1 97 273 LEU B C 1
ATOM 4731 O O . LEU B 1 273 ? -9.344 28.328 12.961 1 97 273 LEU B O 1
ATOM 4735 N N . GLU B 1 274 ? -9.117 29.562 14.766 1 95.19 274 GLU B N 1
ATOM 4736 C CA . GLU B 1 274 ? -9.602 28.516 15.656 1 95.19 274 GLU B CA 1
ATOM 4737 C C . GLU B 1 274 ? -11.047 28.141 15.336 1 95.19 274 GLU B C 1
ATOM 4739 O O . GLU B 1 274 ? -11.383 26.953 15.281 1 95.19 274 GLU B O 1
ATOM 4744 N N . GLU B 1 275 ? -11.859 29.109 15.062 1 95.12 275 GLU B N 1
ATOM 4745 C CA . GLU B 1 275 ? -13.258 28.859 14.711 1 95.12 275 GLU B CA 1
ATOM 4746 C C . GLU B 1 275 ? -13.359 28.125 13.375 1 95.12 275 GLU B C 1
ATOM 4748 O O . GLU B 1 275 ? -14.133 27.172 13.25 1 95.12 275 GLU B O 1
ATOM 4753 N N . ASN B 1 276 ? -12.586 28.594 12.453 1 95.56 276 ASN B N 1
ATOM 4754 C CA . ASN B 1 276 ? -12.586 27.953 11.148 1 95.56 276 ASN B CA 1
ATOM 4755 C C . ASN B 1 276 ? -12.055 26.531 11.227 1 95.56 276 ASN B C 1
ATOM 4757 O O . ASN B 1 276 ? -12.602 25.625 10.586 1 95.56 276 ASN B O 1
ATOM 4761 N N . LYS B 1 277 ? -10.992 26.359 11.914 1 95.94 277 LYS B N 1
ATOM 4762 C CA . LYS B 1 277 ? -10.398 25.047 12.094 1 95.94 277 LYS B CA 1
ATOM 4763 C C . LYS B 1 277 ? -11.422 24.047 12.656 1 95.94 277 LYS B C 1
ATOM 4765 O O . LYS B 1 277 ? -11.555 22.938 12.141 1 95.94 277 LYS B O 1
ATOM 4770 N N . ILE B 1 278 ? -12.156 24.422 13.68 1 96.19 278 ILE B N 1
ATOM 4771 C CA . ILE B 1 278 ? -13.133 23.547 14.32 1 96.19 278 ILE B CA 1
ATOM 4772 C C . ILE B 1 278 ? -14.25 23.203 13.336 1 96.19 278 ILE B C 1
ATOM 4774 O O . ILE B 1 278 ? -14.664 22.047 13.227 1 96.19 278 ILE B O 1
ATOM 4778 N N . LYS B 1 279 ? -14.688 24.156 12.555 1 95.56 279 LYS B N 1
ATOM 4779 C CA . LYS B 1 279 ? -15.75 23.953 11.578 1 95.56 279 LYS B CA 1
ATOM 4780 C C . LYS B 1 279 ? -15.305 23 10.469 1 95.56 279 LYS B C 1
ATOM 4782 O O . LYS B 1 279 ? -16.016 22.047 10.148 1 95.56 279 LYS B O 1
ATOM 4787 N N . VAL B 1 280 ? -14.188 23.297 9.953 1 95.5 280 VAL B N 1
ATOM 4788 C CA . VAL B 1 280 ? -13.664 22.5 8.844 1 95.5 280 VAL B CA 1
ATOM 4789 C C . VAL B 1 280 ? -13.375 21.078 9.32 1 95.5 280 VAL B C 1
ATOM 4791 O O . VAL B 1 280 ? -13.781 20.109 8.68 1 95.5 280 VAL B O 1
ATOM 4794 N N . MET B 1 281 ? -12.703 20.906 10.445 1 96.38 281 MET B N 1
ATOM 4795 C CA . MET B 1 281 ? -12.305 19.594 10.938 1 96.38 281 MET B CA 1
ATOM 4796 C C . MET B 1 281 ? -13.516 18.781 11.367 1 96.38 281 MET B C 1
ATOM 4798 O O . MET B 1 281 ? -13.531 17.547 11.219 1 96.38 281 MET B O 1
ATOM 4802 N N . HIS B 1 282 ? -14.531 19.484 11.922 1 95.81 282 HIS B N 1
ATOM 4803 C CA . HIS B 1 282 ? -15.75 18.766 12.266 1 95.81 282 HIS B CA 1
ATOM 4804 C C . HIS B 1 282 ? -16.359 18.094 11.039 1 95.81 282 HIS B C 1
ATOM 4806 O O . HIS B 1 282 ? -16.672 16.891 11.078 1 95.81 282 HIS B O 1
ATOM 4812 N N . LYS B 1 283 ? -16.453 18.797 9.984 1 95 283 LYS B N 1
ATOM 4813 C CA . LYS B 1 283 ? -17.031 18.281 8.742 1 95 283 LYS B CA 1
ATOM 4814 C C . LYS B 1 283 ? -16.141 17.203 8.133 1 95 283 LYS B C 1
ATOM 4816 O O . LYS B 1 283 ? -16.641 16.141 7.727 1 95 283 LYS B O 1
ATOM 4821 N N . GLN B 1 284 ? -14.852 17.438 8.086 1 96.12 284 GLN B N 1
ATOM 4822 C CA . GLN B 1 284 ? -13.914 16.531 7.418 1 96.12 284 GLN B CA 1
ATOM 4823 C C . GLN B 1 284 ? -13.758 15.234 8.203 1 96.12 284 GLN B C 1
ATOM 4825 O O . GLN B 1 284 ? -13.672 14.156 7.609 1 96.12 284 GLN B O 1
ATOM 4830 N N . LEU B 1 285 ? -13.75 15.32 9.516 1 96.94 285 LEU B N 1
ATOM 4831 C CA . LEU B 1 285 ? -13.633 14.117 10.344 1 96.94 285 LEU B CA 1
ATOM 4832 C C . LEU B 1 285 ? -14.891 13.266 10.242 1 96.94 285 LEU B C 1
ATOM 4834 O O . LEU B 1 285 ? -14.812 12.031 10.266 1 96.94 285 LEU B O 1
ATOM 4838 N N . LEU B 1 286 ? -16.016 13.969 10.125 1 95.44 286 LEU B N 1
ATOM 4839 C CA . LEU B 1 286 ? -17.266 13.242 9.93 1 95.44 286 LEU B CA 1
ATOM 4840 C C . LEU B 1 286 ? -17.281 12.523 8.586 1 95.44 286 LEU B C 1
ATOM 4842 O O . LEU B 1 286 ? -17.656 11.352 8.5 1 95.44 286 LEU B O 1
ATOM 4846 N N . LEU B 1 287 ? -16.875 13.211 7.582 1 94.44 287 LEU B N 1
ATOM 4847 C CA . LEU B 1 287 ? -16.766 12.609 6.258 1 94.44 287 LEU B CA 1
ATOM 4848 C C . LEU B 1 287 ? -15.836 11.398 6.285 1 94.44 287 LEU B C 1
ATOM 4850 O O . LEU B 1 287 ? -16.188 10.336 5.758 1 94.44 287 LEU B O 1
ATOM 4854 N N . PHE B 1 288 ? -14.703 11.562 6.883 1 96.69 288 PHE B N 1
ATOM 4855 C CA . PHE B 1 288 ? -13.688 10.523 6.953 1 96.69 288 PHE B CA 1
ATOM 4856 C C . PHE B 1 288 ? -14.219 9.289 7.68 1 96.69 288 PHE B C 1
ATOM 4858 O O . PHE B 1 288 ? -14.094 8.172 7.188 1 96.69 288 PHE B O 1
ATOM 4865 N N . HIS B 1 289 ? -14.836 9.539 8.742 1 95.44 289 HIS B N 1
ATOM 4866 C CA . HIS B 1 289 ? -15.375 8.438 9.531 1 95.44 289 HIS B CA 1
ATOM 4867 C C . HIS B 1 289 ? -16.484 7.707 8.773 1 95.44 289 HIS B C 1
ATOM 4869 O O . HIS B 1 289 ? -16.469 6.477 8.695 1 95.44 289 HIS B O 1
ATOM 4875 N N . ASN B 1 290 ? -17.406 8.477 8.234 1 94.69 290 ASN B N 1
ATOM 4876 C CA . ASN B 1 290 ? -18.531 7.879 7.539 1 94.69 290 ASN B CA 1
ATOM 4877 C C . ASN B 1 290 ? -18.094 7.098 6.305 1 94.69 290 ASN B C 1
ATOM 4879 O O . ASN B 1 290 ? -18.609 6.016 6.027 1 94.69 290 ASN B O 1
ATOM 4883 N N . ALA B 1 291 ? -17.156 7.625 5.59 1 95.44 291 ALA B N 1
ATOM 4884 C CA . ALA B 1 291 ? -16.672 6.953 4.387 1 95.44 291 ALA B CA 1
ATOM 4885 C C . ALA B 1 291 ? -15.938 5.66 4.742 1 95.44 291 ALA B C 1
ATOM 4887 O O . ALA B 1 291 ? -16.203 4.609 4.152 1 95.44 291 ALA B O 1
ATOM 4888 N N . ILE B 1 292 ? -15.055 5.695 5.703 1 95.25 292 ILE B N 1
ATOM 4889 C CA . ILE B 1 292 ? -14.266 4.531 6.105 1 95.25 292 ILE B CA 1
ATOM 4890 C C . ILE B 1 292 ? -15.18 3.473 6.711 1 95.25 292 ILE B C 1
ATOM 4892 O O . ILE B 1 292 ? -15.055 2.285 6.398 1 95.25 292 ILE B O 1
ATOM 4896 N N . SER B 1 293 ? -16.078 3.947 7.535 1 93.44 293 SER B N 1
ATOM 4897 C CA . SER B 1 293 ? -16.984 3.006 8.172 1 93.44 293 SER B CA 1
ATOM 4898 C C . SER B 1 293 ? -17.906 2.344 7.152 1 93.44 293 SER B C 1
ATOM 4900 O O . SER B 1 293 ? -18.172 1.142 7.234 1 93.44 293 SER B O 1
ATOM 4902 N N . ALA B 1 294 ? -18.375 3.113 6.219 1 93.62 294 ALA B N 1
ATOM 4903 C CA . ALA B 1 294 ? -19.25 2.559 5.184 1 93.62 294 ALA B CA 1
ATOM 4904 C C . ALA B 1 294 ? -18.484 1.551 4.32 1 93.62 294 ALA B C 1
ATOM 4906 O O . ALA B 1 294 ? -19.031 0.494 3.977 1 93.62 294 ALA B O 1
ATOM 4907 N N . TYR B 1 295 ? -17.266 1.846 3.979 1 93.88 295 TYR B N 1
ATOM 4908 C CA . TYR B 1 295 ? -16.438 0.97 3.146 1 93.88 295 TYR B CA 1
ATOM 4909 C C . TYR B 1 295 ? -16.172 -0.351 3.854 1 93.88 295 TYR B C 1
ATOM 4911 O O . TYR B 1 295 ? -16.312 -1.423 3.266 1 93.88 295 TYR B O 1
ATOM 4919 N N . PHE B 1 296 ? -15.773 -0.334 5.102 1 91.56 296 PHE B N 1
ATOM 4920 C CA . PHE B 1 296 ? -15.367 -1.541 5.809 1 91.56 296 PHE B CA 1
ATOM 4921 C C . PHE B 1 296 ? -16.578 -2.273 6.379 1 91.56 296 PHE B C 1
ATOM 4923 O O . PHE B 1 296 ? -16.438 -3.381 6.906 1 91.56 296 PHE B O 1
ATOM 4930 N N . ALA B 1 297 ? -17.75 -1.621 6.297 1 88.31 297 ALA B N 1
ATOM 4931 C CA . ALA B 1 297 ? -19 -2.32 6.605 1 88.31 297 ALA B CA 1
ATOM 4932 C C . ALA B 1 297 ? -19.609 -2.943 5.352 1 88.31 297 ALA B C 1
ATOM 4934 O O . ALA B 1 297 ? -20.609 -3.66 5.43 1 88.31 297 ALA B O 1
ATOM 4935 N N . GLY B 1 298 ? -19.031 -2.682 4.246 1 87.25 298 GLY B N 1
ATOM 4936 C CA . GLY B 1 298 ? -19.516 -3.221 2.982 1 87.25 298 GLY B CA 1
ATOM 4937 C C . GLY B 1 298 ? -20.797 -2.555 2.496 1 87.25 298 GLY B C 1
ATOM 4938 O O . GLY B 1 298 ? -21.562 -3.154 1.741 1 87.25 298 GLY B O 1
ATOM 4939 N N . ASN B 1 299 ? -21 -1.474 3.018 1 87.94 299 ASN B N 1
ATOM 4940 C CA . ASN B 1 299 ? -22.219 -0.752 2.65 1 87.94 299 ASN B CA 1
ATOM 4941 C C . ASN B 1 299 ? -21.969 0.239 1.52 1 87.94 299 ASN B C 1
ATOM 4943 O O . ASN B 1 299 ? -21.688 1.413 1.769 1 87.94 299 ASN B O 1
ATOM 4947 N N . GLN B 1 300 ? -22.172 -0.166 0.328 1 89 300 GLN B N 1
ATOM 4948 C CA . GLN B 1 300 ? -21.906 0.64 -0.857 1 89 300 GLN B CA 1
ATOM 4949 C C . GLN B 1 300 ? -22.859 1.829 -0.944 1 89 300 GLN B C 1
ATOM 4951 O O . GLN B 1 300 ? -22.453 2.934 -1.309 1 89 300 GLN B O 1
ATOM 4956 N N . GLN B 1 301 ? -24.047 1.591 -0.573 1 90.38 301 GLN B N 1
ATOM 4957 C CA . GLN B 1 301 ? -25.047 2.65 -0.648 1 90.38 301 GLN B CA 1
ATOM 4958 C C . GLN B 1 301 ? -24.719 3.793 0.305 1 90.38 301 GLN B C 1
ATOM 4960 O O . GLN B 1 301 ? -24.812 4.965 -0.064 1 90.38 301 GLN B O 1
ATOM 4965 N N . GLN B 1 302 ? -24.375 3.33 1.477 1 91 302 GLN B N 1
ATOM 4966 C CA . GLN B 1 302 ? -24 4.344 2.459 1 91 302 GLN B CA 1
ATOM 4967 C C . GLN B 1 302 ? -22.766 5.113 2.008 1 91 302 GLN B C 1
ATOM 4969 O O . GLN B 1 302 ? -22.656 6.316 2.262 1 91 302 GLN B O 1
ATOM 4974 N N . LEU B 1 303 ? -21.859 4.508 1.39 1 92.12 303 LEU B N 1
ATOM 4975 C CA . LEU B 1 303 ? -20.656 5.141 0.892 1 92.12 303 LEU B CA 1
ATOM 4976 C C . LEU B 1 303 ? -20.969 6.164 -0.193 1 92.12 303 LEU B C 1
ATOM 4978 O O . LEU B 1 303 ? -20.484 7.293 -0.156 1 92.12 303 LEU B O 1
ATOM 4982 N N . GLU B 1 304 ? -21.828 5.844 -1.074 1 91 304 GLU B N 1
ATOM 4983 C CA . GLU B 1 304 ? -22.234 6.754 -2.143 1 91 304 GLU B CA 1
ATOM 4984 C C . GLU B 1 304 ? -23.016 7.934 -1.59 1 91 304 GLU B C 1
ATOM 4986 O O . GLU B 1 304 ? -22.875 9.062 -2.064 1 91 304 GLU B O 1
ATOM 4991 N N . GLN B 1 305 ? -23.812 7.656 -0.604 1 90.56 305 GLN B N 1
ATOM 4992 C CA . GLN B 1 305 ? -24.578 8.719 0.031 1 90.56 305 GLN B CA 1
ATOM 4993 C C . GLN B 1 305 ? -23.656 9.719 0.731 1 90.56 305 GLN B C 1
ATOM 4995 O O . GLN B 1 305 ? -23.922 10.922 0.722 1 90.56 305 GLN B O 1
ATOM 5000 N N . THR B 1 306 ? -22.672 9.117 1.348 1 90.19 306 THR B N 1
ATOM 5001 C CA . THR B 1 306 ? -21.703 9.984 2.012 1 90.19 306 THR B CA 1
ATOM 5002 C C . THR B 1 306 ? -21.031 10.914 1.006 1 90.19 306 THR B C 1
ATOM 5004 O O . THR B 1 306 ? -20.844 12.094 1.286 1 90.19 306 THR B O 1
ATOM 5007 N N . LEU B 1 307 ? -20.688 10.469 -0.182 1 89.94 307 LEU B N 1
ATOM 5008 C CA . LEU B 1 307 ? -20.062 11.297 -1.207 1 89.94 307 LEU B CA 1
ATOM 5009 C C . LEU B 1 307 ? -21.016 12.375 -1.7 1 89.94 307 LEU B C 1
ATOM 5011 O O . LEU B 1 307 ? -20.609 13.516 -1.94 1 89.94 307 LEU B O 1
ATOM 5015 N N . LYS B 1 308 ? -22.234 12.023 -1.793 1 88.62 308 LYS B N 1
ATOM 5016 C CA . LYS B 1 308 ? -23.25 12.977 -2.24 1 88.62 308 LYS B CA 1
ATOM 5017 C C . LYS B 1 308 ? -23.469 14.07 -1.198 1 88.62 308 LYS B C 1
ATOM 5019 O O . LYS B 1 308 ? -23.609 15.25 -1.545 1 88.62 308 LYS B O 1
ATOM 5024 N N . GLN B 1 309 ? -23.484 13.633 0.013 1 87.31 309 GLN B N 1
ATOM 5025 C CA . GLN B 1 309 ? -23.688 14.57 1.112 1 87.31 309 GLN B CA 1
ATOM 5026 C C . GLN B 1 309 ? -22.578 15.633 1.148 1 87.31 309 GLN B C 1
ATOM 5028 O O . GLN B 1 309 ? -22.828 16.781 1.526 1 87.31 309 GLN B O 1
ATOM 5033 N N . PHE B 1 310 ? -21.453 15.234 0.718 1 85.69 310 PHE B N 1
ATOM 5034 C CA . PHE B 1 310 ? -20.344 16.172 0.818 1 85.69 310 PHE B CA 1
ATOM 5035 C C . PHE B 1 310 ? -19.922 16.672 -0.56 1 85.69 310 PHE B C 1
ATOM 5037 O O . PHE B 1 310 ? -18.859 17.281 -0.715 1 85.69 310 PHE B O 1
ATOM 5044 N N . ASN B 1 311 ? -20.766 16.375 -1.625 1 81.62 311 ASN B N 1
ATOM 5045 C CA . ASN B 1 311 ? -20.609 16.859 -2.988 1 81.62 311 ASN B CA 1
ATOM 5046 C C . ASN B 1 311 ? -19.25 16.484 -3.574 1 81.62 311 ASN B C 1
ATOM 5048 O O . ASN B 1 311 ? -18.562 17.328 -4.133 1 81.62 311 ASN B O 1
ATOM 5052 N N . ILE B 1 312 ? -18.891 15.305 -3.334 1 81.38 312 ILE B N 1
ATOM 5053 C CA . ILE B 1 312 ? -17.625 14.797 -3.867 1 81.38 312 ILE B CA 1
ATOM 5054 C C . ILE B 1 312 ? -17.875 14.125 -5.215 1 81.38 312 ILE B C 1
ATOM 5056 O O . ILE B 1 312 ? -18.719 13.234 -5.324 1 81.38 312 ILE B O 1
ATOM 5060 N N . LYS B 1 313 ? -17.266 14.648 -6.285 1 73.38 313 LYS B N 1
ATOM 5061 C CA . LYS B 1 313 ? -17.375 14.047 -7.609 1 73.38 313 LYS B CA 1
ATOM 5062 C C . LYS B 1 313 ? -16.234 13.062 -7.867 1 73.38 313 LYS B C 1
ATOM 5064 O O . LYS B 1 313 ? -15.07 13.375 -7.602 1 73.38 313 LYS B O 1
ATOM 5069 N N . LEU B 1 314 ? -16.594 11.883 -8.164 1 66.19 314 LEU B N 1
ATOM 5070 C CA . LEU B 1 314 ? -15.594 10.852 -8.43 1 66.19 314 LEU B CA 1
ATOM 5071 C C . LEU B 1 314 ? -14.953 11.047 -9.797 1 66.19 314 LEU B C 1
ATOM 5073 O O . LEU B 1 314 ? -15.633 11.367 -10.766 1 66.19 314 LEU B O 1
ATOM 5077 N N . LYS B 1 315 ? -13.742 11.586 -9.914 1 55.06 315 LYS B N 1
ATOM 5078 C CA . LYS B 1 315 ? -13.039 11.711 -11.188 1 55.06 315 LYS B CA 1
ATOM 5079 C C . LYS B 1 315 ? -12.789 10.344 -11.82 1 55.06 315 LYS B C 1
ATOM 5081 O O . LYS B 1 315 ? -12.227 9.453 -11.18 1 55.06 315 LYS B O 1
ATOM 5086 N N . THR B 1 316 ? -13.719 9.867 -12.547 1 48.69 316 THR B N 1
ATOM 5087 C CA . THR B 1 316 ? -13.383 8.656 -13.297 1 48.69 316 THR B CA 1
ATOM 5088 C C . THR B 1 316 ? -12.125 8.875 -14.133 1 48.69 316 THR B C 1
ATOM 5090 O O . THR B 1 316 ? -11.93 9.945 -14.703 1 48.69 316 THR B O 1
ATOM 5093 N N . PRO B 1 317 ? -11.031 8.148 -13.922 1 45.69 317 PRO B N 1
ATOM 5094 C CA . PRO B 1 317 ? -9.875 8.398 -14.789 1 45.69 317 PRO B CA 1
ATOM 5095 C C . PRO B 1 317 ? -10.266 8.898 -16.172 1 45.69 317 PRO B C 1
ATOM 5097 O O . PRO B 1 317 ? -9.516 9.641 -16.797 1 45.69 317 PRO B O 1
ATOM 5100 N N . GLY B 1 318 ? -11.18 8.32 -16.797 1 36.12 318 GLY B N 1
ATOM 5101 C CA . GLY B 1 318 ? -11.43 8.633 -18.188 1 36.12 318 GLY B CA 1
ATOM 5102 C C . GLY B 1 318 ? -12.086 9.992 -18.391 1 36.12 318 GLY B C 1
ATOM 5103 O O . GLY B 1 318 ? -12.32 10.414 -19.516 1 36.12 318 GLY B O 1
ATOM 5104 N N . ALA B 1 319 ? -12.758 10.57 -17.5 1 38.5 319 ALA B N 1
ATOM 5105 C CA . ALA B 1 319 ? -13.617 11.68 -17.875 1 38.5 319 ALA B CA 1
ATOM 5106 C C . ALA B 1 319 ? -12.812 12.961 -18.062 1 38.5 319 ALA B C 1
ATOM 5108 O O . ALA B 1 319 ? -13.375 14.031 -18.328 1 38.5 319 ALA B O 1
ATOM 5109 N N . GLU B 1 320 ? -11.656 13.164 -17.594 1 34.94 320 GLU B N 1
ATOM 5110 C CA . GLU B 1 320 ? -11.156 14.477 -17.984 1 34.94 320 GLU B CA 1
ATOM 5111 C C . GLU B 1 320 ? -10.977 14.57 -19.5 1 34.94 320 GLU B C 1
ATOM 5113 O O . GLU B 1 320 ? -9.961 14.141 -20.047 1 34.94 320 GLU B O 1
ATOM 5118 N N . LYS B 1 321 ? -11.953 14.297 -20.328 1 35.16 321 LYS B N 1
ATOM 5119 C CA . LYS B 1 321 ? -11.719 14.961 -21.609 1 35.16 321 LYS B CA 1
ATOM 5120 C C . LYS B 1 321 ? -11.539 16.469 -21.422 1 35.16 321 LYS B C 1
ATOM 5122 O O . LYS B 1 321 ? -12.289 17.094 -20.672 1 35.16 321 LYS B O 1
ATOM 5127 N N . PRO B 1 322 ? -10.422 17.047 -21.734 1 33.38 322 PRO B N 1
ATOM 5128 C CA . PRO B 1 322 ? -10.195 18.484 -21.75 1 33.38 322 PRO B CA 1
ATOM 5129 C C . PRO B 1 322 ? -11.375 19.25 -22.359 1 33.38 322 PRO B C 1
ATOM 5131 O O . PRO B 1 322 ? -11.992 18.797 -23.328 1 33.38 322 PRO B O 1
ATOM 5134 N N . SER B 1 323 ? -12.391 19.656 -21.578 1 31.81 323 SER B N 1
ATOM 5135 C CA . SER B 1 323 ? -13.328 20.578 -22.203 1 31.81 323 SER B CA 1
ATOM 5136 C C . SER B 1 323 ? -12.602 21.672 -22.984 1 31.81 323 SER B C 1
ATOM 5138 O O . SER B 1 323 ? -11.734 22.344 -22.438 1 31.81 323 SER B O 1
ATOM 5140 N N . TRP B 1 324 ? -12.234 21.5 -24.266 1 31.47 324 TRP B N 1
ATOM 5141 C CA . TRP B 1 324 ? -11.75 22.375 -25.328 1 31.47 324 TRP B CA 1
ATOM 5142 C C . TRP B 1 324 ? -12.5 23.703 -25.312 1 31.47 324 TRP B C 1
ATOM 5144 O O . TRP B 1 324 ? -11.969 24.734 -25.75 1 31.47 324 TRP B O 1
ATOM 5154 N N . LEU B 1 325 ? -13.812 23.766 -24.828 1 32.66 325 LEU B N 1
ATOM 5155 C CA . LEU B 1 325 ? -14.531 24.969 -25.234 1 32.66 325 LEU B CA 1
ATOM 5156 C C . LEU B 1 325 ? -14.008 26.203 -24.5 1 32.66 325 LEU B C 1
ATOM 5158 O O . LEU B 1 325 ? -14.18 27.328 -24.953 1 32.66 325 LEU B O 1
ATOM 5162 N N . GLU B 1 326 ? -13.492 26.172 -23.25 1 32.12 326 GLU B N 1
ATOM 5163 C CA . GLU B 1 326 ? -13.305 27.484 -22.641 1 32.12 326 GLU B CA 1
ATOM 5164 C C . GLU B 1 326 ? -12.117 28.219 -23.266 1 32.12 326 GLU B C 1
ATOM 5166 O O . GLU B 1 326 ? -11.758 29.312 -22.812 1 32.12 326 GLU B O 1
ATOM 5171 N N . GLU B 1 327 ? -11.375 27.609 -24.344 1 30.94 327 GLU B N 1
ATOM 5172 C CA . GLU B 1 327 ? -10.398 28.484 -24.969 1 30.94 327 GLU B CA 1
ATOM 5173 C C . GLU B 1 327 ? -11.078 29.5 -25.891 1 30.94 327 GLU B C 1
ATOM 5175 O O . GLU B 1 327 ? -10.438 30.438 -26.375 1 30.94 327 GLU B O 1
ATOM 5180 N N . GLN B 1 328 ? -12.391 29.531 -26.188 1 23.75 328 GLN B N 1
ATOM 5181 C CA . GLN B 1 328 ? -12.703 30.656 -27.047 1 23.75 328 GLN B CA 1
ATOM 5182 C C . GLN B 1 328 ? -12.945 31.938 -26.234 1 23.75 328 GLN B C 1
ATOM 5184 O O . GLN B 1 328 ? -13.492 31.875 -25.125 1 23.75 328 GLN B O 1
#

pLDDT: mean 74.73, std 29.66, range [16.25, 98.12]

Secondary structure (DSSP, 8-state):
--------------------------------------------------------------PPPTHHHHHHHHHHHHHHHHHHHHHHHHHHHHHHHHHHHTT-S-----HHHHHHHHHHHHHHHHHHHHHHHHHHHHHHHHHHHHHHHHHHHHHHHHHHH-GGGHHHHHHHHHHHHHHHHHHHHHHHHHHHHHHHHHHIIIIIIHHHHHHHHHHHHHHHHHHHHHHHHHHHHTS---HHHHHHHHHHHHHHHHHHHHHHHHHHHHHHHHHHHHHHHHHHHHHHHHHHHHHHHHHHTT-HHHHHHHHHHTT-----GGG-----GGG-/--------------------------------------------------------------PPPTHHHHHHHHHHHHHHHHHHHHHHHHHHHHHHHHHHHTT-S-----HHHHHHHHHHHHHHHHHHHHHHHHHHHHHHHHHHHHHHHHHHHHHHHHHHH-GGGHHHHHHHHHHHHHHHHHHHHHHHHHHHHHHHHHHIIIIIIHHHHHHHHHHHHHHHHHHHHHHHHHHHHTS---HHHHHHHHHHHHHHHHHHHHHHHHHHHHHHHHHHHHHHHHHHHHHHHHHHHHHHHHHHTT-HHHHHHHHHHTT-----GGG-----GGG-